Protein AF-A0A918SEW0-F1 (afdb_monomer_lite)

Sequence (415 aa):
MADFSSTGAGAPDKTLSVIFPSEAASLINGLVQHRLLSPSDQVQILSIVDANEGATVGDIVIELPDHRDPVGATMLLVEAGVLTAEVEGVIDAFTVVRRAPPKCGSDPDLDDQGSETSEPPSGDFAGGEVSEPGIVELDTNPFFASVFVAAGDQRREFLQHATLRRPGVYVLMNSSSAYVGMAGDVGWRIAHGHQPIEGIETIVSVVDADDLLTAEDAKVLERIIWSRLAGSGERRLINGVPDGHAVGLERYVQLDAIAAEACLALRHNDVLFVEGCARSVIAGPRTEPGRLGERRGFDTVPAGEIFEMRFGGGLVAMASRLADTHWLLLRGSDVRIETVVSANASASYLRAAWLHSGLLALSPDGRSYTVMRDLVFGSGSAAAHFCCGSKGKGLSGWQPIDPDFGNDAPVLTLS

Structure (mmCIF, N/CA/C/O backbone):
data_AF-A0A918SEW0-F1
#
_entry.id   AF-A0A918SEW0-F1
#
loop_
_atom_site.group_PDB
_atom_site.id
_atom_site.type_symbol
_atom_site.label_atom_id
_atom_site.label_alt_id
_atom_site.label_comp_id
_atom_site.label_asym_id
_atom_site.label_entity_id
_atom_site.label_seq_id
_atom_site.pdbx_PDB_ins_code
_atom_site.Cartn_x
_atom_site.Cartn_y
_atom_site.Cartn_z
_atom_site.occupancy
_atom_site.B_iso_or_equiv
_atom_site.auth_seq_id
_atom_site.auth_comp_id
_atom_site.auth_asym_id
_atom_site.auth_atom_id
_atom_site.pdbx_PDB_model_num
ATOM 1 N N . MET A 1 1 ? 38.937 28.114 -69.140 1.00 39.47 1 MET A N 1
ATOM 2 C CA . MET A 1 1 ? 40.051 28.144 -68.174 1.00 39.47 1 MET A CA 1
ATOM 3 C C . MET A 1 1 ? 39.429 28.136 -66.798 1.00 39.47 1 MET A C 1
ATOM 5 O O . MET A 1 1 ? 38.744 29.092 -66.466 1.00 39.47 1 MET A O 1
ATOM 9 N N . ALA A 1 2 ? 39.560 27.028 -66.081 1.00 33.47 2 ALA A N 1
ATOM 10 C CA . ALA A 1 2 ? 39.192 26.918 -64.679 1.00 33.47 2 ALA A CA 1
ATOM 11 C C . ALA A 1 2 ? 40.394 26.270 -63.992 1.00 33.47 2 ALA A C 1
ATOM 13 O O . ALA A 1 2 ? 40.811 25.181 -64.391 1.00 33.47 2 ALA A O 1
ATOM 14 N N . ASP A 1 3 ? 40.986 27.010 -63.061 1.00 35.97 3 ASP A N 1
ATOM 15 C CA . ASP A 1 3 ? 42.193 26.628 -62.342 1.00 35.97 3 ASP A CA 1
ATOM 16 C C . ASP A 1 3 ? 41.868 25.610 -61.247 1.00 35.97 3 ASP A C 1
ATOM 18 O O . ASP A 1 3 ? 40.942 25.784 -60.454 1.00 35.97 3 ASP A O 1
ATOM 22 N N . PHE A 1 4 ? 42.669 24.547 -61.204 1.00 40.94 4 PHE A N 1
ATOM 23 C CA . PHE A 1 4 ? 42.795 23.662 -60.055 1.00 40.94 4 PHE A CA 1
ATOM 24 C C . PHE A 1 4 ? 43.696 24.327 -59.012 1.00 40.94 4 PHE A C 1
ATOM 26 O O . PHE A 1 4 ? 44.791 24.778 -59.344 1.00 40.94 4 PHE A O 1
ATOM 33 N N . SER A 1 5 ? 43.301 24.298 -57.739 1.00 32.25 5 SER A N 1
ATOM 34 C CA . SER A 1 5 ? 44.271 24.375 -56.646 1.00 32.25 5 SER A CA 1
ATOM 35 C C . SER A 1 5 ? 43.804 23.564 -55.444 1.00 32.25 5 SER A C 1
ATOM 37 O O . SER A 1 5 ? 42.697 23.728 -54.937 1.00 32.25 5 SER A O 1
ATOM 39 N N . SER A 1 6 ? 44.689 22.653 -55.052 1.00 40.03 6 SER A N 1
ATOM 40 C CA . SER A 1 6 ? 44.626 21.711 -53.945 1.00 40.03 6 SER A CA 1
ATOM 41 C C . SER A 1 6 ? 45.660 22.145 -52.912 1.00 40.03 6 SER A C 1
ATOM 43 O O . SER A 1 6 ? 46.838 22.204 -53.251 1.00 40.03 6 SER A O 1
ATOM 45 N N . THR A 1 7 ? 45.247 22.343 -51.665 1.00 35.88 7 THR A N 1
ATOM 46 C CA . THR A 1 7 ? 46.063 22.346 -50.434 1.00 35.88 7 THR A CA 1
ATOM 47 C C . THR A 1 7 ? 45.070 22.197 -49.273 1.00 35.88 7 THR A C 1
ATOM 49 O O . THR A 1 7 ? 43.970 22.727 -49.341 1.00 35.88 7 THR A O 1
ATOM 52 N N . GLY A 1 8 ? 45.288 21.498 -48.170 1.00 29.31 8 GLY A N 1
ATOM 53 C CA . GLY A 1 8 ? 46.355 20.662 -47.647 1.00 29.31 8 GLY A CA 1
ATOM 54 C C . GLY A 1 8 ? 45.842 20.225 -46.267 1.00 29.31 8 GLY A C 1
ATOM 55 O O . GLY A 1 8 ? 45.273 21.038 -45.537 1.00 29.31 8 GLY A O 1
ATOM 56 N N . ALA A 1 9 ? 45.944 18.937 -45.946 1.00 34.47 9 ALA A N 1
ATOM 57 C CA . ALA A 1 9 ? 45.485 18.387 -44.677 1.00 34.47 9 ALA A CA 1
ATOM 58 C C . ALA A 1 9 ? 46.371 18.884 -43.522 1.00 34.47 9 ALA A C 1
ATOM 60 O O . ALA A 1 9 ? 47.589 18.726 -43.566 1.00 34.47 9 ALA A O 1
ATOM 61 N N . GLY A 1 10 ? 45.752 19.455 -42.489 1.00 29.70 10 GLY A N 1
ATOM 62 C CA . GLY A 1 10 ? 46.372 19.715 -41.192 1.00 29.70 10 GLY A CA 1
ATOM 63 C C . GLY A 1 10 ? 45.586 18.979 -40.114 1.00 29.70 10 GLY A C 1
ATOM 64 O O . GLY A 1 10 ? 44.453 19.353 -39.818 1.00 29.70 10 GLY A O 1
ATOM 65 N N . ALA A 1 11 ? 46.169 17.915 -39.565 1.00 32.91 11 ALA A N 1
ATOM 66 C CA . ALA A 1 11 ? 45.647 17.224 -38.392 1.00 32.91 11 ALA A CA 1
ATOM 67 C C . ALA A 1 11 ? 46.016 18.017 -37.126 1.00 32.91 11 ALA A C 1
ATOM 69 O O . ALA A 1 11 ? 47.172 18.428 -37.000 1.00 32.91 11 ALA A O 1
ATOM 70 N N . PRO A 1 12 ? 45.090 18.239 -36.179 1.00 35.59 12 PRO A N 1
ATOM 71 C CA . PRO A 1 12 ? 45.460 18.690 -34.852 1.00 35.59 12 PRO A CA 1
ATOM 72 C C . PRO A 1 12 ? 45.781 17.480 -33.969 1.00 35.59 12 PRO A C 1
ATOM 74 O O . PRO A 1 12 ? 44.890 16.711 -33.606 1.00 35.59 12 PRO A O 1
ATOM 77 N N . ASP A 1 13 ? 47.051 17.365 -33.585 1.00 41.22 13 ASP A N 1
ATOM 78 C CA . ASP A 1 13 ? 47.478 16.614 -32.407 1.00 41.22 13 ASP A CA 1
ATOM 79 C C . ASP A 1 13 ? 46.752 17.169 -31.173 1.00 41.22 13 ASP A C 1
ATOM 81 O O . ASP A 1 13 ? 47.045 18.260 -30.677 1.00 41.22 13 ASP A O 1
ATOM 85 N N . LYS A 1 14 ? 45.776 16.411 -30.676 1.00 32.53 14 LYS A N 1
ATOM 86 C CA . LYS A 1 14 ? 45.271 16.523 -29.309 1.00 32.53 14 LYS A CA 1
ATOM 87 C C . LYS A 1 14 ? 45.266 15.133 -28.698 1.00 32.53 14 LYS A C 1
ATOM 89 O O . LYS A 1 14 ? 44.373 14.331 -28.955 1.00 32.53 14 LYS A O 1
ATOM 94 N N . THR A 1 15 ? 46.256 14.873 -27.855 1.00 35.31 15 THR A N 1
ATOM 95 C CA . THR A 1 15 ? 46.210 13.815 -26.851 1.00 35.31 15 THR A CA 1
ATOM 96 C C . THR A 1 15 ? 45.064 14.120 -25.888 1.00 35.31 15 THR A C 1
ATOM 98 O O . THR A 1 15 ? 45.176 14.926 -24.969 1.00 35.31 15 THR A O 1
ATOM 101 N N . LEU A 1 16 ? 43.912 13.503 -26.147 1.00 31.23 16 LEU A N 1
ATOM 102 C CA . LEU A 1 16 ? 42.786 13.455 -25.226 1.00 31.23 16 LEU A CA 1
ATOM 103 C C . LEU A 1 16 ? 43.111 12.439 -24.126 1.00 31.23 16 LEU A C 1
ATOM 105 O O . LEU A 1 16 ? 42.801 11.258 -24.253 1.00 31.23 16 LEU A O 1
ATOM 109 N N . SER A 1 17 ? 43.719 12.891 -23.030 1.00 30.77 17 SER A N 1
ATOM 110 C CA . SER A 1 17 ? 43.607 12.178 -21.757 1.00 30.77 17 SER A CA 1
ATOM 111 C C . SER A 1 17 ? 42.203 12.437 -21.208 1.00 30.77 17 SER A C 1
ATOM 113 O O . SER A 1 17 ? 41.972 13.399 -20.472 1.00 30.77 17 SER A O 1
ATOM 115 N N . VAL A 1 18 ? 41.237 11.628 -21.643 1.00 30.69 18 VAL A N 1
ATOM 116 C CA . VAL A 1 18 ? 39.896 11.613 -21.057 1.00 30.69 18 VAL A CA 1
ATOM 117 C C . VAL A 1 18 ? 40.003 10.915 -19.707 1.00 30.69 18 VAL A C 1
ATOM 119 O O . VAL A 1 18 ? 40.073 9.693 -19.635 1.00 30.69 18 VAL A O 1
ATOM 122 N N . ILE A 1 19 ? 40.049 11.698 -18.633 1.00 32.38 19 ILE A N 1
ATOM 123 C CA . ILE A 1 19 ? 39.785 11.184 -17.290 1.00 32.38 19 ILE A CA 1
ATOM 124 C C . ILE A 1 19 ? 38.269 11.015 -17.212 1.00 32.38 19 ILE A C 1
ATOM 126 O O . ILE A 1 19 ? 37.532 11.995 -17.104 1.00 32.38 19 ILE A O 1
ATOM 130 N N . PHE A 1 20 ? 37.797 9.778 -17.351 1.00 38.03 20 PHE A N 1
ATOM 131 C CA . PHE A 1 20 ? 36.411 9.453 -17.043 1.00 38.03 20 PHE A CA 1
ATOM 132 C C . PHE A 1 20 ? 36.242 9.500 -15.518 1.00 38.03 20 PHE A C 1
ATOM 134 O O . PHE A 1 20 ? 37.078 8.927 -14.816 1.00 38.03 20 PHE A O 1
ATOM 141 N N . PRO A 1 21 ? 35.207 10.166 -14.976 1.00 40.66 21 PRO A N 1
ATOM 142 C CA . PRO A 1 21 ? 34.830 9.934 -13.591 1.00 40.66 21 PRO A CA 1
ATOM 143 C C . PRO A 1 21 ? 34.510 8.442 -13.454 1.00 40.66 21 PRO A C 1
ATOM 145 O O . PRO A 1 21 ? 33.622 7.935 -14.140 1.00 40.66 21 PRO A O 1
ATOM 148 N N . SER A 1 22 ? 35.301 7.735 -12.646 1.00 47.47 22 SER A N 1
ATOM 149 C CA . SER A 1 22 ? 35.073 6.326 -12.335 1.00 47.47 22 SER A CA 1
ATOM 150 C C . SER A 1 22 ? 33.816 6.250 -11.475 1.00 47.47 22 SER A C 1
ATOM 152 O O . SER A 1 22 ? 33.855 6.559 -10.284 1.00 47.47 22 SER A O 1
ATOM 154 N N . GLU A 1 23 ? 32.676 5.942 -12.090 1.00 63.28 23 GLU A N 1
ATOM 155 C CA . GLU A 1 23 ? 31.478 5.553 -11.352 1.00 63.28 23 GLU A CA 1
ATOM 156 C C . GLU A 1 23 ? 31.800 4.231 -10.656 1.00 63.28 23 GLU A C 1
ATOM 158 O O . GLU A 1 23 ? 31.966 3.206 -11.313 1.00 63.28 23 GLU A O 1
ATOM 163 N N . ALA A 1 24 ? 31.949 4.266 -9.331 1.00 70.94 24 ALA A N 1
ATOM 164 C CA . ALA A 1 24 ? 32.246 3.069 -8.559 1.00 70.94 24 ALA A CA 1
ATOM 165 C C . ALA A 1 24 ? 31.153 2.015 -8.799 1.00 70.94 24 ALA A C 1
ATOM 167 O O . ALA A 1 24 ? 29.967 2.257 -8.552 1.00 70.94 24 ALA A O 1
ATOM 168 N N . ALA A 1 25 ? 31.560 0.847 -9.288 1.00 80.81 25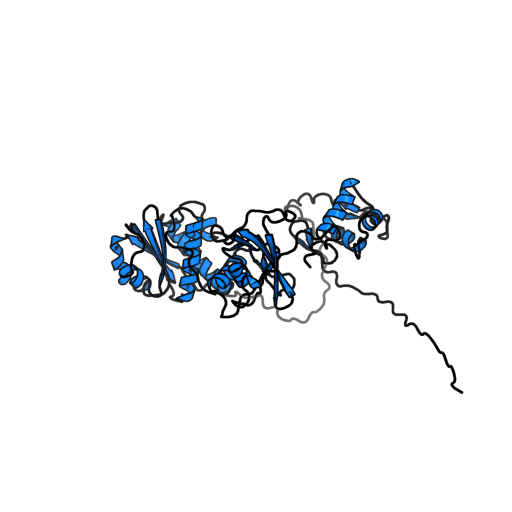 ALA A N 1
ATOM 169 C CA . ALA A 1 25 ? 30.680 -0.285 -9.526 1.00 80.81 25 ALA A CA 1
ATOM 170 C C . ALA A 1 25 ? 29.988 -0.712 -8.216 1.00 80.81 25 ALA A C 1
ATOM 172 O O . ALA A 1 25 ? 30.645 -1.033 -7.224 1.00 80.81 25 ALA A O 1
ATOM 173 N N . SER A 1 26 ? 28.651 -0.737 -8.202 1.00 83.56 26 SER A N 1
ATOM 174 C CA . SER A 1 26 ? 27.886 -1.180 -7.029 1.00 83.56 26 SER A CA 1
ATOM 175 C C . SER A 1 26 ? 27.501 -2.653 -7.153 1.00 83.56 26 SER A C 1
ATOM 177 O O . SER A 1 26 ? 26.988 -3.091 -8.183 1.00 83.56 26 SER A O 1
ATOM 179 N N . LEU A 1 27 ? 27.744 -3.439 -6.100 1.00 80.81 27 LEU A N 1
ATOM 180 C CA . LEU A 1 27 ? 27.328 -4.839 -6.040 1.00 80.81 27 LEU A CA 1
ATOM 181 C C . LEU A 1 27 ? 25.913 -4.919 -5.452 1.00 80.81 27 LEU A C 1
ATOM 183 O O . LEU A 1 27 ? 25.722 -4.744 -4.249 1.00 80.81 27 LEU A O 1
ATOM 187 N N . ILE A 1 28 ? 24.914 -5.199 -6.286 1.00 69.69 28 ILE A N 1
ATOM 188 C CA . ILE A 1 28 ? 23.512 -5.318 -5.870 1.00 69.69 28 ILE A CA 1
ATOM 189 C C . ILE A 1 28 ? 23.034 -6.734 -6.184 1.00 69.69 28 ILE A C 1
ATOM 191 O O . ILE A 1 28 ? 22.973 -7.144 -7.340 1.00 69.69 28 ILE A O 1
ATOM 195 N N . ASN A 1 29 ? 22.672 -7.491 -5.143 1.00 72.81 29 ASN A N 1
ATOM 196 C CA . ASN A 1 29 ? 22.238 -8.893 -5.244 1.00 72.81 29 ASN A CA 1
ATOM 197 C C . ASN A 1 29 ? 23.262 -9.823 -5.925 1.00 72.81 29 ASN A C 1
ATOM 199 O O . ASN A 1 29 ? 22.880 -10.733 -6.656 1.00 72.81 29 ASN A O 1
ATOM 203 N N . GLY A 1 30 ? 24.557 -9.593 -5.692 1.00 75.06 30 GLY A N 1
ATOM 204 C CA . GLY A 1 30 ? 25.630 -10.415 -6.262 1.00 75.06 30 GLY A CA 1
ATOM 205 C C . GLY A 1 30 ? 25.956 -10.123 -7.730 1.00 75.06 30 GLY A C 1
ATOM 206 O O . GLY A 1 30 ? 26.777 -10.831 -8.300 1.00 75.06 30 GLY A O 1
ATOM 207 N N . LEU A 1 31 ? 25.353 -9.086 -8.323 1.00 80.94 31 LEU A N 1
ATOM 208 C CA . LEU A 1 31 ? 25.686 -8.585 -9.656 1.00 80.94 31 LEU A CA 1
ATOM 209 C C . LEU A 1 31 ? 26.252 -7.175 -9.563 1.00 80.94 31 LEU A C 1
ATOM 211 O O . LEU A 1 31 ? 25.767 -6.343 -8.790 1.00 80.94 31 LEU A O 1
ATOM 215 N N . VAL A 1 32 ? 27.255 -6.903 -10.381 1.00 88.94 32 VAL A N 1
ATOM 216 C CA . VAL A 1 32 ? 27.872 -5.588 -10.502 1.00 88.94 32 VAL A CA 1
ATOM 217 C C . VAL A 1 32 ? 27.014 -4.727 -11.423 1.00 88.94 32 VAL A C 1
ATOM 219 O O . VAL A 1 32 ? 26.804 -5.070 -12.580 1.00 88.94 32 VAL A O 1
ATOM 222 N N . GLN A 1 33 ? 26.477 -3.620 -10.921 1.00 88.19 33 GLN A N 1
ATOM 223 C CA . GLN A 1 33 ? 25.672 -2.695 -11.718 1.00 88.19 33 GLN A CA 1
ATOM 224 C C . GLN A 1 33 ? 26.591 -1.659 -12.366 1.00 88.19 33 GLN A C 1
ATOM 226 O O . GLN A 1 33 ? 27.067 -0.746 -11.690 1.00 88.19 33 GLN A O 1
ATOM 231 N N . HIS A 1 34 ? 26.859 -1.810 -13.666 1.00 91.38 34 HIS A N 1
ATOM 232 C CA . HIS A 1 34 ? 27.635 -0.844 -14.441 1.00 91.38 34 HIS A CA 1
ATOM 233 C C . HIS A 1 34 ? 27.249 -0.874 -15.930 1.00 91.38 34 HIS A C 1
ATOM 235 O O . HIS A 1 34 ? 26.979 -1.931 -16.492 1.00 91.38 34 HIS A O 1
ATOM 241 N N . ARG A 1 35 ? 27.283 0.286 -16.601 1.00 90.62 35 ARG A N 1
ATOM 242 C CA . ARG A 1 35 ? 26.856 0.464 -18.009 1.00 90.62 35 ARG A CA 1
ATOM 243 C C . ARG A 1 35 ? 27.611 -0.387 -19.043 1.00 90.62 35 ARG A C 1
ATOM 245 O O . ARG A 1 35 ? 27.130 -0.570 -20.152 1.00 90.62 35 ARG A O 1
ATOM 252 N N . LEU A 1 36 ? 28.831 -0.809 -18.708 1.00 88.75 36 LEU A N 1
ATOM 253 C CA . LEU A 1 36 ? 29.697 -1.648 -19.553 1.00 88.75 36 LEU A CA 1
ATOM 254 C C . LEU A 1 36 ? 29.564 -3.137 -19.221 1.00 88.75 36 LEU A C 1
ATOM 256 O O . LEU A 1 36 ? 30.424 -3.908 -19.618 1.00 88.75 36 LEU A O 1
ATOM 260 N N . LEU A 1 37 ? 28.599 -3.521 -18.390 1.00 91.69 37 LEU A N 1
ATOM 261 C CA . LEU A 1 37 ? 28.586 -4.847 -17.801 1.00 91.69 37 LEU A CA 1
ATOM 262 C C . LEU A 1 37 ? 27.143 -5.321 -17.604 1.00 91.69 37 LEU A C 1
ATOM 264 O O . LEU A 1 37 ? 26.576 -5.206 -16.513 1.00 91.69 37 LEU A O 1
ATOM 268 N N . SER A 1 38 ? 26.535 -5.852 -18.669 1.00 91.25 38 SER A N 1
ATOM 269 C CA . SER A 1 38 ? 25.199 -6.442 -18.564 1.00 91.25 38 SER A CA 1
ATOM 270 C C . SER A 1 38 ? 25.237 -7.722 -17.713 1.00 91.25 38 SER A C 1
ATOM 272 O O . SER A 1 38 ? 26.296 -8.338 -17.559 1.00 91.25 38 SER A O 1
ATOM 274 N N . PRO A 1 39 ? 24.102 -8.174 -17.149 1.00 86.38 39 PRO A N 1
ATOM 275 C CA . PRO A 1 39 ? 24.054 -9.448 -16.433 1.00 86.38 39 PRO A CA 1
ATOM 276 C C . PRO A 1 39 ? 24.544 -10.635 -17.278 1.00 86.38 39 PRO A C 1
ATOM 278 O O . PRO A 1 39 ? 25.223 -11.515 -16.753 1.00 86.38 39 PRO A O 1
ATOM 281 N N . SER A 1 40 ? 24.250 -10.637 -18.582 1.00 88.06 40 SER A N 1
ATOM 282 C CA . SER A 1 40 ? 24.704 -11.672 -19.516 1.00 88.06 40 SER A CA 1
ATOM 283 C C . SER A 1 40 ? 26.223 -11.672 -19.670 1.00 88.06 40 SER A C 1
ATOM 285 O O . SER A 1 40 ? 26.830 -12.736 -19.567 1.00 88.06 40 SER A O 1
ATOM 287 N N . ASP A 1 41 ? 26.838 -10.493 -19.803 1.00 92.25 41 ASP A N 1
ATOM 288 C CA . ASP A 1 41 ? 28.298 -10.363 -19.891 1.00 92.25 41 ASP A CA 1
ATOM 289 C C . ASP A 1 41 ? 28.968 -10.877 -18.613 1.00 92.25 41 ASP A C 1
ATOM 291 O O . ASP A 1 41 ? 29.944 -11.616 -18.677 1.00 92.25 41 ASP A O 1
ATOM 295 N N . GLN A 1 42 ? 28.412 -10.562 -17.435 1.00 93.62 42 GLN A N 1
ATOM 296 C CA . GLN A 1 42 ? 28.937 -11.061 -16.156 1.00 93.62 42 GLN A CA 1
ATOM 297 C C . GLN A 1 42 ? 28.891 -12.578 -16.092 1.00 93.62 42 GLN A C 1
ATOM 299 O O . GLN A 1 42 ? 29.887 -13.204 -15.751 1.00 93.62 42 GLN A O 1
ATOM 304 N N . VAL A 1 43 ? 27.750 -13.180 -16.426 1.00 91.38 43 VAL A N 1
ATOM 305 C CA . VAL A 1 43 ? 27.606 -14.639 -16.412 1.00 91.38 43 VAL A CA 1
ATOM 306 C C . VAL A 1 43 ? 28.567 -15.281 -17.405 1.00 91.38 43 VAL A C 1
ATOM 308 O O . VAL A 1 43 ? 29.211 -16.267 -17.058 1.00 91.38 43 VAL A O 1
ATOM 311 N N . GLN A 1 44 ? 28.718 -14.710 -18.600 1.00 92.94 44 GLN A N 1
ATOM 312 C CA . GLN A 1 44 ? 29.620 -15.235 -19.616 1.00 92.94 44 GLN A CA 1
ATOM 313 C C . GLN A 1 44 ? 31.085 -15.143 -19.174 1.00 92.94 44 GLN A C 1
ATOM 315 O O . GLN A 1 44 ? 31.761 -16.171 -19.151 1.00 92.94 44 GLN A O 1
ATOM 320 N N . ILE A 1 45 ? 31.547 -13.977 -18.707 1.00 94.31 45 ILE A N 1
ATOM 321 C CA . ILE A 1 45 ? 32.901 -13.791 -18.154 1.00 94.31 45 ILE A CA 1
ATOM 322 C C . ILE A 1 45 ? 33.158 -14.790 -17.023 1.00 94.31 45 ILE A C 1
ATOM 324 O O . ILE A 1 45 ? 34.166 -15.495 -17.020 1.00 94.31 45 ILE A O 1
ATOM 328 N N . LEU A 1 46 ? 32.229 -14.883 -16.072 1.00 94.38 46 LEU A N 1
ATOM 329 C CA . LEU A 1 46 ? 32.359 -15.783 -14.933 1.00 94.38 46 LEU A CA 1
ATOM 330 C C . LEU A 1 46 ? 32.354 -17.256 -15.357 1.00 94.38 46 LEU A C 1
ATOM 332 O O . LEU A 1 46 ? 33.103 -18.038 -14.785 1.00 94.38 46 LEU A O 1
ATOM 336 N N . SER A 1 47 ? 31.581 -17.633 -16.378 1.00 95.25 47 SER A N 1
ATOM 337 C CA . SER A 1 47 ? 31.562 -19.004 -16.898 1.00 95.25 47 SER A CA 1
ATOM 338 C C . SER A 1 47 ? 32.888 -19.406 -17.547 1.00 95.25 47 SER A C 1
ATOM 340 O O . SER A 1 47 ? 33.342 -20.529 -17.345 1.00 95.25 47 SER A O 1
ATOM 342 N N . ILE A 1 48 ? 33.544 -18.483 -18.260 1.00 95.88 48 ILE A N 1
ATOM 343 C CA . ILE A 1 48 ? 34.856 -18.707 -18.885 1.00 95.88 48 ILE A CA 1
ATOM 344 C C . ILE A 1 48 ? 35.922 -18.914 -17.804 1.00 95.88 48 ILE A C 1
ATOM 346 O O . ILE A 1 48 ? 36.735 -19.836 -17.897 1.00 95.88 48 ILE A O 1
ATOM 350 N N . VAL A 1 49 ? 35.883 -18.087 -16.752 1.00 96.56 49 VAL A N 1
ATOM 351 C CA . VAL A 1 49 ? 36.775 -18.200 -15.590 1.00 96.56 49 VAL A CA 1
ATOM 352 C C . VAL A 1 49 ? 36.533 -19.511 -14.836 1.00 96.56 49 VAL A C 1
ATOM 354 O O . VAL A 1 49 ? 37.489 -20.208 -14.502 1.00 96.56 49 VAL A O 1
ATOM 357 N N . ASP A 1 50 ? 35.273 -19.879 -14.594 1.00 94.19 50 ASP A N 1
ATOM 358 C CA . ASP A 1 50 ? 34.916 -21.086 -13.840 1.00 94.19 50 ASP A CA 1
ATOM 359 C C . ASP A 1 50 ? 35.278 -22.373 -14.596 1.00 94.19 50 ASP A C 1
ATOM 361 O O . ASP A 1 50 ? 35.680 -23.356 -13.975 1.00 94.19 50 ASP A O 1
ATOM 365 N N . ALA A 1 51 ? 35.185 -22.377 -15.931 1.00 93.19 51 ALA A N 1
ATOM 366 C CA . ALA A 1 51 ? 35.475 -23.552 -16.755 1.00 93.19 51 ALA A CA 1
ATOM 367 C C . ALA A 1 51 ? 36.941 -24.016 -16.675 1.00 93.19 51 ALA A C 1
ATOM 369 O O . ALA A 1 51 ? 37.219 -25.196 -16.885 1.00 93.19 51 ALA A O 1
ATOM 370 N N . ASN A 1 52 ? 37.864 -23.101 -16.371 1.00 90.25 52 ASN A N 1
ATOM 371 C CA . ASN A 1 52 ? 39.307 -23.340 -16.419 1.00 90.25 52 ASN A CA 1
ATOM 372 C C . ASN A 1 52 ? 40.022 -23.012 -15.092 1.00 90.25 52 ASN A C 1
ATOM 374 O O . ASN A 1 52 ? 41.248 -22.935 -15.059 1.00 90.25 52 ASN A O 1
ATOM 378 N N . GLU A 1 53 ? 39.270 -22.799 -14.001 1.00 92.88 53 GLU A N 1
ATOM 379 C CA . GLU A 1 53 ? 39.787 -22.313 -12.702 1.00 92.88 53 GLU A CA 1
ATOM 380 C C . GLU A 1 53 ? 40.563 -20.974 -12.807 1.00 92.88 53 GLU A C 1
ATOM 382 O O . GLU A 1 53 ? 41.381 -20.614 -11.954 1.00 92.88 53 GLU A O 1
ATOM 387 N N . GLY A 1 54 ? 40.290 -20.212 -13.864 1.00 95.19 54 GLY A N 1
ATOM 388 C CA . GLY A 1 54 ? 40.984 -18.997 -14.266 1.00 95.19 54 GLY A CA 1
ATOM 389 C C . GLY A 1 54 ? 40.942 -18.816 -15.781 1.00 95.19 54 GLY A C 1
ATOM 390 O O . GLY A 1 54 ? 40.897 -19.788 -16.522 1.00 95.19 54 GLY A O 1
ATOM 391 N N . ALA A 1 55 ? 40.972 -17.580 -16.259 1.00 97.50 55 ALA A N 1
ATOM 392 C CA . ALA A 1 55 ? 41.045 -17.282 -17.689 1.00 97.50 55 ALA A CA 1
ATOM 393 C C . ALA A 1 55 ? 41.956 -16.084 -17.928 1.00 97.50 55 ALA A C 1
ATOM 395 O O . ALA A 1 55 ? 42.106 -15.243 -17.041 1.00 97.50 55 ALA A O 1
ATOM 396 N N . THR A 1 56 ? 42.567 -15.981 -19.105 1.00 98.12 56 THR A N 1
ATOM 397 C CA . THR A 1 56 ? 43.265 -14.744 -19.462 1.00 98.12 56 THR A CA 1
ATOM 398 C C . THR A 1 56 ? 42.265 -13.689 -19.931 1.00 98.12 56 THR A C 1
ATOM 400 O O . THR A 1 56 ? 41.190 -14.011 -20.444 1.00 98.12 56 THR A O 1
ATOM 403 N N . VAL A 1 57 ? 42.613 -12.408 -19.793 1.00 97.19 57 VAL A N 1
ATOM 404 C CA . VAL A 1 57 ? 41.822 -11.313 -20.382 1.00 97.19 57 VAL A CA 1
ATOM 405 C C . VAL A 1 57 ? 41.656 -11.519 -21.894 1.00 97.19 57 VAL A C 1
ATOM 407 O O . VAL A 1 57 ? 40.592 -11.231 -22.434 1.00 97.19 57 VAL A O 1
ATOM 410 N N . GLY A 1 58 ? 42.669 -12.065 -22.578 1.00 96.44 58 GLY A N 1
ATOM 411 C CA . GLY A 1 58 ? 42.600 -12.413 -23.996 1.00 96.44 58 GLY A CA 1
ATOM 412 C C . GLY A 1 58 ? 41.529 -13.458 -24.316 1.00 96.44 58 GLY A C 1
ATOM 413 O O . GLY A 1 58 ? 40.766 -13.258 -25.260 1.00 96.44 58 GLY A O 1
ATOM 414 N N . ASP A 1 59 ? 41.419 -14.520 -23.513 1.00 96.81 59 ASP A N 1
ATOM 415 C CA . ASP A 1 59 ? 40.383 -15.552 -23.686 1.00 96.81 59 ASP A CA 1
ATOM 416 C C . ASP A 1 59 ? 38.979 -14.951 -23.539 1.00 96.81 59 ASP A C 1
ATOM 418 O O . ASP A 1 59 ? 38.092 -15.207 -24.350 1.00 96.81 59 ASP A O 1
ATOM 422 N N . ILE A 1 60 ? 38.796 -14.076 -22.548 1.00 97.00 60 ILE A N 1
ATOM 423 C CA . ILE A 1 60 ? 37.521 -13.390 -22.312 1.00 97.00 60 ILE A CA 1
ATOM 424 C C . ILE A 1 60 ? 37.154 -12.468 -23.483 1.00 97.00 60 ILE A C 1
ATOM 426 O O . ILE A 1 60 ? 35.994 -12.414 -23.883 1.00 97.00 60 ILE A O 1
ATOM 430 N N . VAL A 1 61 ? 38.129 -11.761 -24.062 1.00 97.31 61 VAL A N 1
ATOM 431 C CA . VAL A 1 61 ? 37.915 -10.900 -25.239 1.00 97.31 61 VAL A CA 1
ATOM 432 C C . VAL A 1 61 ? 37.482 -11.722 -26.456 1.00 97.31 61 VAL A C 1
ATOM 434 O O . VAL A 1 61 ? 36.608 -11.284 -27.200 1.00 97.31 61 VAL A O 1
ATOM 437 N N . ILE A 1 62 ? 38.076 -12.902 -26.664 1.00 96.75 62 ILE A N 1
ATOM 438 C CA . ILE A 1 62 ? 37.741 -13.797 -27.785 1.00 96.75 62 ILE A CA 1
ATOM 439 C C . ILE A 1 62 ? 36.304 -14.312 -27.664 1.00 96.75 62 ILE A C 1
ATOM 441 O O . ILE A 1 62 ? 35.583 -14.361 -28.659 1.00 96.75 62 ILE A O 1
ATOM 445 N N . GLU A 1 63 ? 35.889 -14.664 -26.451 1.00 95.94 63 GLU A N 1
ATOM 446 C CA . GLU A 1 63 ? 34.560 -15.210 -26.166 1.00 95.94 63 GLU A CA 1
ATOM 447 C C . GLU A 1 63 ? 33.463 -14.133 -26.068 1.00 95.94 63 GLU A C 1
ATOM 449 O O . GLU A 1 63 ? 32.282 -14.467 -26.010 1.00 95.94 63 GLU A O 1
ATOM 454 N N . LEU A 1 64 ? 33.819 -12.843 -26.097 1.00 94.31 64 LEU A N 1
ATOM 455 C CA . LEU A 1 64 ? 32.889 -11.704 -26.092 1.00 94.31 64 LEU A CA 1
ATOM 456 C C . LEU A 1 64 ? 33.019 -10.838 -27.362 1.00 94.31 64 LEU A C 1
ATOM 458 O O . LEU A 1 64 ? 33.292 -9.636 -27.264 1.00 94.31 64 LEU A O 1
ATOM 462 N N . PRO A 1 65 ? 32.807 -11.401 -28.568 1.00 92.25 65 PRO A N 1
ATOM 463 C CA . PRO A 1 65 ? 33.078 -10.704 -29.828 1.00 92.25 65 PRO A CA 1
ATOM 464 C C . PRO A 1 65 ? 32.186 -9.474 -30.062 1.00 92.25 65 PRO A C 1
ATOM 466 O O . PRO A 1 65 ? 32.601 -8.546 -30.756 1.00 92.25 65 PRO A O 1
ATOM 469 N N . ASP A 1 66 ? 30.992 -9.447 -29.466 1.00 91.12 66 ASP A N 1
ATOM 470 C CA . ASP A 1 66 ? 30.015 -8.361 -29.621 1.00 91.12 66 ASP A CA 1
ATOM 471 C C . ASP A 1 66 ? 30.081 -7.317 -28.492 1.00 91.12 66 ASP A C 1
ATOM 473 O O . ASP A 1 66 ? 29.380 -6.300 -28.525 1.00 91.12 66 ASP A O 1
ATOM 477 N N . HIS A 1 67 ? 30.928 -7.534 -27.482 1.00 91.19 67 HIS A N 1
ATOM 478 C CA . HIS A 1 67 ? 31.038 -6.621 -26.355 1.00 91.19 67 HIS A CA 1
ATOM 479 C C . HIS A 1 67 ? 31.903 -5.406 -26.716 1.00 91.19 67 HIS A C 1
ATOM 481 O O . HIS A 1 67 ? 33.012 -5.526 -27.233 1.00 91.19 67 HIS A O 1
ATOM 487 N N . ARG A 1 68 ? 31.417 -4.196 -26.411 1.00 92.12 68 ARG A N 1
ATOM 488 C CA . ARG A 1 68 ? 32.091 -2.940 -26.798 1.00 92.12 68 ARG A CA 1
ATOM 489 C C . ARG A 1 68 ? 33.456 -2.749 -26.127 1.00 92.12 68 ARG A C 1
ATOM 491 O O . ARG A 1 68 ? 34.328 -2.106 -26.707 1.00 92.12 68 ARG A O 1
ATOM 498 N N . ASP A 1 69 ? 33.603 -3.243 -24.899 1.00 95.00 69 ASP A N 1
ATOM 499 C CA . ASP A 1 69 ? 34.830 -3.138 -24.097 1.00 95.00 69 ASP A CA 1
ATOM 500 C C . ASP A 1 69 ? 34.965 -4.316 -23.104 1.00 95.00 69 ASP A C 1
ATOM 502 O O . ASP A 1 69 ? 34.664 -4.175 -21.916 1.00 95.00 69 ASP A O 1
ATOM 506 N N . PRO A 1 70 ? 35.312 -5.528 -23.578 1.00 95.31 70 PRO A N 1
ATOM 507 C CA . PRO A 1 70 ? 35.384 -6.730 -22.734 1.00 95.31 70 PRO A CA 1
ATOM 508 C C . PRO A 1 70 ? 36.481 -6.644 -21.661 1.00 95.31 70 PRO A C 1
ATOM 510 O O . PRO A 1 70 ? 36.352 -7.230 -20.584 1.00 95.31 70 PRO A O 1
ATOM 513 N N . VAL A 1 71 ? 37.536 -5.862 -21.911 1.00 96.19 71 VAL A N 1
ATOM 514 C CA . VAL A 1 71 ? 38.595 -5.603 -20.927 1.00 96.19 71 VAL A CA 1
ATOM 515 C C . VAL A 1 71 ? 38.049 -4.749 -19.783 1.00 96.19 71 VAL A C 1
ATOM 517 O O . VAL A 1 71 ? 38.179 -5.136 -18.623 1.00 96.19 71 VAL A O 1
ATOM 520 N N . GLY A 1 72 ? 37.376 -3.634 -20.091 1.00 94.12 72 GLY A N 1
ATOM 521 C CA . GLY A 1 72 ? 36.739 -2.780 -19.087 1.00 94.12 72 GLY A CA 1
ATOM 522 C C . GLY A 1 72 ? 35.703 -3.530 -18.245 1.00 94.12 72 GLY A C 1
ATOM 523 O O . GLY A 1 72 ? 35.717 -3.425 -17.020 1.00 94.12 72 GLY A O 1
ATOM 524 N N . ALA A 1 73 ? 34.866 -4.356 -18.879 1.00 95.50 73 ALA A N 1
ATOM 525 C CA . ALA A 1 73 ? 33.913 -5.242 -18.203 1.00 95.50 73 ALA A CA 1
ATOM 526 C C . ALA A 1 73 ? 34.591 -6.181 -17.189 1.00 95.50 73 ALA A C 1
ATOM 528 O O . ALA A 1 73 ? 34.171 -6.277 -16.033 1.00 95.50 73 ALA A O 1
ATOM 529 N N . THR A 1 74 ? 35.682 -6.827 -17.602 1.00 96.94 74 THR A N 1
ATOM 530 C CA . THR A 1 74 ? 36.456 -7.727 -16.737 1.00 96.94 74 THR A CA 1
ATOM 531 C C . THR A 1 74 ? 37.059 -6.976 -15.551 1.00 96.94 74 THR A C 1
ATOM 533 O O . THR A 1 74 ? 36.973 -7.438 -14.413 1.00 96.94 74 THR A O 1
ATOM 536 N N . MET A 1 75 ? 37.610 -5.782 -15.781 1.00 96.25 75 MET A N 1
ATOM 537 C CA . MET A 1 75 ? 38.217 -4.983 -14.715 1.00 96.25 75 MET A CA 1
ATOM 538 C C . MET A 1 75 ? 37.199 -4.452 -13.704 1.00 96.25 75 MET A C 1
ATOM 540 O O . MET A 1 75 ? 37.518 -4.376 -12.522 1.00 96.25 75 MET A O 1
ATOM 544 N N . LEU A 1 76 ? 35.962 -4.175 -14.118 1.00 95.31 76 LEU A N 1
ATOM 545 C CA . LEU A 1 76 ? 34.880 -3.802 -13.198 1.00 95.31 76 LEU A CA 1
ATOM 546 C C . LEU A 1 76 ? 34.494 -4.949 -12.256 1.00 95.31 76 LEU A C 1
ATOM 548 O O . LEU A 1 76 ? 34.190 -4.717 -11.087 1.00 95.31 76 LEU A O 1
ATOM 552 N N . LEU A 1 77 ? 34.535 -6.197 -12.735 1.00 95.38 77 LEU A N 1
ATOM 553 C CA . LEU A 1 77 ? 34.340 -7.376 -11.883 1.00 95.38 77 LEU A CA 1
ATOM 554 C C . LEU A 1 77 ? 35.497 -7.565 -10.892 1.00 95.38 77 LEU A C 1
ATOM 556 O O . LEU A 1 77 ? 35.271 -8.032 -9.772 1.00 95.38 77 LEU A O 1
ATOM 560 N N . VAL A 1 78 ? 36.719 -7.188 -11.280 1.00 95.69 78 VAL A N 1
ATOM 561 C CA . VAL A 1 78 ? 37.882 -7.163 -10.379 1.00 95.69 78 VAL A CA 1
ATOM 562 C C . VAL A 1 78 ? 37.728 -6.063 -9.325 1.00 95.69 78 VAL A C 1
ATOM 564 O O . VAL A 1 78 ? 37.885 -6.328 -8.136 1.00 95.69 78 VAL A O 1
ATOM 567 N N . GLU A 1 79 ? 37.345 -4.852 -9.730 1.00 93.38 79 GLU A N 1
ATOM 568 C CA . GLU A 1 79 ? 37.116 -3.712 -8.832 1.00 93.38 79 GLU A CA 1
ATOM 569 C C . GLU A 1 79 ? 36.004 -3.997 -7.811 1.00 93.38 79 GLU A C 1
ATOM 571 O O . GLU A 1 79 ? 36.157 -3.725 -6.621 1.00 93.38 79 GLU A O 1
ATOM 576 N N . ALA A 1 80 ? 34.914 -4.636 -8.245 1.00 90.88 80 ALA A N 1
ATOM 577 C CA . ALA A 1 80 ? 33.826 -5.058 -7.366 1.00 90.88 80 ALA A CA 1
ATOM 578 C C . ALA A 1 80 ? 34.189 -6.239 -6.440 1.00 90.88 80 ALA A C 1
ATOM 580 O O . ALA A 1 80 ? 33.374 -6.650 -5.608 1.00 90.88 80 ALA A O 1
ATOM 581 N N . GLY A 1 81 ? 35.392 -6.809 -6.574 1.00 92.81 81 GLY A N 1
ATOM 582 C CA . GLY A 1 81 ? 35.869 -7.934 -5.773 1.00 92.81 81 GLY A CA 1
ATOM 583 C C . GLY A 1 81 ? 35.176 -9.262 -6.085 1.00 92.81 81 GLY A C 1
ATOM 584 O O . GLY A 1 81 ? 35.126 -10.132 -5.218 1.00 92.81 81 GLY A O 1
ATOM 585 N N . VAL A 1 82 ? 34.617 -9.409 -7.290 1.00 94.50 82 VAL A N 1
ATOM 586 C CA . VAL A 1 82 ? 34.050 -10.673 -7.794 1.00 94.50 82 VAL A CA 1
ATOM 587 C C . VAL A 1 82 ? 35.151 -11.535 -8.419 1.00 94.50 82 VAL A C 1
ATOM 589 O O . VAL A 1 82 ? 35.155 -12.760 -8.267 1.00 94.50 82 VAL A O 1
ATOM 592 N N . LEU A 1 83 ? 36.103 -10.888 -9.092 1.00 96.38 83 LEU A N 1
ATOM 593 C CA . LEU A 1 83 ? 37.309 -11.495 -9.646 1.00 96.38 83 LEU A CA 1
ATOM 594 C C . LEU A 1 83 ? 38.564 -10.925 -8.972 1.00 96.38 83 LEU A C 1
ATOM 596 O O . LEU A 1 83 ? 38.548 -9.849 -8.382 1.00 96.38 83 LEU A O 1
ATOM 600 N N . THR A 1 84 ? 39.672 -11.643 -9.091 1.00 96.81 84 THR A N 1
ATOM 601 C CA . THR A 1 84 ? 41.028 -11.172 -8.782 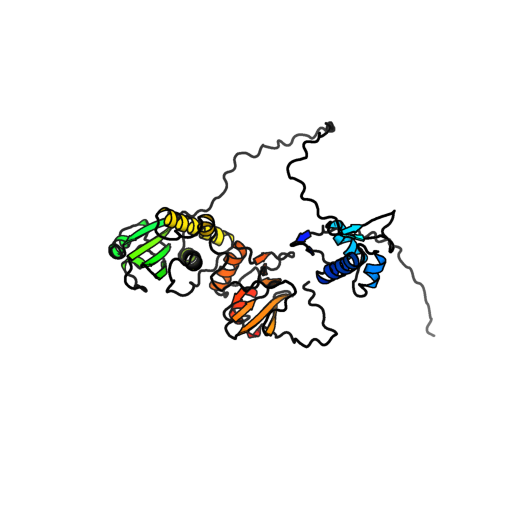1.00 96.81 84 THR A CA 1
ATOM 602 C C . THR A 1 84 ? 41.878 -11.288 -10.037 1.00 96.81 84 THR A C 1
ATOM 604 O O . THR A 1 84 ? 41.785 -12.305 -10.723 1.00 96.81 84 THR A O 1
ATOM 607 N N . ALA A 1 85 ? 42.709 -10.286 -10.324 1.00 96.62 85 ALA A N 1
ATOM 608 C CA . ALA A 1 85 ? 43.649 -10.307 -11.444 1.00 96.62 85 ALA A CA 1
ATOM 609 C C . ALA A 1 85 ? 45.089 -10.511 -10.945 1.00 96.62 85 ALA A C 1
ATOM 611 O O . ALA A 1 85 ? 45.531 -9.822 -10.025 1.00 96.62 85 ALA A O 1
ATOM 612 N N . GLU A 1 86 ? 45.825 -11.429 -11.564 1.00 96.81 86 GLU A N 1
ATOM 613 C CA . GLU A 1 86 ? 47.262 -11.627 -11.356 1.00 96.81 86 GLU A CA 1
ATOM 614 C C . GLU A 1 86 ? 48.028 -10.708 -12.315 1.00 96.81 86 GLU A C 1
ATOM 616 O O . GLU A 1 86 ? 48.235 -11.033 -13.483 1.00 96.81 86 GLU A O 1
ATOM 621 N N . VAL A 1 87 ? 48.397 -9.518 -11.834 1.00 93.19 87 VAL A N 1
ATOM 622 C CA . VAL A 1 87 ? 49.023 -8.480 -12.665 1.00 93.19 87 VAL A CA 1
ATOM 623 C C . VAL A 1 87 ? 50.538 -8.464 -12.450 1.00 93.19 87 VAL A C 1
ATOM 625 O O . VAL A 1 87 ? 51.031 -7.909 -11.469 1.00 93.19 87 VAL A O 1
ATOM 628 N N . GLU A 1 88 ? 51.295 -9.013 -13.400 1.00 87.88 88 GLU A N 1
ATOM 629 C CA . GLU A 1 88 ? 52.760 -8.893 -13.463 1.00 87.88 88 GLU A CA 1
ATOM 630 C C . GLU A 1 88 ? 53.176 -7.658 -14.288 1.00 87.88 88 GLU A C 1
ATOM 632 O O . GLU A 1 88 ? 53.856 -7.747 -15.308 1.00 87.88 88 GLU A O 1
ATOM 637 N N . GLY A 1 89 ? 52.741 -6.470 -13.855 1.00 90.00 89 GLY A N 1
ATOM 638 C CA . GLY A 1 89 ? 53.069 -5.195 -14.502 1.00 90.00 89 GLY A CA 1
ATOM 639 C C . GLY A 1 89 ? 51.858 -4.476 -15.093 1.00 90.00 89 GLY A C 1
ATOM 640 O O . GLY A 1 89 ? 51.115 -3.826 -14.361 1.00 90.00 89 GLY A O 1
ATOM 641 N N . VAL A 1 90 ? 51.702 -4.515 -16.418 1.00 91.25 90 VAL A N 1
ATOM 642 C CA . VAL A 1 90 ? 50.590 -3.855 -17.127 1.00 91.25 90 VAL A CA 1
ATOM 643 C C . VAL A 1 90 ? 49.497 -4.880 -17.410 1.00 91.25 90 VAL A C 1
ATOM 645 O O . VAL A 1 90 ? 49.804 -6.017 -17.747 1.00 91.25 90 VAL A O 1
ATOM 648 N N . ILE A 1 91 ? 48.230 -4.473 -17.295 1.00 91.00 91 ILE A N 1
ATOM 649 C CA . ILE A 1 91 ? 47.098 -5.311 -17.702 1.00 91.00 91 ILE A CA 1
ATOM 650 C C . ILE A 1 91 ? 47.146 -5.484 -19.220 1.00 91.00 91 ILE A C 1
ATOM 652 O O . ILE A 1 91 ? 47.046 -4.513 -19.973 1.00 91.00 91 ILE A O 1
ATOM 656 N N . ASP A 1 92 ? 47.294 -6.724 -19.657 1.00 95.25 92 ASP A N 1
ATOM 657 C CA . ASP A 1 92 ? 47.387 -7.113 -21.056 1.00 95.25 92 ASP A CA 1
ATOM 658 C C . ASP A 1 92 ? 46.574 -8.388 -21.332 1.00 95.25 92 ASP A C 1
ATOM 660 O O . ASP A 1 92 ? 45.874 -8.911 -20.463 1.00 95.25 92 ASP A O 1
ATOM 664 N N . ALA A 1 93 ? 46.653 -8.897 -22.563 1.00 95.50 93 ALA A N 1
ATOM 665 C CA . ALA A 1 93 ? 45.920 -10.092 -22.971 1.00 95.50 93 ALA A CA 1
ATOM 666 C C . ALA A 1 93 ? 46.317 -11.361 -22.190 1.00 95.50 93 ALA A C 1
ATOM 668 O O . ALA A 1 93 ? 45.555 -12.322 -22.209 1.00 95.50 93 ALA A O 1
ATOM 669 N N . PHE A 1 94 ? 47.467 -11.378 -21.510 1.00 96.56 94 PHE A N 1
ATOM 670 C CA . PHE A 1 94 ? 47.965 -12.525 -20.746 1.00 96.56 94 PHE A CA 1
ATOM 671 C C . PHE A 1 94 ? 47.670 -12.424 -19.249 1.00 96.56 94 PHE A C 1
ATOM 673 O O . PHE A 1 94 ? 47.923 -13.376 -18.513 1.00 96.56 94 PHE A O 1
ATOM 680 N N . THR A 1 95 ? 47.115 -11.300 -18.792 1.00 97.25 95 THR A N 1
ATOM 681 C CA . THR A 1 95 ? 46.705 -11.126 -17.398 1.00 97.25 95 THR A CA 1
ATOM 682 C C . THR A 1 95 ? 45.663 -12.180 -17.036 1.00 97.25 95 THR A C 1
ATOM 684 O O . THR A 1 95 ? 44.609 -12.264 -17.669 1.00 97.25 95 THR A O 1
ATOM 687 N N . VAL A 1 96 ? 45.962 -12.992 -16.022 1.00 97.62 96 VAL A N 1
ATOM 688 C CA . VAL A 1 96 ? 45.080 -14.070 -15.566 1.00 97.62 96 VAL A CA 1
ATOM 689 C C . VAL A 1 96 ? 44.086 -13.510 -14.560 1.00 97.62 96 VAL A C 1
ATOM 691 O O . VAL A 1 96 ? 44.472 -12.872 -13.582 1.00 97.62 96 VAL A O 1
ATOM 694 N N . VAL A 1 97 ? 42.802 -13.777 -14.772 1.00 97.88 97 VAL A N 1
ATOM 695 C CA . VAL A 1 97 ? 41.731 -13.480 -13.822 1.00 97.88 97 VAL A CA 1
ATOM 696 C C . VAL A 1 97 ? 41.151 -14.766 -13.247 1.00 97.88 97 VAL A C 1
ATOM 698 O O . VAL A 1 97 ? 40.965 -15.760 -13.948 1.00 97.88 97 VAL A O 1
ATOM 701 N N . ARG A 1 98 ? 40.868 -14.753 -11.945 1.00 97.88 98 ARG A N 1
ATOM 702 C CA . ARG A 1 98 ? 40.288 -15.876 -11.193 1.00 97.88 98 ARG A CA 1
ATOM 703 C C . ARG A 1 98 ? 39.124 -15.404 -10.339 1.00 97.88 98 ARG A C 1
ATOM 705 O O . ARG A 1 98 ? 39.032 -14.219 -10.023 1.00 97.88 98 ARG A O 1
ATOM 712 N N . ARG A 1 99 ? 38.255 -16.332 -9.926 1.00 96.31 99 ARG A N 1
ATOM 713 C CA . ARG A 1 99 ? 37.248 -16.060 -8.892 1.00 96.31 99 ARG A CA 1
ATOM 714 C C . ARG A 1 99 ? 37.933 -15.520 -7.645 1.00 96.31 99 ARG A C 1
ATOM 716 O O . ARG A 1 99 ? 38.858 -16.150 -7.130 1.00 96.31 99 ARG A O 1
ATOM 723 N N . ALA A 1 100 ? 37.453 -14.382 -7.149 1.00 93.56 100 ALA A N 1
ATOM 724 C CA . ALA A 1 100 ? 37.889 -13.916 -5.848 1.00 93.56 100 ALA A CA 1
ATOM 725 C C . ALA A 1 100 ? 37.519 -14.984 -4.806 1.00 93.56 100 ALA A C 1
ATOM 727 O O . ALA A 1 100 ? 36.396 -15.508 -4.848 1.00 93.56 100 ALA A O 1
ATOM 728 N N . PRO A 1 101 ? 38.429 -15.339 -3.882 1.00 89.62 101 PRO A N 1
ATOM 729 C CA . PRO A 1 101 ? 38.067 -16.225 -2.791 1.00 89.62 101 PRO A CA 1
ATOM 730 C C . PRO A 1 101 ? 36.870 -15.610 -2.057 1.00 89.62 101 PRO A C 1
ATOM 732 O O . PRO A 1 101 ? 36.817 -14.379 -1.924 1.00 89.62 101 PRO A O 1
ATOM 735 N N . PRO A 1 102 ? 35.897 -16.423 -1.595 1.00 81.00 102 PRO A N 1
ATOM 736 C CA . PRO A 1 102 ? 34.814 -15.897 -0.783 1.00 81.00 102 PRO A CA 1
ATOM 737 C C . PRO A 1 102 ? 35.468 -15.096 0.332 1.00 81.00 102 PRO A C 1
ATOM 739 O O . PRO A 1 102 ? 36.354 -15.619 1.012 1.00 81.00 102 PRO A O 1
ATOM 742 N N . LYS A 1 103 ? 35.095 -13.815 0.462 1.00 75.62 103 LYS A N 1
ATOM 743 C CA . LYS A 1 103 ? 35.512 -13.003 1.602 1.00 75.62 103 LYS A CA 1
ATOM 744 C C . LYS A 1 103 ? 35.001 -13.759 2.815 1.00 75.62 103 LYS A C 1
ATOM 746 O O . LYS A 1 103 ? 33.809 -13.704 3.112 1.00 75.62 103 LYS A O 1
ATOM 751 N N . CYS A 1 104 ? 35.873 -14.573 3.409 1.00 47.28 104 CYS A N 1
ATOM 752 C CA . CYS A 1 104 ? 35.609 -15.268 4.651 1.00 47.28 104 CYS A CA 1
ATOM 753 C C . CYS A 1 104 ? 35.188 -14.140 5.567 1.00 47.28 104 CYS A C 1
ATOM 755 O O . CYS A 1 104 ? 35.985 -13.213 5.729 1.00 47.28 104 CYS A O 1
ATOM 757 N N . GLY A 1 105 ? 33.905 -14.137 5.952 1.00 50.47 105 GLY A N 1
ATOM 758 C CA . GLY A 1 105 ? 33.282 -13.000 6.609 1.00 50.47 105 GLY A CA 1
ATOM 759 C C . GLY A 1 105 ? 34.264 -12.509 7.644 1.00 50.47 105 GLY A C 1
ATOM 760 O O . GLY A 1 105 ? 34.664 -13.293 8.500 1.00 50.47 105 GLY A O 1
ATOM 761 N N . SER A 1 106 ? 34.759 -11.287 7.456 1.00 47.28 106 SER A N 1
ATOM 762 C CA . SER A 1 106 ? 35.563 -10.634 8.469 1.00 47.28 106 SER A CA 1
ATOM 763 C C . SER A 1 106 ? 34.733 -10.750 9.733 1.00 47.28 106 SER A C 1
ATOM 765 O O . SER A 1 106 ? 33.642 -10.170 9.789 1.00 47.28 106 SER A O 1
ATOM 767 N N . ASP A 1 107 ? 35.185 -11.595 10.661 1.00 42.31 107 ASP A N 1
ATOM 768 C CA . ASP A 1 107 ? 34.670 -11.611 12.018 1.00 42.31 107 ASP A CA 1
ATOM 769 C C . ASP A 1 107 ? 34.623 -10.136 12.427 1.00 42.31 107 ASP A C 1
ATOM 771 O O . ASP A 1 107 ? 35.655 -9.464 12.325 1.00 42.31 107 ASP A O 1
ATOM 775 N N . PRO A 1 108 ? 33.460 -9.581 12.799 1.00 49.97 108 PRO A N 1
ATOM 776 C CA . PRO A 1 108 ? 33.333 -8.157 13.099 1.00 49.97 108 PRO A CA 1
ATOM 777 C C . PRO A 1 108 ? 34.115 -7.714 14.354 1.00 49.97 108 PRO A C 1
ATOM 779 O O . PRO A 1 108 ? 33.899 -6.607 14.833 1.00 49.97 108 PRO A O 1
ATOM 782 N N . ASP A 1 109 ? 35.032 -8.538 14.868 1.00 49.97 109 ASP A N 1
ATOM 783 C CA . ASP A 1 109 ? 35.609 -8.422 16.206 1.00 49.97 109 ASP A CA 1
ATOM 784 C C . ASP A 1 109 ? 37.132 -8.225 16.263 1.00 49.97 109 ASP A C 1
ATOM 786 O O . ASP A 1 109 ? 37.693 -8.257 17.355 1.00 49.97 109 ASP A O 1
ATOM 790 N N . LEU A 1 110 ? 37.838 -7.975 15.156 1.00 53.22 110 LEU A N 1
ATOM 791 C CA . LEU A 1 110 ? 39.280 -7.695 15.232 1.00 53.22 110 LEU A CA 1
ATOM 792 C C . LEU A 1 110 ? 39.710 -6.559 14.303 1.00 53.22 110 LEU A C 1
ATOM 794 O O . LEU A 1 110 ? 40.099 -6.807 13.172 1.00 53.22 110 LEU A O 1
ATOM 798 N N . ASP A 1 111 ? 39.685 -5.335 14.839 1.00 41.91 111 ASP A N 1
ATOM 799 C CA . ASP A 1 111 ? 40.717 -4.316 14.595 1.00 41.91 111 ASP A CA 1
ATOM 800 C C . ASP A 1 111 ? 40.784 -3.338 15.787 1.00 41.91 111 ASP A C 1
ATOM 802 O O . ASP A 1 111 ? 40.403 -2.171 15.726 1.00 41.91 111 ASP A O 1
ATOM 806 N N . ASP A 1 112 ? 41.298 -3.859 16.906 1.00 48.47 112 ASP A N 1
ATOM 807 C CA . ASP A 1 112 ? 42.093 -3.098 17.875 1.00 48.47 112 ASP A CA 1
ATOM 808 C C . ASP A 1 112 ? 43.566 -3.210 17.447 1.00 48.47 112 ASP A C 1
ATOM 810 O O . ASP A 1 112 ? 44.338 -4.015 17.971 1.00 48.47 112 ASP A O 1
ATOM 814 N N . GLN A 1 113 ? 43.944 -2.458 16.411 1.00 40.84 113 GLN A N 1
ATOM 815 C CA . GLN A 1 113 ? 45.345 -2.250 16.055 1.00 40.84 113 GLN A CA 1
ATOM 816 C C . GLN A 1 113 ? 45.635 -0.760 15.907 1.00 40.84 113 GLN A C 1
ATOM 818 O O . GLN A 1 113 ? 45.460 -0.155 14.855 1.00 40.84 113 GLN A O 1
ATOM 823 N N . GLY A 1 114 ? 46.094 -0.189 17.023 1.00 50.22 114 GLY A N 1
ATOM 824 C CA . GLY A 1 114 ? 47.237 0.719 17.074 1.00 50.22 114 GLY A CA 1
ATOM 825 C C . GLY A 1 114 ? 47.338 1.743 15.950 1.00 50.22 114 GLY A C 1
ATOM 826 O O . GLY A 1 114 ? 48.230 1.654 15.111 1.00 50.22 114 GLY A O 1
ATOM 827 N N . SER A 1 115 ? 46.486 2.767 15.998 1.00 38.72 115 SER A N 1
ATOM 828 C CA . SER A 1 115 ? 46.761 4.012 15.287 1.00 38.72 115 SER A CA 1
ATOM 829 C C . SER A 1 115 ? 47.981 4.671 15.929 1.00 38.72 115 SER A C 1
ATOM 831 O O . SER A 1 115 ? 47.897 5.247 17.015 1.00 38.72 115 SER A O 1
ATOM 833 N N . GLU A 1 116 ? 49.121 4.580 15.249 1.00 43.62 116 GLU A N 1
ATOM 834 C CA . GLU A 1 116 ? 50.289 5.404 15.524 1.00 43.62 116 GLU A CA 1
ATOM 835 C C . GLU A 1 116 ? 49.872 6.880 15.496 1.00 43.62 116 GLU A C 1
ATOM 837 O O . GLU A 1 116 ? 49.267 7.381 14.544 1.00 43.62 116 GLU A O 1
ATOM 842 N N . THR A 1 117 ? 50.170 7.568 16.594 1.00 39.69 117 THR A N 1
ATOM 843 C CA . THR A 1 117 ? 50.015 9.008 16.780 1.00 39.69 117 THR A CA 1
ATOM 844 C C . THR A 1 117 ? 50.824 9.760 15.729 1.00 39.69 117 THR A C 1
ATOM 846 O O . THR A 1 117 ? 52.010 10.026 15.916 1.00 39.69 117 THR A O 1
ATOM 849 N N . SER A 1 118 ? 50.173 10.112 14.626 1.00 42.69 118 SER A N 1
ATOM 850 C CA . SER A 1 118 ? 50.654 11.137 13.707 1.00 42.69 118 SER A CA 1
ATOM 851 C C . SER A 1 118 ? 50.228 12.495 14.260 1.00 42.69 118 SER A C 1
ATOM 853 O O . SER A 1 118 ? 49.036 12.795 14.330 1.00 42.69 118 SER A O 1
ATOM 855 N N . GLU A 1 119 ? 51.201 13.292 14.705 1.00 44.06 119 GLU A N 1
ATOM 856 C CA . GLU A 1 119 ? 50.994 14.692 15.082 1.00 44.06 119 GLU A CA 1
ATOM 857 C C . GLU A 1 119 ? 50.349 15.454 13.911 1.00 44.06 119 GLU A C 1
ATOM 859 O O . GLU A 1 119 ? 50.871 15.411 12.791 1.00 44.06 119 GLU A O 1
ATOM 864 N N . PRO A 1 120 ? 49.226 16.162 14.126 1.00 50.41 120 PRO A N 1
ATOM 865 C CA . PRO A 1 120 ? 48.668 17.010 13.092 1.00 50.41 120 PRO A CA 1
ATOM 866 C C . PRO A 1 120 ? 49.582 18.228 12.878 1.00 50.41 120 PRO A C 1
ATOM 868 O O . PRO A 1 120 ? 50.120 18.779 13.842 1.00 50.41 120 PRO A O 1
ATOM 871 N N . PRO A 1 121 ? 49.749 18.693 11.630 1.00 52.00 121 PRO A N 1
ATOM 872 C CA . PRO A 1 121 ? 50.460 19.929 11.351 1.00 52.00 121 PRO A CA 1
ATOM 873 C C . PRO A 1 121 ? 49.727 21.102 12.006 1.00 52.00 121 PRO A C 1
ATOM 875 O O . PRO A 1 121 ? 48.554 21.356 11.730 1.00 52.00 121 PRO A O 1
ATOM 878 N N . SER A 1 122 ? 50.448 21.823 12.861 1.00 45.66 122 SER A N 1
ATOM 879 C CA . SER A 1 122 ? 50.053 23.086 13.482 1.00 45.66 122 SER A CA 1
ATOM 880 C C . SER A 1 122 ? 49.834 24.160 12.411 1.00 45.66 122 SER A C 1
ATOM 882 O O . SER A 1 122 ? 50.722 24.955 12.107 1.00 45.66 122 SER A O 1
ATOM 884 N N . GLY A 1 123 ? 48.662 24.141 11.782 1.00 47.94 123 GLY A N 1
ATOM 885 C CA . GLY A 1 123 ? 48.169 25.196 10.910 1.00 47.94 123 GLY A CA 1
ATOM 886 C C . GLY A 1 123 ? 47.183 26.066 11.675 1.00 47.94 123 GLY A C 1
ATOM 887 O O . GLY A 1 123 ? 46.110 25.592 12.043 1.00 47.94 123 GLY A O 1
ATOM 888 N N . ASP A 1 124 ? 47.548 27.328 11.901 1.00 48.28 124 ASP A N 1
ATOM 889 C CA . ASP A 1 124 ? 46.667 28.381 12.409 1.00 48.28 124 ASP A CA 1
ATOM 890 C C . ASP A 1 124 ? 45.489 28.596 11.442 1.00 48.28 124 ASP A C 1
ATOM 892 O O . ASP A 1 124 ? 45.537 29.422 10.527 1.00 48.28 124 ASP A O 1
ATOM 896 N N . PHE A 1 125 ? 44.408 27.841 11.637 1.00 51.50 125 PHE A N 1
ATOM 897 C CA . PHE A 1 125 ? 43.109 28.141 11.051 1.00 51.50 125 PHE A CA 1
ATOM 898 C C . PHE A 1 125 ? 42.369 29.081 11.998 1.00 51.50 125 PHE A C 1
ATOM 900 O O . PHE A 1 125 ? 41.937 28.700 13.085 1.00 51.50 125 PHE A O 1
ATOM 907 N N . ALA A 1 126 ? 42.257 30.340 11.577 1.00 48.81 126 ALA A N 1
ATOM 908 C CA . ALA A 1 126 ? 41.455 31.356 12.237 1.00 48.81 126 ALA A CA 1
ATOM 909 C C . ALA A 1 126 ? 40.031 30.828 12.496 1.00 48.81 126 ALA A C 1
ATOM 911 O O . ALA A 1 126 ? 39.325 30.429 11.569 1.00 48.81 126 ALA A O 1
ATOM 912 N N . GLY A 1 127 ? 39.652 30.809 13.776 1.00 46.22 127 GLY A N 1
ATOM 913 C CA . GLY A 1 127 ? 38.431 30.204 14.289 1.00 46.22 127 GLY A CA 1
ATOM 914 C C . GLY A 1 127 ? 37.153 30.774 13.681 1.00 46.22 127 GLY A C 1
ATOM 915 O O . GLY A 1 127 ? 36.779 31.916 13.938 1.00 46.22 127 GLY A O 1
ATOM 916 N N . GLY A 1 128 ? 36.444 29.930 12.936 1.00 47.47 128 GLY A N 1
ATOM 917 C CA . GLY A 1 128 ? 34.990 29.918 13.003 1.00 47.47 128 GLY A CA 1
ATOM 918 C C . GLY A 1 128 ? 34.612 29.056 14.200 1.00 47.47 128 GLY A C 1
ATOM 919 O O . GLY A 1 128 ? 34.991 27.887 14.242 1.00 47.47 128 GLY A O 1
ATOM 920 N N . GLU A 1 129 ? 33.927 29.628 15.188 1.00 51.25 129 GLU A N 1
ATOM 921 C CA . GLU A 1 129 ? 33.314 28.861 16.272 1.00 51.25 129 GLU A CA 1
ATOM 922 C C . GLU A 1 129 ? 32.373 27.821 15.652 1.00 51.25 129 GLU A C 1
ATOM 924 O O . GLU A 1 129 ? 31.266 28.135 15.212 1.00 51.25 129 GLU A O 1
ATOM 929 N N . VAL A 1 130 ? 32.827 26.570 15.582 1.00 55.72 130 VAL A N 1
ATOM 930 C CA . VAL A 1 130 ? 31.953 25.428 15.334 1.00 55.72 130 VAL A CA 1
ATOM 931 C C . VAL A 1 130 ? 31.127 25.290 16.607 1.00 55.72 130 VAL A C 1
ATOM 933 O O . VAL A 1 130 ? 31.561 24.659 17.566 1.00 55.72 130 VAL A O 1
ATOM 936 N N . SER A 1 131 ? 29.981 25.978 16.661 1.00 65.69 131 SER A N 1
ATOM 937 C CA . SER A 1 131 ? 28.990 25.739 17.709 1.00 65.69 131 SER A CA 1
ATOM 938 C C . SER A 1 131 ? 28.688 24.248 17.711 1.00 65.69 131 SER A C 1
ATOM 940 O O . SER A 1 131 ? 28.273 23.705 16.684 1.00 65.69 131 SER A O 1
ATOM 942 N N . GLU A 1 132 ? 28.934 23.588 18.843 1.00 65.81 132 GLU A N 1
ATOM 943 C CA . GLU A 1 132 ? 28.488 22.215 19.045 1.00 65.81 132 GLU A CA 1
ATOM 944 C C . GLU A 1 132 ? 26.996 22.149 18.692 1.00 65.81 132 GLU A C 1
ATOM 946 O O . GLU A 1 132 ? 26.242 23.045 19.096 1.00 65.81 132 GLU A O 1
ATOM 951 N N . PRO A 1 133 ? 26.555 21.158 17.897 1.00 68.12 133 PRO A N 1
ATOM 952 C CA . PRO A 1 133 ? 25.150 21.043 17.551 1.00 68.12 133 PRO A CA 1
ATOM 953 C C . PRO A 1 133 ? 24.361 20.892 18.854 1.00 68.12 133 PRO A C 1
ATOM 955 O O . PRO A 1 133 ? 24.480 19.888 19.555 1.00 68.12 133 PRO A O 1
ATOM 958 N N . GLY A 1 134 ? 23.607 21.934 19.210 1.00 84.38 134 GLY A N 1
ATOM 959 C CA . GLY A 1 134 ? 22.752 21.933 20.390 1.00 84.38 134 GLY A CA 1
ATOM 960 C C . GLY A 1 134 ? 21.688 20.837 20.311 1.00 84.38 134 GLY A C 1
ATOM 961 O O . GLY A 1 134 ? 21.501 20.199 19.277 1.00 84.38 134 GLY A O 1
ATOM 962 N N . ILE A 1 135 ? 20.959 20.624 21.409 1.00 87.56 135 ILE A N 1
ATOM 963 C CA . ILE A 1 135 ? 19.801 19.721 21.409 1.00 87.56 135 ILE A CA 1
ATOM 964 C C . ILE A 1 135 ? 18.772 20.267 20.408 1.00 87.56 135 ILE A C 1
ATOM 966 O O . ILE A 1 135 ? 18.245 21.362 20.603 1.00 87.56 135 ILE A O 1
ATOM 970 N N . VAL A 1 136 ? 18.506 19.506 19.342 1.00 90.31 136 VAL A N 1
ATOM 971 C CA . VAL A 1 136 ? 17.503 19.829 18.317 1.00 90.31 136 VAL A CA 1
ATOM 972 C C . VAL A 1 136 ? 16.265 18.969 18.550 1.00 90.31 136 VAL A C 1
ATOM 974 O O . VAL A 1 136 ? 16.355 17.743 18.615 1.00 90.31 136 VAL A O 1
ATOM 977 N N . GLU A 1 137 ? 15.113 19.618 18.681 1.00 90.31 137 GLU A N 1
ATOM 978 C CA . GLU A 1 137 ? 13.810 18.956 18.641 1.00 90.31 137 GLU A CA 1
ATOM 979 C C . GLU A 1 137 ? 13.516 18.516 17.201 1.00 90.31 137 GLU A C 1
ATOM 981 O O . GLU A 1 137 ? 13.688 19.295 16.263 1.00 90.31 137 GLU A O 1
ATOM 986 N N . LEU A 1 138 ? 13.126 17.253 17.021 1.00 91.88 138 LEU A N 1
ATOM 987 C CA . LEU A 1 138 ? 12.805 16.688 15.713 1.00 91.88 138 LEU A CA 1
ATOM 988 C C . LEU A 1 138 ? 11.293 16.565 15.568 1.00 91.88 138 LEU A C 1
ATOM 990 O O . LEU A 1 138 ? 10.621 16.088 16.485 1.00 91.88 138 LEU A O 1
ATOM 994 N N . ASP A 1 139 ? 10.781 16.926 14.395 1.00 89.19 139 ASP A N 1
ATOM 995 C CA . ASP A 1 139 ? 9.378 16.716 14.063 1.00 89.19 139 ASP A CA 1
ATOM 996 C C . ASP A 1 139 ? 9.054 15.214 14.094 1.00 89.19 139 ASP A C 1
ATOM 998 O O . ASP A 1 139 ? 9.767 14.382 13.523 1.00 89.19 139 ASP A O 1
ATOM 1002 N N . THR A 1 140 ? 7.970 14.860 14.783 1.00 93.94 140 THR A N 1
ATOM 1003 C CA . THR A 1 140 ? 7.485 13.478 14.894 1.00 93.94 140 THR A CA 1
ATOM 1004 C C . THR A 1 140 ? 6.146 13.313 14.178 1.00 93.94 140 THR A C 1
ATOM 1006 O O . THR A 1 140 ? 5.586 14.268 13.640 1.00 93.94 140 THR A O 1
ATOM 1009 N N . ASN A 1 141 ? 5.642 12.076 14.112 1.00 92.75 141 ASN A N 1
ATOM 1010 C CA . ASN A 1 141 ? 4.332 11.809 13.525 1.00 92.75 141 ASN A CA 1
ATOM 1011 C C . ASN A 1 141 ? 3.250 12.599 14.289 1.00 92.75 141 ASN A C 1
ATOM 1013 O O . ASN A 1 141 ? 3.132 12.401 15.496 1.00 92.75 141 ASN A O 1
ATOM 1017 N N . PRO A 1 142 ? 2.451 13.451 13.619 1.00 94.62 142 PRO A N 1
ATOM 1018 C CA . PRO A 1 142 ? 1.437 14.258 14.294 1.00 94.62 142 PRO A CA 1
ATOM 1019 C C . PRO A 1 142 ? 0.213 13.458 14.766 1.00 94.62 142 PRO A C 1
ATOM 1021 O O . PRO A 1 142 ? -0.668 14.035 15.388 1.00 94.62 142 PRO A O 1
ATOM 1024 N N . PHE A 1 143 ? 0.105 12.174 14.422 1.00 95.94 143 PHE A N 1
ATOM 1025 C CA . PHE A 1 143 ? -1.066 11.354 14.720 1.00 95.94 143 PHE A CA 1
ATOM 1026 C C . PHE A 1 143 ? -0.871 10.427 15.915 1.00 95.94 143 PHE A C 1
ATOM 1028 O O . PHE A 1 143 ? 0.179 9.797 16.040 1.00 95.94 143 PHE A O 1
ATOM 1035 N N . PHE A 1 144 ? -1.946 10.235 16.684 1.00 96.81 144 PHE A N 1
ATOM 1036 C CA . PHE A 1 144 ? -1.995 9.308 17.814 1.00 96.81 144 PHE A CA 1
ATOM 1037 C C . PHE A 1 144 ? -3.281 8.482 17.793 1.00 96.81 144 PHE A C 1
ATOM 1039 O O . PHE A 1 144 ? -4.390 9.022 17.742 1.00 96.81 144 PHE A O 1
ATOM 1046 N N . ALA A 1 145 ? -3.162 7.156 17.854 1.00 97.88 145 ALA A N 1
ATOM 1047 C CA . ALA A 1 145 ? -4.325 6.280 17.805 1.00 97.88 145 ALA A CA 1
ATOM 1048 C C . ALA A 1 145 ? -5.164 6.368 19.091 1.00 97.88 145 ALA A C 1
ATOM 1050 O O . ALA A 1 145 ? -4.710 6.037 20.183 1.00 97.88 145 ALA A O 1
ATOM 1051 N N . SER A 1 146 ? -6.450 6.696 18.955 1.00 98.31 146 SER A N 1
ATOM 1052 C CA . SER A 1 146 ? -7.453 6.491 20.002 1.00 98.31 146 SER A CA 1
ATOM 1053 C C . SER A 1 146 ? -8.382 5.346 19.601 1.00 98.31 146 SER A C 1
ATOM 1055 O O . SER A 1 146 ? -9.137 5.445 18.626 1.00 98.31 146 SER A O 1
ATOM 1057 N N . VAL A 1 147 ? -8.292 4.232 20.335 1.00 98.56 147 VAL A N 1
ATOM 1058 C CA . VAL A 1 147 ? -9.014 2.987 20.041 1.00 98.56 147 VAL A CA 1
ATOM 1059 C C . VAL A 1 147 ? -10.143 2.775 21.045 1.00 98.56 147 VAL A C 1
ATOM 1061 O O . VAL A 1 147 ? -9.920 2.740 22.252 1.00 98.56 147 VAL A O 1
ATOM 1064 N N . PHE A 1 148 ? -11.356 2.579 20.535 1.00 98.62 148 PHE A N 1
ATOM 1065 C CA . PHE A 1 148 ? -12.553 2.295 21.323 1.00 98.62 148 PHE A CA 1
ATOM 1066 C C . PHE A 1 148 ? -13.078 0.913 20.963 1.00 98.62 148 PHE A C 1
ATOM 1068 O O . PHE A 1 148 ? -13.228 0.602 19.782 1.00 98.62 148 PHE A O 1
ATOM 1075 N N . VAL A 1 149 ? -13.384 0.100 21.971 1.00 98.38 149 VAL A N 1
ATOM 1076 C CA . VAL A 1 149 ? -13.921 -1.253 21.798 1.00 98.38 149 VAL A CA 1
ATOM 1077 C C . VAL A 1 149 ? -15.181 -1.388 22.640 1.00 98.38 149 VAL A C 1
ATOM 1079 O O . VAL A 1 149 ? -15.187 -0.989 23.802 1.00 98.38 149 VAL A O 1
ATOM 1082 N N . ALA A 1 150 ? -16.244 -1.941 22.065 1.00 98.31 150 ALA A N 1
ATOM 1083 C CA . ALA A 1 150 ? -17.471 -2.240 22.796 1.00 98.31 150 ALA A CA 1
ATOM 1084 C C . ALA A 1 150 ? -18.209 -3.435 22.185 1.00 98.31 150 ALA A C 1
ATOM 1086 O O . ALA A 1 150 ? -17.918 -3.863 21.061 1.00 98.31 150 ALA A O 1
ATOM 1087 N N . ALA A 1 151 ? -19.179 -3.965 22.925 1.00 98.19 151 ALA A N 1
ATOM 1088 C CA . ALA A 1 151 ? -20.040 -5.028 22.434 1.00 98.19 151 ALA A CA 1
ATOM 1089 C C . ALA A 1 151 ? -21.007 -4.517 21.348 1.00 98.19 151 ALA A C 1
ATOM 1091 O O . ALA A 1 151 ? -21.339 -3.329 21.272 1.00 98.19 151 ALA A O 1
ATOM 1092 N N . GLY A 1 152 ? -21.473 -5.421 20.485 1.00 95.88 152 GLY A N 1
ATOM 1093 C CA . GLY A 1 152 ? -22.374 -5.074 19.382 1.00 95.88 152 GLY A CA 1
ATOM 1094 C C . GLY A 1 152 ? -23.724 -4.489 19.815 1.00 95.88 152 GLY A C 1
ATOM 1095 O O . GLY A 1 152 ? -24.304 -3.676 19.093 1.00 95.88 152 GLY A O 1
ATOM 1096 N N . ASP A 1 153 ? -24.219 -4.840 21.002 1.00 97.25 153 ASP A N 1
ATOM 1097 C CA . ASP A 1 153 ? -25.451 -4.297 21.588 1.00 97.25 153 ASP A CA 1
ATOM 1098 C C . ASP A 1 153 ? -25.272 -2.881 22.172 1.00 97.25 153 ASP A C 1
ATOM 1100 O O . ASP A 1 153 ? -26.235 -2.113 22.235 1.00 97.25 153 ASP A O 1
ATOM 1104 N N . GLN A 1 154 ? -24.033 -2.478 22.470 1.00 97.44 154 GLN A N 1
ATOM 1105 C CA . GLN A 1 154 ? -23.655 -1.134 22.930 1.00 97.44 154 GLN A CA 1
ATOM 1106 C C . GLN A 1 154 ? -23.441 -0.135 21.786 1.00 97.44 154 GLN A C 1
ATOM 1108 O O . GLN A 1 154 ? -23.058 1.014 21.993 1.00 97.44 154 GLN A O 1
ATOM 1113 N N . ARG A 1 155 ? -23.736 -0.525 20.546 1.00 96.38 155 ARG A N 1
ATOM 1114 C CA . ARG A 1 155 ? -23.559 0.285 19.331 1.00 96.38 155 ARG A CA 1
ATOM 1115 C C . ARG A 1 155 ? -24.076 1.729 19.428 1.00 96.38 155 ARG A C 1
ATOM 1117 O O . ARG A 1 155 ? -23.502 2.629 18.819 1.00 96.38 155 ARG A O 1
ATOM 1124 N N . ARG A 1 156 ? -25.169 1.972 20.162 1.00 96.69 156 ARG A N 1
ATOM 1125 C CA . ARG A 1 156 ? -25.745 3.322 20.332 1.00 96.69 156 ARG A CA 1
ATOM 1126 C C . ARG A 1 156 ? -24.908 4.233 21.235 1.00 96.69 156 ARG A C 1
ATOM 1128 O O . ARG A 1 156 ? -25.031 5.450 21.120 1.00 96.69 156 ARG A O 1
ATOM 1135 N N . GLU A 1 157 ? -24.065 3.674 22.096 1.00 97.31 157 GLU A N 1
ATOM 1136 C CA . GLU A 1 157 ? -23.211 4.424 23.026 1.00 97.31 157 GLU A CA 1
ATOM 1137 C C . GLU A 1 157 ? -22.090 5.174 22.290 1.00 97.31 157 GLU A C 1
ATOM 1139 O O . GLU A 1 157 ? -21.730 6.278 22.693 1.00 97.31 157 GLU A O 1
ATOM 1144 N N . PHE A 1 158 ? -21.639 4.674 21.130 1.00 97.56 158 PHE A N 1
ATOM 1145 C CA . PHE A 1 158 ? -20.664 5.364 20.266 1.00 97.56 158 PHE A CA 1
ATOM 1146 C C . PHE A 1 158 ? -21.112 6.773 19.854 1.00 97.56 158 PHE A C 1
ATOM 1148 O O . PHE A 1 158 ? -20.276 7.641 19.615 1.00 97.56 158 PHE A O 1
ATOM 1155 N N . LEU A 1 159 ? -22.424 7.029 19.787 1.00 97.12 159 LEU A N 1
ATOM 1156 C CA . LEU A 1 159 ? -22.962 8.353 19.467 1.00 97.12 159 LEU A CA 1
ATOM 1157 C C . LEU A 1 159 ? -22.663 9.389 20.558 1.00 97.12 159 LEU A C 1
ATOM 1159 O O . LEU A 1 159 ? -22.567 10.579 20.267 1.00 97.12 159 LEU A O 1
ATOM 1163 N N . GLN A 1 160 ? -22.566 8.936 21.808 1.00 97.06 160 GLN A N 1
ATOM 1164 C CA . GLN A 1 160 ? -22.420 9.790 22.984 1.00 97.06 160 GLN A CA 1
ATOM 1165 C C . GLN A 1 160 ? -20.958 10.187 23.221 1.00 97.06 160 GLN A C 1
ATOM 1167 O O . GLN A 1 160 ? -20.690 11.143 23.945 1.00 97.06 160 GLN A O 1
ATOM 1172 N N . HIS A 1 161 ? -20.011 9.484 22.594 1.00 97.50 161 HIS A N 1
ATOM 1173 C CA . HIS A 1 161 ? -18.590 9.742 22.769 1.00 97.50 161 HIS A CA 1
ATOM 1174 C C . HIS A 1 161 ? -18.119 10.879 21.851 1.00 97.50 161 HIS A C 1
ATOM 1176 O O . HIS A 1 161 ? -18.018 10.712 20.635 1.00 97.50 161 HIS A O 1
ATOM 1182 N N . ALA A 1 162 ? -17.799 12.042 22.427 1.00 97.19 162 ALA A N 1
ATOM 1183 C CA . ALA A 1 162 ? -17.428 13.240 21.663 1.00 97.19 162 ALA A CA 1
ATOM 1184 C C . ALA A 1 162 ? -16.220 13.012 20.732 1.00 97.19 162 ALA A C 1
ATOM 1186 O O . ALA A 1 162 ? -16.250 13.435 19.580 1.00 97.19 162 ALA A O 1
ATOM 1187 N N . THR A 1 163 ? -15.209 12.262 21.186 1.00 97.25 163 THR A N 1
ATOM 1188 C CA . THR A 1 163 ? -14.006 11.904 20.404 1.00 97.25 163 THR A CA 1
ATOM 1189 C C . THR A 1 163 ? -14.310 11.096 19.141 1.00 97.25 163 THR A C 1
ATOM 1191 O O . THR A 1 163 ? -13.483 11.033 18.248 1.00 97.25 163 THR A O 1
ATOM 1194 N N . LEU A 1 164 ? -15.487 10.473 19.035 1.00 97.94 164 LEU A N 1
ATOM 1195 C CA . LEU A 1 164 ? -15.878 9.677 17.869 1.00 97.94 164 LEU A CA 1
ATOM 1196 C C . LEU A 1 164 ? -16.638 10.492 16.814 1.00 97.94 164 LEU A C 1
ATOM 1198 O O . LEU A 1 164 ? -16.958 9.971 15.745 1.00 97.94 164 LEU A O 1
ATOM 1202 N N . ARG A 1 165 ? -16.921 11.772 17.085 1.00 97.81 165 ARG A N 1
ATOM 1203 C CA . ARG A 1 165 ? -17.635 12.700 16.191 1.00 97.81 165 ARG A CA 1
ATOM 1204 C C . ARG A 1 165 ? -16.702 13.316 15.138 1.00 97.81 165 ARG A C 1
ATOM 1206 O O . ARG A 1 165 ? -16.773 14.512 14.878 1.00 97.81 165 ARG A O 1
ATOM 1213 N N . ARG A 1 166 ? -15.817 12.496 14.571 1.00 98.00 166 ARG A N 1
ATOM 1214 C CA . ARG A 1 166 ? -14.733 12.894 13.662 1.00 98.00 166 ARG A CA 1
ATOM 1215 C C . ARG A 1 166 ? -14.393 11.787 12.656 1.00 98.00 166 ARG A C 1
ATOM 1217 O O . ARG A 1 166 ? -14.926 10.673 12.790 1.00 98.00 166 ARG A O 1
ATOM 1224 N N . PRO A 1 167 ? -13.531 12.066 11.658 1.00 98.62 167 PRO A N 1
ATOM 1225 C CA . PRO A 1 167 ? -13.080 11.058 10.718 1.00 98.62 167 PRO A CA 1
ATOM 1226 C C . PRO A 1 167 ? -12.323 9.907 11.381 1.00 98.62 167 PRO A C 1
ATOM 1228 O O . PRO A 1 167 ? -11.550 10.099 12.316 1.00 98.62 167 PRO A O 1
ATOM 1231 N N . GLY A 1 168 ? -12.530 8.697 10.869 1.00 98.56 168 GLY A N 1
ATOM 1232 C CA . GLY A 1 168 ? -11.812 7.514 11.327 1.00 98.56 168 GLY A CA 1
ATOM 1233 C C . GLY A 1 168 ? -12.317 6.223 10.697 1.00 98.56 168 GLY A C 1
ATOM 1234 O O . GLY A 1 168 ? -13.082 6.229 9.725 1.00 98.56 168 GLY A O 1
ATOM 1235 N N . VAL A 1 169 ? -11.888 5.111 11.283 1.00 98.75 169 VAL A N 1
ATOM 1236 C CA . VAL A 1 169 ? -12.169 3.750 10.819 1.00 98.75 169 VAL A CA 1
ATOM 1237 C C . VAL A 1 169 ? -12.916 2.986 11.901 1.00 98.75 169 VAL A C 1
ATOM 1239 O O . VAL A 1 169 ? -12.652 3.150 13.086 1.00 98.75 169 VAL A O 1
ATOM 1242 N N . TYR A 1 170 ? -13.841 2.123 11.502 1.00 98.62 170 TYR A N 1
ATOM 1243 C CA . TYR A 1 170 ? -14.512 1.183 12.383 1.00 98.62 170 TYR A CA 1
ATOM 1244 C C . TYR A 1 170 ? -14.408 -0.240 11.844 1.00 98.62 170 TYR A C 1
ATOM 1246 O O . TYR A 1 170 ? -14.397 -0.469 10.633 1.00 98.62 170 TYR A O 1
ATOM 1254 N N . VAL A 1 171 ? -14.362 -1.202 12.760 1.00 98.62 171 VAL A N 1
ATOM 1255 C CA . VAL A 1 171 ? -14.413 -2.632 12.463 1.00 98.62 171 VAL A CA 1
ATOM 1256 C C . VAL A 1 171 ? -15.632 -3.221 13.157 1.00 98.62 171 VAL A C 1
ATOM 1258 O O . VAL A 1 171 ? -15.797 -3.078 14.366 1.00 98.62 171 VAL A O 1
ATOM 1261 N N . LEU A 1 172 ? -16.499 -3.872 12.386 1.00 98.50 172 LEU A N 1
ATOM 1262 C CA . LEU A 1 172 ? -17.627 -4.649 12.898 1.00 98.50 172 LEU A CA 1
ATOM 1263 C C . LEU A 1 172 ? -17.275 -6.119 12.748 1.00 98.50 172 LEU A C 1
ATOM 1265 O O . LEU A 1 172 ? -16.948 -6.543 11.638 1.00 98.50 172 LEU A O 1
ATOM 1269 N N . MET A 1 173 ? -17.348 -6.900 13.818 1.00 98.12 173 MET A N 1
ATOM 1270 C CA . MET A 1 173 ? -16.964 -8.306 13.749 1.00 98.12 173 MET A CA 1
ATOM 1271 C C . MET A 1 173 ? -17.821 -9.215 14.618 1.00 98.12 173 MET A C 1
ATOM 1273 O O . MET A 1 173 ? -18.435 -8.800 15.602 1.00 98.12 173 MET A O 1
ATOM 1277 N N . ASN A 1 174 ? -17.842 -10.475 14.208 1.00 97.62 174 ASN A N 1
ATOM 1278 C CA . ASN A 1 174 ? -18.337 -11.606 14.975 1.00 97.62 174 ASN A CA 1
ATOM 1279 C C . ASN A 1 174 ? -17.235 -12.674 15.063 1.00 97.62 174 ASN A C 1
ATOM 1281 O O . ASN A 1 174 ? -16.095 -12.447 14.639 1.00 97.62 174 ASN A O 1
ATOM 1285 N N . SER A 1 175 ? -17.570 -13.850 15.583 1.00 96.00 175 SER A N 1
ATOM 1286 C CA . SER A 1 175 ? -16.631 -14.967 15.740 1.00 96.00 175 SER A CA 1
ATOM 1287 C C . SER A 1 175 ? -15.882 -15.397 14.468 1.00 96.00 175 SER A C 1
ATOM 1289 O O . SER A 1 175 ? -14.783 -15.934 14.575 1.00 96.00 175 SER A O 1
ATOM 1291 N N . SER A 1 176 ? -16.424 -15.164 13.267 1.00 97.00 176 SER A N 1
ATOM 1292 C CA . SER A 1 176 ? -15.847 -15.678 12.008 1.00 97.00 176 SER A CA 1
ATOM 1293 C C . SER A 1 176 ? -15.500 -14.609 10.977 1.00 97.00 176 SER A C 1
ATOM 1295 O O . SER A 1 176 ? -14.679 -14.841 10.088 1.00 97.00 176 SER A O 1
ATOM 1297 N N . SER A 1 177 ? -16.152 -13.454 11.047 1.00 98.06 177 SER A N 1
ATOM 1298 C CA . SER A 1 177 ? -16.174 -12.477 9.967 1.00 98.06 177 SER A CA 1
ATOM 1299 C C . SER A 1 177 ? -15.969 -11.062 10.492 1.00 98.06 177 SER A C 1
ATOM 1301 O O . SER A 1 177 ? -16.358 -10.740 11.614 1.00 98.06 177 SER A O 1
ATOM 1303 N N . ALA A 1 178 ? -15.380 -10.213 9.655 1.00 98.31 178 ALA A N 1
ATOM 1304 C CA . ALA A 1 178 ? -15.155 -8.807 9.950 1.00 98.31 178 ALA A CA 1
ATOM 1305 C C . ALA A 1 178 ? -15.488 -7.919 8.744 1.00 98.31 178 ALA A C 1
ATOM 1307 O O . ALA A 1 178 ? -15.355 -8.319 7.587 1.00 98.31 178 ALA A O 1
ATOM 1308 N N . TYR A 1 179 ? -15.908 -6.694 9.032 1.00 98.25 179 TYR A N 1
ATOM 1309 C CA . TYR A 1 179 ? -16.117 -5.617 8.076 1.00 98.25 179 TYR A CA 1
ATOM 1310 C C . TYR A 1 179 ? -15.315 -4.406 8.534 1.00 98.25 179 TYR A C 1
ATOM 1312 O O . TYR A 1 179 ? -15.481 -3.970 9.672 1.00 98.25 179 TYR A O 1
ATOM 1320 N N . VAL A 1 180 ? -14.494 -3.844 7.649 1.00 98.44 180 VAL A N 1
ATOM 1321 C CA . VAL A 1 180 ? -13.738 -2.609 7.911 1.00 98.44 180 VAL A CA 1
ATOM 1322 C C . VAL A 1 180 ? -14.365 -1.478 7.108 1.00 98.44 180 VAL A C 1
ATOM 1324 O O . VAL A 1 180 ? -14.559 -1.630 5.904 1.00 98.44 180 VAL A O 1
ATOM 1327 N N . GLY A 1 181 ? -14.703 -0.372 7.767 1.00 98.19 181 GLY A N 1
ATOM 1328 C CA . GLY A 1 181 ? -15.337 0.785 7.144 1.00 98.19 181 GLY A CA 1
ATOM 1329 C C . GLY A 1 181 ? -14.750 2.108 7.627 1.00 98.19 181 GLY A C 1
ATOM 1330 O O . GLY A 1 181 ? -14.311 2.197 8.767 1.00 98.19 181 GLY A O 1
ATOM 1331 N N . MET A 1 182 ? -14.819 3.162 6.818 1.00 98.00 182 MET A N 1
ATOM 1332 C CA . MET A 1 182 ? -14.548 4.540 7.255 1.00 98.00 182 MET A CA 1
ATOM 1333 C C . MET A 1 182 ? -15.813 5.382 7.424 1.00 98.00 182 MET A C 1
ATOM 1335 O O . MET A 1 182 ? -16.897 5.044 6.932 1.00 98.00 182 MET A O 1
ATOM 1339 N N . ALA A 1 183 ? -15.680 6.500 8.135 1.00 98.00 183 ALA A N 1
ATOM 1340 C CA . ALA A 1 183 ? -16.677 7.564 8.192 1.00 98.00 183 ALA A CA 1
ATOM 1341 C C . ALA A 1 183 ? -16.015 8.910 8.499 1.00 98.00 183 ALA A C 1
ATOM 1343 O O . ALA A 1 183 ? -14.993 8.941 9.169 1.00 98.00 183 ALA A O 1
ATOM 1344 N N . GLY A 1 184 ? -16.638 10.014 8.069 1.00 97.75 184 GLY A N 1
ATOM 1345 C CA . GLY A 1 184 ? -16.288 11.364 8.544 1.00 97.75 184 GLY A CA 1
ATOM 1346 C C . GLY A 1 184 ? -16.815 11.675 9.954 1.00 97.75 184 GLY A C 1
ATOM 1347 O O . GLY A 1 184 ? -16.390 12.642 10.568 1.00 97.75 184 GLY A O 1
ATOM 1348 N N . ASP A 1 185 ? -17.741 10.852 10.450 1.00 98.25 185 ASP A N 1
ATOM 1349 C CA . ASP A 1 185 ? -18.258 10.843 11.821 1.00 98.25 185 ASP A CA 1
ATOM 1350 C C . ASP A 1 185 ? -18.497 9.376 12.194 1.00 98.25 185 ASP A C 1
ATOM 1352 O O . ASP A 1 185 ? -19.537 8.783 11.868 1.00 98.25 185 ASP A O 1
ATOM 1356 N N . VAL A 1 186 ? -17.472 8.752 12.775 1.00 98.00 186 VAL A N 1
ATOM 1357 C CA . VAL A 1 186 ? -17.480 7.315 13.074 1.00 98.00 186 VAL A CA 1
ATOM 1358 C C . VAL A 1 186 ? -18.540 6.968 14.110 1.00 98.00 186 VAL A C 1
ATOM 1360 O O . VAL A 1 186 ? -19.279 6.003 13.912 1.00 98.00 186 VAL A O 1
ATOM 1363 N N . GLY A 1 187 ? -18.703 7.782 15.152 1.00 98.12 187 GLY A N 1
ATOM 1364 C CA . GLY A 1 187 ? -19.717 7.566 16.181 1.00 98.12 187 GLY A CA 1
ATOM 1365 C C . GLY A 1 187 ? -21.134 7.559 15.605 1.00 98.12 187 GLY A C 1
ATOM 1366 O O . GLY A 1 187 ? -21.927 6.661 15.899 1.00 98.12 187 GLY A O 1
ATOM 1367 N N . TRP A 1 188 ? -21.455 8.506 14.713 1.00 98.19 188 TRP A N 1
ATOM 1368 C CA . TRP A 1 188 ? -22.749 8.523 14.025 1.00 98.19 188 TRP A CA 1
ATOM 1369 C C . TRP A 1 188 ? -22.931 7.326 13.095 1.00 98.19 188 TRP A C 1
ATOM 1371 O O . TRP A 1 188 ? -23.999 6.703 13.096 1.00 98.19 188 TRP A O 1
ATOM 1381 N N . ARG A 1 189 ? -21.906 7.006 12.290 1.00 97.88 189 ARG A N 1
ATOM 1382 C CA . ARG A 1 189 ? -21.963 5.910 11.315 1.00 97.88 189 ARG A CA 1
ATOM 1383 C C . ARG A 1 189 ? -22.129 4.567 12.006 1.00 97.88 189 ARG A C 1
ATOM 1385 O O . ARG A 1 189 ? -22.966 3.781 11.558 1.00 97.88 189 ARG A O 1
ATOM 1392 N N . ILE A 1 190 ? -21.394 4.331 13.091 1.00 97.69 190 ILE A N 1
ATOM 1393 C CA . ILE A 1 190 ? -21.579 3.159 13.937 1.00 97.69 190 ILE A CA 1
ATOM 1394 C C . ILE A 1 190 ? -22.999 3.178 14.473 1.00 97.69 190 ILE A C 1
ATOM 1396 O O . ILE A 1 190 ? -23.712 2.248 14.163 1.00 97.69 190 ILE A O 1
ATOM 1400 N N . ALA A 1 191 ? -23.488 4.218 15.147 1.00 97.50 191 ALA A N 1
ATOM 1401 C CA . ALA A 1 191 ? -24.810 4.183 15.787 1.00 97.50 191 ALA A CA 1
ATOM 1402 C C . ALA A 1 191 ? -26.007 4.002 14.824 1.00 97.50 191 ALA A C 1
ATOM 1404 O O . ALA A 1 191 ? -26.951 3.280 15.153 1.00 97.50 191 ALA A O 1
ATOM 1405 N N . HIS A 1 192 ? -25.973 4.612 13.632 1.00 96.69 192 HIS A N 1
ATOM 1406 C CA . HIS A 1 192 ? -27.143 4.706 12.738 1.00 96.69 192 HIS A CA 1
ATOM 1407 C C . HIS A 1 192 ? -26.975 4.043 11.366 1.00 96.69 192 HIS A C 1
ATOM 1409 O O . HIS A 1 192 ? -27.961 3.844 10.658 1.00 96.69 192 HIS A O 1
ATOM 1415 N N . GLY A 1 193 ? -25.754 3.689 10.962 1.00 91.94 193 GLY A N 1
ATOM 1416 C CA . GLY A 1 193 ? -25.490 3.122 9.640 1.00 91.94 193 GLY A CA 1
ATOM 1417 C C . GLY A 1 193 ? -26.172 1.771 9.397 1.00 91.94 193 GLY A C 1
ATOM 1418 O O . GLY A 1 193 ? -26.421 0.992 10.320 1.00 91.94 193 GLY A O 1
ATOM 1419 N N . HIS A 1 194 ? -26.437 1.447 8.134 1.00 93.19 194 HIS A N 1
ATOM 1420 C CA . HIS A 1 194 ? -26.799 0.079 7.762 1.00 93.19 194 HIS A CA 1
ATOM 1421 C C . HIS A 1 194 ? -25.641 -0.876 8.097 1.00 93.19 194 HIS A C 1
ATOM 1423 O O . HIS A 1 194 ? -24.485 -0.532 7.848 1.00 93.19 194 HIS A O 1
ATOM 1429 N N . GLN A 1 195 ? -25.947 -2.031 8.697 1.00 92.12 195 GLN A N 1
ATOM 1430 C CA . GLN A 1 195 ? -24.936 -2.996 9.130 1.00 92.12 195 GLN A CA 1
ATOM 1431 C C . GLN A 1 195 ? -24.746 -4.065 8.051 1.00 92.12 195 GLN A C 1
ATOM 1433 O O . GLN A 1 195 ? -25.700 -4.778 7.750 1.00 92.12 195 GLN A O 1
ATOM 1438 N N . PRO A 1 196 ? -23.544 -4.181 7.468 1.00 92.75 196 PRO A N 1
ATOM 1439 C CA . PRO A 1 196 ? -23.268 -5.127 6.388 1.00 92.75 196 PRO A CA 1
ATOM 1440 C C . PRO A 1 196 ? -23.032 -6.560 6.887 1.00 92.75 196 PRO A C 1
ATOM 1442 O O . PRO A 1 196 ? -22.903 -7.472 6.077 1.00 92.75 196 PRO A O 1
ATOM 1445 N N . ILE A 1 197 ? -22.944 -6.755 8.206 1.00 95.06 197 ILE A N 1
ATOM 1446 C CA . ILE A 1 197 ? -22.707 -8.040 8.862 1.00 95.06 197 ILE A CA 1
ATOM 1447 C C . ILE A 1 197 ? -23.808 -8.310 9.890 1.00 95.06 197 ILE A C 1
ATOM 1449 O O . ILE A 1 197 ? -24.250 -7.399 10.596 1.00 95.06 197 ILE A O 1
ATOM 1453 N N . GLU A 1 198 ? -24.243 -9.564 9.976 1.00 94.50 198 GLU A N 1
ATOM 1454 C CA . GLU A 1 198 ? -25.186 -10.025 10.994 1.00 94.50 198 GLU A CA 1
ATOM 1455 C C . GLU A 1 198 ? -24.461 -10.459 12.273 1.00 94.50 198 GLU A C 1
ATOM 1457 O O . GLU A 1 198 ? -23.303 -10.886 12.239 1.00 94.50 198 GLU A O 1
ATOM 1462 N N . GLY A 1 199 ? -25.167 -10.372 13.405 1.00 96.12 199 GLY A N 1
ATOM 1463 C CA . GLY A 1 199 ? -24.674 -10.876 14.688 1.00 96.12 199 GLY A CA 1
ATOM 1464 C C . GLY A 1 199 ? -23.373 -10.216 15.138 1.00 96.12 199 GLY A C 1
ATOM 1465 O O . GLY A 1 199 ? -22.440 -10.917 15.500 1.00 96.12 199 GLY A O 1
ATOM 1466 N N . ILE A 1 200 ? -23.285 -8.885 15.065 1.00 97.94 200 ILE A N 1
ATOM 1467 C CA . ILE A 1 200 ? -22.110 -8.139 15.536 1.00 97.94 200 ILE A CA 1
ATOM 1468 C C . ILE A 1 200 ? -21.908 -8.429 17.023 1.00 97.94 200 ILE A C 1
ATOM 1470 O O . ILE A 1 200 ? -22.783 -8.132 17.834 1.00 97.94 200 ILE A O 1
ATOM 1474 N N . GLU A 1 201 ? -20.751 -8.982 17.367 1.00 98.12 201 GLU A N 1
ATOM 1475 C CA . GLU A 1 201 ? -20.356 -9.277 18.747 1.00 98.12 201 GLU A CA 1
ATOM 1476 C C . GLU A 1 201 ? -19.456 -8.163 19.285 1.00 98.12 201 GLU A C 1
ATOM 1478 O O . GLU A 1 201 ? -19.615 -7.731 20.425 1.00 98.12 201 GLU A O 1
ATOM 1483 N N . THR A 1 202 ? -18.552 -7.646 18.449 1.00 98.56 202 THR A N 1
ATOM 1484 C CA . THR A 1 202 ? -17.578 -6.621 18.835 1.00 98.56 202 THR A CA 1
ATOM 1485 C C . THR A 1 202 ? -17.509 -5.514 17.793 1.00 98.56 202 THR A C 1
ATOM 1487 O O . THR A 1 202 ? -17.515 -5.758 16.582 1.00 98.56 202 THR A O 1
ATOM 1490 N N . ILE A 1 203 ? -17.427 -4.281 18.281 1.00 98.62 203 ILE A N 1
ATOM 1491 C CA . ILE A 1 203 ? -17.224 -3.073 17.491 1.00 98.62 203 ILE A CA 1
ATOM 1492 C C . ILE A 1 203 ? -15.912 -2.444 17.941 1.00 98.62 203 ILE A C 1
ATOM 1494 O O . ILE A 1 203 ? -15.712 -2.209 19.130 1.00 98.62 203 ILE A O 1
ATOM 1498 N N . VAL A 1 204 ? -15.048 -2.140 16.980 1.00 98.69 204 VAL A N 1
ATOM 1499 C CA . VAL A 1 204 ? -13.832 -1.352 17.185 1.00 98.69 204 VAL A CA 1
ATOM 1500 C C . VAL A 1 204 ? -13.974 -0.040 16.430 1.00 98.69 204 VAL A C 1
ATOM 1502 O O . VAL A 1 204 ? -14.472 -0.024 15.307 1.00 98.69 204 VAL A O 1
ATOM 1505 N N . SER A 1 205 ? -13.507 1.053 17.017 1.00 98.69 205 SER A N 1
ATOM 1506 C CA . SER A 1 205 ? -13.320 2.333 16.343 1.00 98.69 205 SER A CA 1
ATOM 1507 C C . SER A 1 205 ? -11.898 2.826 16.560 1.00 98.69 205 SER A C 1
ATOM 1509 O O . SER A 1 205 ? -11.389 2.756 17.673 1.00 98.69 205 SER A O 1
ATOM 1511 N N . VAL A 1 206 ? -11.292 3.364 15.507 1.00 98.69 206 VAL A N 1
ATOM 1512 C CA . VAL A 1 206 ? -9.970 3.987 15.507 1.00 98.69 206 VAL A CA 1
ATOM 1513 C C . VAL A 1 206 ? -10.122 5.398 14.952 1.00 98.69 206 VAL A C 1
ATOM 1515 O O . VAL A 1 206 ? -10.557 5.585 13.814 1.00 98.69 206 VAL A O 1
ATOM 1518 N N . VAL A 1 207 ? -9.778 6.385 15.768 1.00 98.62 207 VAL A N 1
ATOM 1519 C CA . VAL A 1 207 ? -9.715 7.803 15.395 1.00 98.62 207 VAL A CA 1
ATOM 1520 C C . VAL A 1 207 ? -8.368 8.367 15.826 1.00 98.62 207 VAL A C 1
ATOM 1522 O O . VAL A 1 207 ? -7.649 7.737 16.599 1.00 98.62 207 VAL A O 1
ATOM 1525 N N . ASP A 1 208 ? -8.040 9.557 15.346 1.00 98.44 208 ASP A N 1
ATOM 1526 C CA . ASP A 1 208 ? -6.900 10.308 15.856 1.00 98.44 208 ASP A CA 1
ATOM 1527 C C . ASP A 1 208 ? -7.295 11.087 17.114 1.00 98.44 208 ASP A C 1
ATOM 1529 O O . ASP A 1 208 ? -8.366 11.712 17.172 1.00 98.44 208 ASP A O 1
ATOM 1533 N N . ALA A 1 209 ? -6.451 11.002 18.140 1.00 97.56 209 ALA A N 1
ATOM 1534 C CA . ALA A 1 209 ? -6.676 11.642 19.430 1.00 97.56 209 ALA A CA 1
ATOM 1535 C C . ALA A 1 209 ? -6.760 13.171 19.283 1.00 97.56 209 ALA A C 1
ATOM 1537 O O . ALA A 1 209 ? -7.656 13.792 19.869 1.00 97.56 209 ALA A O 1
ATOM 1538 N N . ASP A 1 210 ? -5.925 13.733 18.406 1.00 97.25 210 ASP A N 1
ATOM 1539 C CA . ASP A 1 210 ? -5.763 15.176 18.211 1.00 97.25 210 ASP A CA 1
ATOM 1540 C C . ASP A 1 210 ? -6.666 15.770 17.116 1.00 97.25 210 ASP A C 1
ATOM 1542 O O . ASP A 1 210 ? -6.644 16.977 16.882 1.00 97.25 210 ASP A O 1
ATOM 1546 N N . ASP A 1 211 ? -7.538 14.957 16.505 1.00 97.25 211 ASP A N 1
ATOM 1547 C CA . ASP A 1 211 ? -8.524 15.392 15.497 1.00 97.25 211 ASP A CA 1
ATOM 1548 C C . ASP A 1 211 ? -7.906 15.976 14.210 1.00 97.25 211 ASP A C 1
ATOM 1550 O O . ASP A 1 211 ? -8.469 16.861 13.564 1.00 97.25 211 ASP A O 1
ATOM 1554 N N . LEU A 1 212 ? -6.729 15.483 13.827 1.00 97.88 212 LEU A N 1
ATOM 1555 C CA . LEU A 1 212 ? -5.989 15.908 12.639 1.00 97.88 212 LEU A CA 1
ATOM 1556 C C . LEU A 1 212 ? -6.278 15.032 11.411 1.00 97.88 212 LEU A C 1
ATOM 1558 O O . LEU A 1 212 ? -5.887 15.390 10.295 1.00 97.88 212 LEU A O 1
ATOM 1562 N N . LEU A 1 213 ? -6.941 13.880 11.582 1.00 97.94 213 LEU A N 1
ATOM 1563 C CA . LEU A 1 213 ? -7.337 13.024 10.460 1.00 97.94 213 LEU A CA 1
ATOM 1564 C C . LEU A 1 213 ? -8.421 13.688 9.616 1.00 97.94 213 LEU A C 1
ATOM 1566 O O . LEU A 1 213 ? -9.518 13.997 10.080 1.00 97.94 213 LEU A O 1
ATOM 1570 N N . THR A 1 214 ? -8.157 13.798 8.320 1.00 98.25 214 THR A N 1
ATOM 1571 C CA . THR A 1 214 ? -9.179 14.167 7.343 1.00 98.25 214 THR A CA 1
ATOM 1572 C C . THR A 1 214 ? -10.023 12.954 6.933 1.00 98.25 214 THR A C 1
ATOM 1574 O O . THR A 1 214 ? -9.675 11.794 7.166 1.00 98.25 214 THR A O 1
ATOM 1577 N N . ALA A 1 215 ? -11.145 13.195 6.248 1.00 97.88 215 ALA A N 1
ATOM 1578 C CA . ALA A 1 215 ? -11.937 12.112 5.655 1.00 97.88 215 ALA A CA 1
ATOM 1579 C C . ALA A 1 215 ? -11.170 11.335 4.564 1.00 97.88 215 ALA A C 1
ATOM 1581 O O . ALA A 1 215 ? -11.470 10.169 4.311 1.00 97.88 215 ALA A O 1
ATOM 1582 N N . GLU A 1 216 ? -10.198 11.970 3.906 1.00 97.81 216 GLU A N 1
ATOM 1583 C CA . GLU A 1 216 ? -9.328 11.328 2.918 1.00 97.81 216 GLU A CA 1
ATOM 1584 C C . GLU A 1 216 ? -8.301 10.420 3.601 1.00 97.81 216 GLU A C 1
ATOM 1586 O O . GLU A 1 216 ? -8.150 9.266 3.197 1.00 97.81 216 GLU A O 1
ATOM 1591 N N . ASP A 1 217 ? -7.691 10.890 4.693 1.00 98.38 217 ASP A N 1
ATOM 1592 C CA . ASP A 1 217 ? -6.798 10.087 5.535 1.00 98.38 217 ASP A CA 1
ATOM 1593 C C . ASP A 1 217 ? -7.520 8.847 6.088 1.00 98.38 217 ASP A C 1
ATOM 1595 O O . ASP A 1 217 ? -6.986 7.740 6.042 1.00 98.38 217 ASP A O 1
ATOM 1599 N N . ALA A 1 218 ? -8.775 8.998 6.529 1.00 98.31 218 ALA A N 1
ATOM 1600 C CA . ALA A 1 218 ? -9.585 7.888 7.031 1.00 98.31 218 ALA A CA 1
ATOM 1601 C C . ALA A 1 218 ? -9.820 6.784 5.979 1.00 98.31 218 ALA A C 1
ATOM 1603 O O . ALA A 1 218 ? -9.875 5.608 6.335 1.00 98.31 218 ALA A O 1
ATOM 1604 N N . LYS A 1 219 ? -9.909 7.121 4.682 1.00 98.12 219 LYS A N 1
ATOM 1605 C CA . LYS A 1 219 ? -9.996 6.119 3.599 1.00 98.12 219 LYS A CA 1
ATOM 1606 C C . LYS A 1 219 ? -8.687 5.357 3.418 1.00 98.12 219 LYS A C 1
ATOM 1608 O O . LYS A 1 219 ? -8.700 4.151 3.181 1.00 98.12 219 LYS A O 1
ATOM 1613 N N . VAL A 1 220 ? -7.547 6.043 3.509 1.00 98.31 220 VAL A N 1
ATOM 1614 C CA . VAL A 1 220 ? -6.228 5.389 3.467 1.00 98.31 220 VAL A CA 1
ATOM 1615 C C . VAL A 1 220 ? -6.083 4.455 4.665 1.00 98.31 220 VAL A C 1
ATOM 1617 O O . VAL A 1 220 ? -5.748 3.286 4.485 1.00 98.31 220 VAL A O 1
ATOM 1620 N N . LEU A 1 221 ? -6.416 4.939 5.864 1.00 98.50 221 LEU A N 1
ATOM 1621 C CA . LEU A 1 221 ? -6.359 4.173 7.105 1.00 98.50 221 LEU A CA 1
ATOM 1622 C C . LEU A 1 221 ? -7.275 2.939 7.064 1.00 98.50 221 LEU A C 1
ATOM 1624 O O . LEU A 1 221 ? -6.860 1.856 7.474 1.00 98.50 221 LEU A O 1
ATOM 1628 N N . GLU A 1 222 ? -8.484 3.065 6.505 1.00 98.62 222 GLU A N 1
ATOM 1629 C CA . GLU A 1 222 ? -9.407 1.943 6.273 1.00 98.62 222 GLU A CA 1
ATOM 1630 C C . GLU A 1 222 ? -8.744 0.851 5.439 1.00 98.62 222 GLU A C 1
ATOM 1632 O O . GLU A 1 222 ? -8.787 -0.321 5.810 1.00 98.62 222 GLU A O 1
ATOM 1637 N N . ARG A 1 223 ? -8.082 1.227 4.340 1.00 98.06 223 ARG A N 1
ATOM 1638 C CA . ARG A 1 223 ? -7.398 0.279 3.458 1.00 98.06 223 ARG A CA 1
ATOM 1639 C C . ARG A 1 223 ? -6.174 -0.366 4.114 1.00 98.06 223 ARG A C 1
ATOM 1641 O O . ARG A 1 223 ? -5.950 -1.563 3.913 1.00 98.06 223 ARG A O 1
ATOM 1648 N N . ILE A 1 224 ? -5.416 0.377 4.922 1.00 98.44 224 ILE A N 1
ATOM 1649 C CA . ILE A 1 224 ? -4.276 -0.156 5.686 1.00 98.44 224 ILE A CA 1
ATOM 1650 C C . ILE A 1 224 ? -4.763 -1.183 6.718 1.00 98.44 224 ILE A C 1
ATOM 1652 O O . ILE A 1 224 ? -4.278 -2.317 6.732 1.00 98.44 224 ILE A O 1
ATOM 1656 N N . ILE A 1 225 ? -5.758 -0.829 7.540 1.00 98.50 225 ILE A N 1
ATOM 1657 C CA . ILE A 1 225 ? -6.327 -1.720 8.567 1.00 98.50 225 ILE A CA 1
ATOM 1658 C C . ILE A 1 225 ? -6.976 -2.945 7.918 1.00 98.50 225 ILE A C 1
ATOM 1660 O O . ILE A 1 225 ? -6.750 -4.069 8.369 1.00 98.50 225 ILE A O 1
ATOM 1664 N N . TRP A 1 226 ? -7.720 -2.754 6.824 1.00 98.25 226 TRP A N 1
ATOM 1665 C CA . TRP A 1 226 ? -8.271 -3.852 6.031 1.00 98.25 226 TRP A CA 1
ATOM 1666 C C . TRP A 1 226 ? -7.163 -4.799 5.565 1.00 98.25 226 TRP A C 1
ATOM 1668 O O . TRP A 1 226 ? -7.281 -6.005 5.753 1.00 98.25 226 TRP A O 1
ATOM 1678 N N . SER A 1 227 ? -6.054 -4.270 5.036 1.00 97.50 227 SER A N 1
ATOM 1679 C CA . SER A 1 227 ? -4.934 -5.086 4.549 1.00 97.50 227 SER A CA 1
ATOM 1680 C C . SER A 1 227 ? -4.276 -5.879 5.675 1.00 97.50 227 SER A C 1
ATOM 1682 O O . SER A 1 227 ? -3.994 -7.065 5.504 1.00 97.50 227 SER A O 1
ATOM 1684 N N . ARG A 1 228 ? -4.072 -5.257 6.843 1.00 97.81 228 ARG A N 1
ATOM 1685 C CA . ARG A 1 228 ? -3.527 -5.921 8.037 1.00 97.81 228 ARG A CA 1
ATOM 1686 C C . ARG A 1 228 ? -4.430 -7.060 8.501 1.00 97.81 228 ARG A C 1
ATOM 1688 O O . ARG A 1 228 ? -3.931 -8.158 8.735 1.00 97.81 228 ARG A O 1
ATOM 1695 N N . LEU A 1 229 ? -5.741 -6.831 8.572 1.00 97.38 229 LEU A N 1
ATOM 1696 C CA . LEU A 1 229 ? -6.713 -7.854 8.970 1.00 97.38 229 LEU A CA 1
ATOM 1697 C C . LEU A 1 229 ? -6.837 -8.974 7.924 1.00 97.38 229 LEU A C 1
ATOM 1699 O O . LEU A 1 229 ? -6.955 -10.144 8.274 1.00 97.38 229 LEU A O 1
ATOM 1703 N N . ALA A 1 230 ? -6.735 -8.638 6.637 1.00 96.88 230 ALA A N 1
ATOM 1704 C CA . ALA A 1 230 ? -6.722 -9.619 5.556 1.00 96.88 230 ALA A CA 1
ATOM 1705 C C . ALA A 1 230 ? -5.472 -10.510 5.624 1.00 96.88 230 ALA A C 1
ATOM 1707 O O . ALA A 1 230 ? -5.546 -11.712 5.383 1.00 96.88 230 ALA A O 1
ATOM 1708 N N . GLY A 1 231 ? -4.323 -9.910 5.945 1.00 94.81 231 GLY A N 1
ATOM 1709 C CA . GLY A 1 231 ? -3.041 -10.596 6.067 1.00 94.81 231 GLY A CA 1
ATOM 1710 C C . GLY A 1 231 ? -2.889 -11.428 7.341 1.00 94.81 231 GLY A C 1
ATOM 1711 O O . GLY A 1 231 ? -2.125 -12.391 7.319 1.00 94.81 231 GLY A O 1
ATOM 1712 N N . SER A 1 232 ? -3.593 -11.091 8.429 1.00 95.88 232 SER A N 1
ATOM 1713 C CA . SER A 1 232 ? -3.557 -11.885 9.665 1.00 95.88 232 SER A CA 1
ATOM 1714 C C . SER A 1 232 ? -4.340 -13.191 9.543 1.00 95.88 232 SER A C 1
ATOM 1716 O O . SER A 1 232 ? -3.963 -14.181 10.156 1.00 95.88 232 SER A O 1
ATOM 1718 N N . GLY A 1 233 ? -5.413 -13.207 8.746 1.00 95.38 233 GLY A N 1
ATOM 1719 C CA . GLY A 1 233 ? -6.251 -14.391 8.547 1.00 95.38 233 GLY A CA 1
ATOM 1720 C C . GLY A 1 233 ? -7.168 -14.738 9.728 1.00 95.38 233 GLY A C 1
ATOM 1721 O O . GLY A 1 233 ? -7.917 -15.706 9.633 1.00 95.38 233 GLY A O 1
ATOM 1722 N N . GLU A 1 234 ? -7.176 -13.943 10.804 1.00 95.88 234 GLU A N 1
ATOM 1723 C CA . GLU A 1 234 ? -7.967 -14.220 12.017 1.00 95.88 234 GLU A CA 1
ATOM 1724 C C . GLU A 1 234 ? -9.482 -14.160 11.790 1.00 95.88 234 GLU A C 1
ATOM 1726 O O . GLU A 1 234 ? -10.261 -14.776 12.524 1.00 95.88 234 GLU A O 1
ATOM 1731 N N . ARG A 1 235 ? -9.924 -13.376 10.801 1.00 96.81 235 ARG A N 1
ATOM 1732 C CA . ARG A 1 235 ? -11.334 -13.199 10.442 1.00 96.81 235 ARG A CA 1
ATOM 1733 C C . ARG A 1 235 ? -11.492 -13.122 8.931 1.00 96.81 235 ARG A C 1
ATOM 1735 O O . ARG A 1 235 ? -10.670 -12.537 8.230 1.00 96.81 235 ARG A O 1
ATOM 1742 N N . ARG A 1 236 ? -12.607 -13.650 8.422 1.00 97.31 236 ARG A N 1
ATOM 1743 C CA . ARG A 1 236 ? -12.981 -13.492 7.015 1.00 97.31 236 ARG A CA 1
ATOM 1744 C C . ARG A 1 236 ? -13.520 -12.085 6.771 1.00 97.31 236 ARG A C 1
ATOM 1746 O O . ARG A 1 236 ? -14.572 -11.722 7.294 1.00 97.31 236 ARG A O 1
ATOM 1753 N N . LEU A 1 237 ? -12.843 -11.314 5.929 1.00 97.50 237 LEU A N 1
ATOM 1754 C CA . LEU A 1 237 ? -13.343 -10.010 5.501 1.00 97.50 237 LEU A CA 1
ATOM 1755 C C . LEU A 1 237 ? -14.527 -10.174 4.548 1.00 97.50 237 LEU A C 1
ATOM 1757 O O . LEU A 1 237 ? -14.457 -10.942 3.588 1.00 97.50 237 LEU A O 1
ATOM 1761 N N . ILE A 1 238 ? -15.623 -9.473 4.833 1.00 97.12 238 ILE A N 1
ATOM 1762 C CA . ILE A 1 238 ? -16.851 -9.563 4.027 1.00 97.12 238 ILE A CA 1
ATOM 1763 C C . ILE A 1 238 ? -16.960 -8.457 2.977 1.00 97.12 238 ILE A C 1
ATOM 1765 O O . ILE A 1 238 ? -17.718 -8.595 2.020 1.00 97.12 238 ILE A O 1
ATOM 1769 N N . ASN A 1 239 ? -16.229 -7.355 3.152 1.00 95.38 239 ASN A N 1
ATOM 1770 C CA . ASN A 1 239 ? -16.112 -6.316 2.141 1.00 95.38 239 ASN A CA 1
ATOM 1771 C C . ASN A 1 239 ? -14.935 -6.591 1.203 1.00 95.38 239 ASN A C 1
ATOM 1773 O O . ASN A 1 239 ? -13.914 -7.152 1.603 1.00 95.38 239 ASN A O 1
ATOM 1777 N N . GLY A 1 240 ? -15.082 -6.156 -0.051 1.00 95.00 240 GLY A N 1
ATOM 1778 C CA . GLY A 1 240 ? -13.966 -6.093 -0.991 1.00 95.00 240 GLY A CA 1
ATOM 1779 C C . GLY A 1 240 ? -12.882 -5.117 -0.523 1.00 95.00 240 GLY A C 1
ATOM 1780 O O . GLY A 1 240 ? -13.083 -4.364 0.430 1.00 95.00 240 GLY A O 1
ATOM 1781 N N . VAL A 1 241 ? -11.743 -5.131 -1.218 1.00 95.25 241 VAL A N 1
ATOM 1782 C CA . VAL A 1 241 ? -10.618 -4.222 -0.948 1.00 95.25 241 VAL A CA 1
ATOM 1783 C C . VAL A 1 241 ? -11.110 -2.767 -1.009 1.00 95.25 241 VAL A C 1
ATOM 1785 O O . VAL A 1 241 ? -11.636 -2.376 -2.054 1.00 95.25 241 VAL A O 1
ATOM 1788 N N . PRO A 1 242 ? -10.954 -1.964 0.060 1.00 95.75 242 PRO A N 1
ATOM 1789 C CA . PRO A 1 242 ? -11.286 -0.545 0.023 1.00 95.75 242 PRO A CA 1
ATOM 1790 C C . PRO A 1 242 ? -10.461 0.193 -1.035 1.00 95.75 242 PRO A C 1
ATOM 1792 O O . PRO A 1 242 ? -9.304 -0.146 -1.281 1.00 95.75 242 PRO A O 1
ATOM 1795 N N . ASP A 1 243 ? -11.024 1.239 -1.639 1.00 93.56 243 ASP A N 1
ATOM 1796 C CA . ASP A 1 243 ? -10.318 2.013 -2.669 1.00 93.56 243 ASP A CA 1
ATOM 1797 C C . ASP A 1 243 ? -9.138 2.817 -2.099 1.00 93.56 243 ASP A C 1
ATOM 1799 O O . ASP A 1 243 ? -8.153 3.061 -2.799 1.00 93.56 243 ASP A O 1
ATOM 1803 N N . GLY A 1 244 ? -9.202 3.215 -0.826 1.00 95.38 244 GLY A N 1
ATOM 1804 C CA . GLY A 1 244 ? -8.231 4.125 -0.223 1.00 95.38 244 GLY A CA 1
ATOM 1805 C C . GLY A 1 244 ? -8.365 5.565 -0.733 1.00 95.38 244 GLY A C 1
ATOM 1806 O O . GLY A 1 244 ? -9.424 5.994 -1.200 1.00 95.38 244 GLY A O 1
ATOM 1807 N N . HIS A 1 245 ? -7.277 6.327 -0.641 1.00 95.62 245 HIS A N 1
ATOM 1808 C CA . HIS A 1 245 ? -7.160 7.664 -1.220 1.00 95.62 245 HIS A CA 1
ATOM 1809 C C . HIS A 1 245 ? -5.747 7.903 -1.761 1.00 95.62 245 HIS A C 1
ATOM 1811 O O . HIS A 1 245 ? -4.795 7.239 -1.351 1.00 95.62 245 HIS A O 1
ATOM 1817 N N . ALA A 1 246 ? -5.606 8.859 -2.679 1.00 93.69 246 ALA A N 1
ATOM 1818 C CA . ALA A 1 246 ? -4.299 9.302 -3.141 1.00 93.69 246 ALA A CA 1
ATOM 1819 C C . ALA A 1 246 ? -3.583 10.077 -2.023 1.00 93.69 246 ALA A C 1
ATOM 1821 O O . ALA A 1 246 ? -4.111 11.074 -1.535 1.00 93.69 246 ALA A O 1
ATOM 1822 N N . VAL A 1 247 ? -2.386 9.629 -1.645 1.00 94.88 247 VAL A N 1
ATOM 1823 C CA . VAL A 1 247 ? -1.511 10.288 -0.665 1.00 94.88 247 VAL A CA 1
ATOM 1824 C C . VAL A 1 247 ? -0.052 10.156 -1.094 1.00 94.88 247 VAL A C 1
ATOM 1826 O O . VAL A 1 247 ? 0.304 9.232 -1.826 1.00 94.88 247 VAL A O 1
ATOM 1829 N N . GLY A 1 248 ? 0.789 11.093 -0.656 1.00 93.94 248 GLY A N 1
ATOM 1830 C CA . GLY A 1 248 ? 2.241 10.982 -0.801 1.00 93.94 248 GLY A CA 1
ATOM 1831 C C . GLY A 1 248 ? 2.833 9.934 0.146 1.00 93.94 248 GLY A C 1
ATOM 1832 O O . GLY A 1 248 ? 2.175 9.506 1.095 1.00 93.94 248 GLY A O 1
ATOM 1833 N N . LEU A 1 249 ? 4.090 9.548 -0.096 1.00 94.81 249 LEU A N 1
ATOM 1834 C CA . LEU A 1 249 ? 4.792 8.553 0.720 1.00 94.81 249 LEU A CA 1
ATOM 1835 C C . LEU A 1 249 ? 4.847 8.958 2.198 1.00 94.81 249 LEU A C 1
ATOM 1837 O O . LEU A 1 249 ? 4.451 8.175 3.048 1.00 94.81 249 LEU A O 1
ATOM 1841 N N . GLU A 1 250 ? 5.277 10.182 2.502 1.00 96.12 250 GLU A N 1
ATOM 1842 C CA . GLU A 1 250 ? 5.409 10.666 3.883 1.00 96.12 250 GLU A CA 1
ATOM 1843 C C . GLU A 1 250 ? 4.087 10.583 4.659 1.00 96.12 250 GLU A C 1
ATOM 1845 O O . GLU A 1 250 ? 4.024 9.980 5.730 1.00 96.12 250 GLU A O 1
ATOM 1850 N N . ARG A 1 251 ? 2.999 11.096 4.071 1.00 97.12 251 ARG A N 1
ATOM 1851 C CA . ARG A 1 251 ? 1.663 11.011 4.669 1.00 97.12 251 ARG A CA 1
ATOM 1852 C C . ARG A 1 251 ? 1.202 9.562 4.830 1.00 97.12 251 ARG A C 1
ATOM 1854 O O . ARG A 1 251 ? 0.594 9.234 5.841 1.00 97.12 251 ARG A O 1
ATOM 1861 N N . TYR A 1 252 ? 1.513 8.682 3.876 1.00 97.62 252 TYR A N 1
ATOM 1862 C CA . TYR A 1 252 ? 1.235 7.251 4.013 1.00 97.62 252 TYR A CA 1
ATOM 1863 C C . TYR A 1 252 ? 2.003 6.627 5.190 1.00 97.62 252 TYR A C 1
ATOM 1865 O O . TYR A 1 252 ? 1.395 5.885 5.950 1.00 97.62 252 TYR A O 1
ATOM 1873 N N . VAL A 1 253 ? 3.291 6.948 5.393 1.00 97.50 253 VAL A N 1
ATOM 1874 C CA . VAL A 1 253 ? 4.078 6.459 6.549 1.00 97.50 253 VAL A CA 1
ATOM 1875 C C . VAL A 1 253 ? 3.446 6.905 7.871 1.00 97.50 253 VAL A C 1
ATOM 1877 O O . VAL A 1 253 ? 3.290 6.095 8.781 1.00 97.50 253 VAL A O 1
ATOM 1880 N N . GLN A 1 254 ? 3.027 8.170 7.969 1.00 97.94 254 GLN A N 1
ATOM 1881 C CA . GLN A 1 254 ? 2.334 8.697 9.152 1.00 97.94 254 GLN A CA 1
ATOM 1882 C C . GLN A 1 254 ? 1.034 7.924 9.446 1.00 97.94 254 GLN A C 1
ATOM 1884 O O . GLN A 1 254 ? 0.765 7.564 10.595 1.00 97.94 254 GLN A O 1
ATOM 1889 N N . LEU A 1 255 ? 0.251 7.627 8.401 1.00 98.44 255 LEU A N 1
ATOM 1890 C CA . LEU A 1 255 ? -1.004 6.873 8.499 1.00 98.44 255 LEU A CA 1
ATOM 1891 C C . LEU A 1 255 ? -0.790 5.378 8.786 1.00 98.44 255 LEU A C 1
ATOM 1893 O O . LEU A 1 255 ? -1.591 4.756 9.483 1.00 98.44 255 LEU A O 1
ATOM 1897 N N . ASP A 1 256 ? 0.293 4.789 8.283 1.00 98.31 256 ASP A N 1
ATOM 1898 C CA . ASP A 1 256 ? 0.668 3.412 8.599 1.00 98.31 256 ASP A CA 1
ATOM 1899 C C . ASP A 1 256 ? 1.112 3.269 10.061 1.00 98.31 256 ASP A C 1
ATOM 1901 O O . ASP A 1 256 ? 0.743 2.301 10.724 1.00 98.31 256 ASP A O 1
ATOM 1905 N N . ALA A 1 257 ? 1.811 4.270 10.602 1.00 98.06 257 ALA A N 1
ATOM 1906 C CA . ALA A 1 257 ? 2.221 4.297 12.001 1.00 98.06 257 ALA A CA 1
ATOM 1907 C C . ALA A 1 257 ? 1.028 4.378 12.976 1.00 98.06 257 ALA A C 1
ATOM 1909 O O . ALA A 1 257 ? 0.974 3.581 13.913 1.00 98.06 257 ALA A O 1
ATOM 1910 N N . ILE A 1 258 ? 0.030 5.243 12.734 1.00 98.31 258 ILE A N 1
ATOM 1911 C CA . ILE A 1 258 ? -1.211 5.254 13.544 1.00 98.31 258 ILE A CA 1
ATOM 1912 C C . ILE A 1 258 ? -1.979 3.927 13.407 1.00 98.31 258 ILE A C 1
ATOM 1914 O O . ILE A 1 258 ? -2.513 3.409 14.389 1.00 98.31 258 ILE A O 1
ATOM 1918 N N . ALA A 1 259 ? -1.999 3.312 12.216 1.00 98.50 259 ALA A N 1
ATOM 1919 C CA . ALA A 1 259 ? -2.595 1.988 12.040 1.00 98.50 259 ALA A CA 1
ATOM 1920 C C . ALA A 1 259 ? -1.861 0.918 12.862 1.00 98.50 259 ALA A C 1
ATOM 1922 O O . ALA A 1 259 ? -2.502 0.069 13.482 1.00 98.50 259 ALA A O 1
ATOM 1923 N N . ALA A 1 260 ? -0.527 0.955 12.875 1.00 98.31 260 ALA A N 1
ATOM 1924 C CA . ALA A 1 260 ? 0.312 0.041 13.639 1.00 98.31 260 ALA A CA 1
ATOM 1925 C C . ALA A 1 260 ? 0.084 0.183 15.148 1.00 98.31 260 ALA A C 1
ATOM 1927 O O . ALA A 1 260 ? -0.086 -0.832 15.825 1.00 98.31 260 ALA A O 1
ATOM 1928 N N . GLU A 1 261 ? 0.018 1.415 15.659 1.00 98.50 261 GLU A N 1
ATOM 1929 C CA . GLU A 1 261 ? -0.306 1.709 17.058 1.00 98.50 261 GLU A CA 1
ATOM 1930 C C . GLU A 1 261 ? -1.684 1.147 17.436 1.00 98.50 261 GLU A C 1
ATOM 1932 O O . GLU A 1 261 ? -1.809 0.404 18.412 1.00 98.50 261 GLU A O 1
ATOM 1937 N N . ALA A 1 262 ? -2.706 1.401 16.612 1.00 98.56 262 ALA A N 1
ATOM 1938 C CA . ALA A 1 262 ? -4.046 0.872 16.838 1.00 98.56 262 ALA A CA 1
ATOM 1939 C C . ALA A 1 262 ? -4.078 -0.667 16.833 1.00 98.56 262 ALA A C 1
ATOM 1941 O O . ALA A 1 262 ? -4.694 -1.283 17.703 1.00 98.56 262 ALA A O 1
ATOM 1942 N N . CYS A 1 263 ? -3.392 -1.309 15.880 1.00 98.50 263 CYS A N 1
ATOM 1943 C CA . CYS A 1 263 ? -3.324 -2.771 15.798 1.00 98.50 263 CYS A CA 1
ATOM 1944 C C . CYS A 1 263 ? -2.584 -3.381 16.999 1.00 98.50 263 CYS A C 1
ATOM 1946 O O . CYS A 1 263 ? -2.996 -4.425 17.503 1.00 98.50 263 CYS A O 1
ATOM 1948 N N . LEU A 1 264 ? -1.525 -2.730 17.490 1.00 98.31 264 LEU A N 1
ATOM 1949 C CA . LEU A 1 264 ? -0.846 -3.132 18.722 1.00 98.31 264 LEU A CA 1
ATOM 1950 C C . LEU A 1 264 ? -1.751 -2.997 19.947 1.00 98.31 264 LEU A C 1
ATOM 1952 O O . LEU A 1 264 ? -1.793 -3.915 20.763 1.00 98.31 264 LEU A O 1
ATOM 1956 N N . ALA A 1 265 ? -2.493 -1.895 20.071 1.00 98.56 265 ALA A N 1
ATOM 1957 C CA . ALA A 1 265 ? -3.438 -1.704 21.166 1.00 98.56 265 ALA A CA 1
ATOM 1958 C C . ALA A 1 265 ? -4.513 -2.803 21.171 1.00 98.56 265 ALA A C 1
ATOM 1960 O O . ALA A 1 265 ? -4.802 -3.379 22.220 1.00 98.56 265 ALA A O 1
ATOM 1961 N N . LEU A 1 266 ? -5.053 -3.158 20.000 1.00 98.56 266 LEU A N 1
ATOM 1962 C CA . LEU A 1 266 ? -6.011 -4.259 19.857 1.00 98.56 266 LEU A CA 1
ATOM 1963 C C . LEU A 1 266 ? -5.411 -5.613 20.240 1.00 98.56 266 LEU A C 1
ATOM 1965 O O . LEU A 1 266 ? -6.072 -6.392 20.928 1.00 98.56 266 LEU A O 1
ATOM 1969 N N . ARG A 1 267 ? -4.155 -5.868 19.856 1.00 98.00 267 ARG A N 1
ATOM 1970 C CA . ARG A 1 267 ? -3.431 -7.083 20.242 1.00 98.00 267 ARG A CA 1
ATOM 1971 C C . ARG A 1 267 ? -3.224 -7.167 21.748 1.00 98.00 267 ARG A C 1
ATOM 1973 O O . ARG A 1 267 ? -3.454 -8.216 22.332 1.00 98.00 267 ARG A O 1
ATOM 1980 N N . HIS A 1 268 ? -2.777 -6.082 22.379 1.00 98.19 268 HIS A N 1
ATOM 1981 C CA . HIS A 1 268 ? -2.496 -6.049 23.818 1.00 98.19 268 HIS A CA 1
ATOM 1982 C C . HIS A 1 268 ? -3.735 -6.260 24.691 1.00 98.19 268 HIS A C 1
ATOM 1984 O O . HIS A 1 268 ? -3.590 -6.613 25.857 1.00 98.19 268 HIS A O 1
ATOM 1990 N N . ASN A 1 269 ? -4.927 -6.049 24.132 1.00 98.25 269 ASN A N 1
ATOM 1991 C CA . ASN A 1 269 ? -6.205 -6.248 24.807 1.00 98.25 269 ASN A CA 1
ATOM 1992 C C . ASN A 1 269 ? -6.948 -7.503 24.308 1.00 98.25 269 ASN A C 1
ATOM 1994 O O . ASN A 1 269 ? -8.151 -7.614 24.527 1.00 98.25 269 ASN A O 1
ATOM 1998 N N . ASP A 1 270 ? -6.256 -8.419 23.618 1.00 97.75 270 ASP A N 1
ATOM 1999 C CA . ASP A 1 270 ? -6.797 -9.691 23.116 1.00 97.75 270 ASP A CA 1
ATOM 2000 C C . ASP A 1 270 ? -8.050 -9.542 22.221 1.00 97.75 270 ASP A C 1
ATOM 2002 O O . ASP A 1 270 ? -8.930 -10.403 22.203 1.00 97.75 270 ASP A O 1
ATOM 2006 N N . VAL A 1 271 ? -8.144 -8.441 21.460 1.00 98.06 271 VAL A N 1
ATOM 2007 C CA . VAL A 1 271 ? -9.303 -8.140 20.596 1.00 98.06 271 VAL A CA 1
ATOM 2008 C C . VAL A 1 271 ? -9.092 -8.630 19.161 1.00 98.06 271 VAL A C 1
ATOM 2010 O O . VAL A 1 271 ? -9.947 -9.317 18.604 1.00 98.06 271 VAL A O 1
ATOM 2013 N N . LEU A 1 272 ? -7.970 -8.251 18.545 1.00 97.56 272 LEU A N 1
ATOM 2014 C CA . LEU A 1 272 ? -7.572 -8.597 17.174 1.00 97.56 272 LEU A CA 1
ATOM 2015 C C . LEU A 1 272 ? -6.047 -8.645 17.086 1.00 97.56 272 LEU A C 1
ATOM 2017 O O . LEU A 1 272 ? -5.365 -7.987 17.869 1.00 97.56 272 LEU A O 1
ATOM 2021 N N . PHE A 1 273 ? -5.519 -9.348 16.085 1.00 97.12 273 PHE A N 1
ATOM 2022 C CA . PHE A 1 273 ? -4.078 -9.514 15.862 1.00 97.12 273 PHE A CA 1
ATOM 2023 C C . PHE A 1 273 ? -3.385 -10.263 17.007 1.00 97.12 273 PHE A C 1
ATOM 2025 O O . PHE A 1 273 ? -2.225 -9.989 17.329 1.00 97.12 273 PHE A O 1
ATOM 2032 N N . VAL A 1 274 ? -4.114 -11.180 17.641 1.00 96.62 274 VAL A N 1
ATOM 2033 C CA . VAL A 1 274 ? -3.651 -12.036 18.738 1.00 96.62 274 VAL A CA 1
ATOM 2034 C C . VAL A 1 274 ? -2.715 -13.127 18.204 1.00 96.62 274 VAL A C 1
ATOM 2036 O O . VAL A 1 274 ? -1.741 -13.500 18.862 1.00 96.62 274 VAL A O 1
ATOM 2039 N N . GLU A 1 275 ? -2.939 -13.582 16.972 1.00 92.12 275 GLU A N 1
ATOM 2040 C CA . GLU A 1 275 ? -2.099 -14.560 16.290 1.00 92.12 275 GLU A CA 1
ATOM 2041 C C . GLU A 1 275 ? -0.851 -13.891 15.672 1.00 92.12 275 GLU A C 1
ATOM 2043 O O . GLU A 1 275 ? -0.805 -12.692 15.387 1.00 92.12 275 GLU A O 1
ATOM 2048 N N . GLY A 1 276 ? 0.238 -14.647 15.507 1.00 89.25 276 GLY A N 1
ATOM 2049 C CA . GLY A 1 276 ? 1.502 -14.128 14.962 1.00 89.25 276 GLY A CA 1
ATOM 2050 C C . GLY A 1 276 ? 2.343 -13.319 15.959 1.00 89.25 276 GLY A C 1
ATOM 2051 O O . GLY A 1 276 ? 2.144 -13.401 17.171 1.00 89.25 276 GLY A O 1
ATOM 2052 N N . CYS A 1 277 ? 3.331 -12.561 15.469 1.00 93.38 277 CYS A N 1
ATOM 2053 C CA . CYS A 1 277 ? 4.263 -11.799 16.309 1.00 93.38 277 CYS A CA 1
ATOM 2054 C C . CYS A 1 277 ? 3.967 -10.292 16.280 1.00 93.38 277 CYS A C 1
ATOM 2056 O O . CYS A 1 277 ? 3.525 -9.752 15.270 1.00 93.38 277 CYS A O 1
ATOM 2058 N N . ALA A 1 278 ? 4.279 -9.570 17.362 1.00 94.19 278 ALA A N 1
ATOM 2059 C CA . ALA A 1 278 ? 4.074 -8.116 17.416 1.00 94.19 278 ALA A CA 1
ATOM 2060 C C . ALA A 1 278 ? 4.767 -7.381 16.252 1.00 94.19 278 ALA A C 1
ATOM 2062 O O . ALA A 1 278 ? 4.220 -6.435 15.696 1.00 94.19 278 ALA A O 1
ATOM 2063 N N . ARG A 1 279 ? 5.929 -7.878 15.801 1.00 94.19 279 ARG A N 1
ATOM 2064 C CA . ARG A 1 279 ? 6.637 -7.341 14.632 1.00 94.19 279 ARG A CA 1
ATOM 2065 C C . ARG A 1 279 ? 5.789 -7.383 13.357 1.00 94.19 279 ARG A C 1
ATOM 2067 O O . ARG A 1 279 ? 5.804 -6.406 12.616 1.00 94.19 279 ARG A O 1
ATOM 2074 N N . SER A 1 280 ? 5.074 -8.478 13.081 1.00 91.94 280 SER A N 1
ATOM 2075 C CA . SER A 1 280 ? 4.205 -8.554 11.897 1.00 91.94 280 SER A CA 1
ATOM 2076 C C . SER A 1 280 ? 2.981 -7.656 12.037 1.00 91.94 280 SER A C 1
ATOM 2078 O O . SER A 1 280 ? 2.537 -7.084 11.046 1.00 91.94 280 SER A O 1
ATOM 2080 N N . VAL A 1 281 ? 2.477 -7.484 13.262 1.00 94.00 281 VAL A N 1
ATOM 2081 C CA . VAL A 1 281 ? 1.368 -6.565 13.549 1.00 94.00 281 VAL A CA 1
ATOM 2082 C C . VAL A 1 281 ? 1.772 -5.117 13.328 1.00 94.00 281 VAL A C 1
ATOM 2084 O O . VAL A 1 281 ? 0.971 -4.384 12.771 1.00 94.00 281 VAL A O 1
ATOM 2087 N N . ILE A 1 282 ? 2.995 -4.720 13.695 1.00 95.06 282 ILE A N 1
ATOM 2088 C CA . ILE A 1 282 ? 3.524 -3.360 13.490 1.00 95.06 282 ILE A CA 1
ATOM 2089 C C . ILE A 1 282 ? 3.848 -3.108 12.022 1.00 95.06 282 ILE A C 1
ATOM 2091 O O . ILE A 1 282 ? 3.408 -2.109 11.465 1.00 95.06 282 ILE A O 1
ATOM 2095 N N . ALA A 1 283 ? 4.596 -4.014 11.390 1.00 92.62 283 ALA A N 1
ATOM 2096 C CA . ALA A 1 283 ? 5.048 -3.829 10.014 1.00 92.62 283 ALA A CA 1
ATOM 2097 C C . ALA A 1 283 ? 3.909 -3.941 8.989 1.00 92.62 283 ALA A C 1
ATOM 2099 O O . ALA A 1 283 ? 4.040 -3.442 7.875 1.00 92.62 283 ALA A O 1
ATOM 2100 N N . GLY A 1 284 ? 2.822 -4.634 9.344 1.00 93.69 284 GLY A N 1
ATOM 2101 C CA . GLY A 1 284 ? 1.763 -4.980 8.408 1.00 93.69 284 GLY A CA 1
ATOM 2102 C C . GLY A 1 284 ? 2.243 -5.913 7.286 1.00 93.69 284 GLY A C 1
ATOM 2103 O O . GLY A 1 284 ? 3.403 -6.346 7.242 1.00 93.69 284 GLY A O 1
ATOM 2104 N N . PRO A 1 285 ? 1.348 -6.289 6.361 1.00 93.31 285 PRO A N 1
ATOM 2105 C CA . PRO A 1 285 ? 1.738 -7.059 5.195 1.00 93.31 285 PRO A CA 1
ATOM 2106 C C . PRO A 1 285 ? 2.457 -6.154 4.185 1.00 93.31 285 PRO A C 1
ATOM 2108 O O . PRO A 1 285 ? 2.057 -5.019 3.947 1.00 93.31 285 PRO A O 1
ATOM 2111 N N . ARG A 1 286 ? 3.489 -6.681 3.512 1.00 90.62 286 ARG A N 1
ATOM 2112 C CA . ARG A 1 286 ? 4.200 -5.940 2.446 1.00 90.62 286 ARG A CA 1
ATOM 2113 C C . ARG A 1 286 ? 3.304 -5.573 1.259 1.00 90.62 286 ARG A C 1
ATOM 2115 O O . ARG A 1 286 ? 3.668 -4.731 0.453 1.00 90.62 286 ARG A O 1
ATOM 2122 N N . THR A 1 287 ? 2.178 -6.258 1.100 1.00 92.88 287 THR A N 1
ATOM 2123 C CA . THR A 1 287 ? 1.200 -5.993 0.050 1.00 92.88 287 THR A CA 1
ATOM 2124 C C . THR A 1 287 ? -0.172 -6.509 0.469 1.00 92.88 287 THR A C 1
ATOM 2126 O O . THR A 1 287 ? -0.275 -7.322 1.388 1.00 92.88 287 THR A O 1
ATOM 2129 N N . GLU A 1 288 ? -1.216 -6.125 -0.255 1.00 93.50 288 GLU A N 1
ATOM 2130 C CA . GLU A 1 288 ? -2.525 -6.762 -0.106 1.00 93.50 288 GLU A CA 1
ATOM 2131 C C . GLU A 1 288 ? -2.471 -8.239 -0.545 1.00 93.50 288 GLU A C 1
ATOM 2133 O O . GLU A 1 288 ? -1.728 -8.588 -1.476 1.00 93.50 288 GLU A O 1
ATOM 2138 N N . PRO A 1 289 ? -3.275 -9.126 0.069 1.00 90.50 289 PRO A N 1
ATOM 2139 C CA . PRO A 1 289 ? -3.358 -10.520 -0.351 1.00 90.50 289 PRO A CA 1
ATOM 2140 C C . PRO A 1 289 ? -3.624 -10.664 -1.854 1.00 90.50 289 PRO A C 1
ATOM 2142 O O . PRO A 1 289 ? -4.473 -9.981 -2.424 1.00 90.50 289 PRO A O 1
ATOM 2145 N N . GLY A 1 290 ? -2.871 -11.553 -2.506 1.00 92.50 290 GLY A N 1
ATOM 2146 C CA . GLY A 1 290 ? -3.006 -11.825 -3.941 1.00 92.50 290 GLY A CA 1
ATOM 2147 C C . GLY A 1 290 ? -2.409 -10.768 -4.878 1.00 92.50 290 GLY A C 1
ATOM 2148 O O . GLY A 1 290 ? -2.551 -10.909 -6.087 1.00 92.50 290 GLY A O 1
ATOM 2149 N N . ARG A 1 291 ? -1.733 -9.726 -4.367 1.00 95.44 291 ARG A N 1
ATOM 2150 C CA . ARG A 1 291 ? -1.071 -8.699 -5.200 1.00 95.44 291 ARG A CA 1
ATOM 2151 C C . ARG A 1 291 ? 0.371 -9.001 -5.579 1.00 95.44 291 ARG A C 1
ATOM 2153 O O . ARG A 1 291 ? 0.919 -8.307 -6.429 1.00 95.44 291 ARG A O 1
ATOM 2160 N N . LEU A 1 292 ? 1.010 -9.978 -4.947 1.00 95.19 292 LEU A N 1
ATOM 2161 C CA . L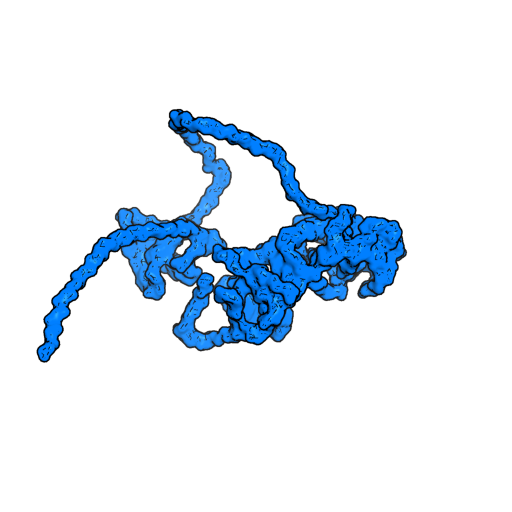EU A 1 292 ? 2.356 -10.399 -5.325 1.00 95.19 292 LEU A CA 1
ATOM 2162 C C . LEU A 1 292 ? 2.285 -11.589 -6.265 1.00 95.19 292 LEU A C 1
ATOM 2164 O O . LEU A 1 292 ? 1.615 -12.574 -5.963 1.00 95.19 292 LEU A O 1
ATOM 2168 N N . GLY A 1 293 ? 3.045 -11.505 -7.352 1.00 94.00 293 GLY A N 1
ATOM 2169 C CA . GLY A 1 293 ? 3.320 -12.649 -8.201 1.00 94.00 293 GLY A CA 1
ATOM 2170 C C . GLY A 1 293 ? 4.104 -13.733 -7.468 1.00 94.00 293 GLY A C 1
ATOM 2171 O O . GLY A 1 293 ? 4.786 -13.491 -6.451 1.00 94.00 293 GLY A O 1
ATOM 2172 N N . GLU A 1 294 ? 4.033 -14.938 -8.029 1.00 93.00 294 GLU A N 1
ATOM 2173 C CA . GLU A 1 294 ? 4.911 -16.039 -7.651 1.00 93.00 294 GLU A CA 1
ATOM 2174 C C . GLU A 1 294 ? 6.377 -15.604 -7.747 1.00 93.00 294 GLU A C 1
ATOM 2176 O O . GLU A 1 294 ? 6.753 -14.732 -8.534 1.00 93.00 294 GLU A O 1
ATOM 2181 N N . ARG A 1 295 ? 7.225 -16.167 -6.882 1.00 88.69 295 ARG A N 1
ATOM 2182 C CA . ARG A 1 295 ? 8.656 -15.878 -6.964 1.00 88.69 295 ARG A CA 1
ATOM 2183 C C . ARG A 1 295 ? 9.200 -16.532 -8.225 1.00 88.69 295 ARG A C 1
ATOM 2185 O O . ARG A 1 295 ? 9.212 -17.751 -8.330 1.00 88.69 295 ARG A O 1
ATOM 2192 N N . ARG A 1 296 ? 9.679 -15.698 -9.136 1.00 87.06 296 ARG A N 1
ATOM 2193 C CA . ARG A 1 296 ? 10.299 -16.098 -10.391 1.00 87.06 296 ARG A CA 1
ATOM 2194 C C . ARG A 1 296 ? 11.800 -15.810 -10.328 1.00 87.06 296 ARG A C 1
ATOM 2196 O O . ARG A 1 296 ? 12.203 -14.787 -9.768 1.00 87.06 296 ARG A O 1
ATOM 2203 N N . GLY A 1 297 ? 12.615 -16.724 -10.858 1.00 78.88 297 GLY A N 1
ATOM 2204 C CA . GLY A 1 297 ? 14.042 -16.473 -11.069 1.00 78.88 297 GLY A CA 1
ATOM 2205 C C . GLY A 1 297 ? 14.237 -15.330 -12.065 1.00 78.88 297 GLY A C 1
ATOM 2206 O O . GLY A 1 297 ? 13.352 -15.065 -12.874 1.00 78.88 297 GLY A O 1
ATOM 2207 N N . PHE A 1 298 ? 15.372 -14.634 -12.006 1.00 71.50 298 PHE A N 1
ATOM 2208 C CA . PHE A 1 298 ? 15.611 -13.480 -12.878 1.00 71.50 298 PHE A CA 1
ATOM 2209 C C . PHE A 1 298 ? 15.500 -13.855 -14.369 1.00 71.50 298 PHE A C 1
ATOM 2211 O O . PHE A 1 298 ? 14.750 -13.206 -15.097 1.00 71.50 298 PHE A O 1
ATOM 2218 N N . ASP A 1 299 ? 16.108 -14.980 -14.758 1.00 75.25 299 ASP A N 1
ATOM 2219 C CA . ASP A 1 299 ? 16.151 -15.479 -16.144 1.00 75.25 299 ASP A CA 1
ATOM 2220 C C . ASP A 1 299 ? 14.957 -16.360 -16.532 1.00 75.25 299 ASP A C 1
ATOM 2222 O O . ASP A 1 299 ? 14.864 -16.872 -17.646 1.00 75.25 299 ASP A O 1
ATOM 2226 N N . THR A 1 300 ? 14.029 -16.602 -15.607 1.00 82.44 300 THR A N 1
ATOM 2227 C CA . THR A 1 300 ? 12.867 -17.437 -15.907 1.00 82.44 300 THR A CA 1
ATOM 2228 C C . THR A 1 300 ? 11.889 -16.637 -16.753 1.00 82.44 300 THR A C 1
ATOM 2230 O O . THR A 1 300 ? 11.383 -15.620 -16.290 1.00 82.44 300 THR A O 1
ATOM 2233 N N . VAL A 1 301 ? 11.570 -17.096 -17.961 1.00 84.31 301 VAL A N 1
ATOM 2234 C CA . VAL A 1 301 ? 10.575 -16.429 -18.814 1.00 84.31 301 VAL A CA 1
ATOM 2235 C C . VAL A 1 301 ? 9.219 -16.378 -18.085 1.00 84.31 301 VAL A C 1
ATOM 2237 O O . VAL A 1 301 ? 8.770 -17.407 -17.570 1.00 84.31 301 VAL A O 1
ATOM 2240 N N . PRO A 1 302 ? 8.562 -15.206 -17.983 1.00 90.12 302 PRO A N 1
ATOM 2241 C CA . PRO A 1 302 ? 7.217 -15.116 -17.425 1.00 90.12 302 PRO A CA 1
ATOM 2242 C C . PRO A 1 302 ? 6.249 -16.011 -18.204 1.00 90.12 302 PRO A C 1
ATOM 2244 O O . PRO A 1 302 ? 6.241 -15.998 -19.431 1.00 90.12 302 PRO A O 1
ATOM 2247 N N . ALA A 1 303 ? 5.401 -16.765 -17.504 1.00 89.69 303 ALA A N 1
ATOM 2248 C CA . ALA A 1 303 ? 4.304 -17.475 -18.159 1.00 89.69 303 ALA A CA 1
ATOM 2249 C C . ALA A 1 303 ? 3.328 -16.471 -18.789 1.00 89.69 303 ALA A C 1
ATOM 2251 O O . ALA A 1 303 ? 3.172 -15.384 -18.239 1.00 89.69 303 ALA A O 1
ATOM 2252 N N . GLY A 1 304 ? 2.635 -16.848 -19.867 1.00 93.38 304 GLY A N 1
ATOM 2253 C CA . GLY A 1 304 ? 1.623 -16.018 -20.537 1.00 93.38 304 GLY A CA 1
ATOM 2254 C C . GLY A 1 304 ? 2.153 -15.212 -21.724 1.00 93.38 304 GLY A C 1
ATOM 2255 O O . GLY A 1 304 ? 3.304 -15.346 -22.126 1.00 93.38 304 GLY A O 1
ATOM 2256 N N . GLU A 1 305 ? 1.279 -14.398 -22.311 1.00 94.88 305 GLU A N 1
ATOM 2257 C CA . GLU A 1 305 ? 1.640 -13.502 -23.415 1.00 94.88 305 GLU A CA 1
ATOM 2258 C C . GLU A 1 305 ? 2.243 -12.214 -22.851 1.00 94.88 305 GLU A C 1
ATOM 2260 O O . GLU A 1 305 ? 1.635 -11.567 -21.993 1.00 94.88 305 GLU A O 1
ATOM 2265 N N . ILE A 1 306 ? 3.435 -11.850 -23.322 1.00 94.75 306 ILE A N 1
ATOM 2266 C CA . ILE A 1 306 ? 4.175 -10.692 -22.823 1.00 94.75 306 ILE A CA 1
ATOM 2267 C C . ILE A 1 306 ? 3.810 -9.460 -23.645 1.00 94.75 306 ILE A C 1
ATOM 2269 O O . ILE A 1 306 ? 3.772 -9.487 -24.873 1.00 94.75 306 ILE A O 1
ATOM 2273 N N . PHE A 1 307 ? 3.573 -8.361 -22.943 1.00 96.44 307 PHE A N 1
ATOM 2274 C CA . PHE A 1 307 ? 3.260 -7.065 -23.508 1.00 96.44 307 PHE A CA 1
ATOM 2275 C C . PHE A 1 307 ? 4.259 -6.014 -23.035 1.00 96.44 307 PHE A C 1
ATOM 2277 O O . PHE A 1 307 ? 4.626 -5.973 -21.860 1.00 96.44 307 PHE A O 1
ATOM 2284 N N . GLU A 1 308 ? 4.614 -5.107 -23.935 1.00 96.50 308 GLU A N 1
ATOM 2285 C CA . GLU A 1 308 ? 5.356 -3.883 -23.654 1.00 96.50 308 GLU A CA 1
ATOM 2286 C C . GLU A 1 308 ? 4.407 -2.679 -23.699 1.00 96.50 308 GLU A C 1
ATOM 2288 O O . GLU A 1 308 ? 3.512 -2.592 -24.540 1.00 96.50 308 GLU A O 1
ATOM 2293 N N . MET A 1 309 ? 4.608 -1.710 -22.814 1.00 97.19 309 MET A N 1
ATOM 2294 C CA . MET A 1 309 ? 3.981 -0.400 -22.903 1.00 97.19 309 MET A CA 1
ATOM 2295 C C . MET A 1 309 ? 5.041 0.685 -22.772 1.00 97.19 309 MET A C 1
ATOM 2297 O O . MET A 1 309 ? 5.673 0.831 -21.727 1.00 97.19 309 MET A O 1
ATOM 2301 N N . ARG A 1 310 ? 5.155 1.518 -23.809 1.00 95.56 310 ARG A N 1
ATOM 2302 C CA . ARG A 1 310 ? 5.982 2.729 -23.796 1.00 95.56 310 ARG A CA 1
ATOM 2303 C C . ARG A 1 310 ? 5.150 3.944 -23.412 1.00 95.56 310 ARG A C 1
ATOM 2305 O O . ARG A 1 310 ? 4.065 4.179 -23.959 1.00 95.56 310 ARG A O 1
ATOM 2312 N N . PHE A 1 311 ? 5.660 4.750 -22.492 1.00 94.62 311 PHE A N 1
ATOM 2313 C CA . PHE A 1 311 ? 5.001 5.970 -22.038 1.00 94.62 311 PHE A CA 1
ATOM 2314 C C . PHE A 1 311 ? 6.017 7.065 -21.688 1.00 94.62 311 PHE A C 1
ATOM 2316 O O . PHE A 1 311 ? 7.218 6.887 -21.835 1.00 94.62 311 PHE A O 1
ATOM 2323 N N . GLY A 1 312 ? 5.493 8.253 -21.361 1.00 86.25 312 GLY A N 1
ATOM 2324 C CA . GLY A 1 312 ? 6.194 9.539 -21.220 1.00 86.25 312 GLY A CA 1
ATOM 2325 C C . GLY A 1 312 ? 7.725 9.509 -21.119 1.00 86.25 312 GLY A C 1
ATOM 2326 O O . GLY A 1 312 ? 8.273 8.946 -20.185 1.00 86.25 312 GLY A O 1
ATOM 2327 N N . GLY A 1 313 ? 8.413 10.195 -22.036 1.00 86.38 313 GLY A N 1
ATOM 2328 C CA . GLY A 1 313 ? 9.858 10.431 -21.929 1.00 86.38 313 GLY A CA 1
ATOM 2329 C C . GLY A 1 313 ? 10.751 9.200 -22.119 1.00 86.38 313 GLY A C 1
ATOM 2330 O O . GLY A 1 313 ? 11.926 9.276 -21.768 1.00 86.38 313 GLY A O 1
ATOM 2331 N N . GLY A 1 314 ? 10.222 8.105 -22.674 1.00 92.62 314 GLY A N 1
ATOM 2332 C CA . GLY A 1 314 ? 10.982 6.882 -22.951 1.00 92.62 314 GLY A CA 1
ATOM 2333 C C . GLY A 1 314 ? 10.869 5.805 -21.873 1.00 92.62 314 GLY A C 1
ATOM 2334 O O . GLY A 1 314 ? 11.600 4.831 -21.954 1.00 92.62 314 GLY A O 1
ATOM 2335 N N . LEU A 1 315 ? 9.965 5.964 -20.901 1.00 95.44 315 LEU A N 1
ATOM 2336 C CA . LEU A 1 315 ? 9.706 4.948 -19.881 1.00 95.44 315 LEU A CA 1
ATOM 2337 C C . LEU A 1 315 ? 9.028 3.714 -20.484 1.00 95.44 315 LEU A C 1
ATOM 2339 O O . LEU A 1 315 ? 8.183 3.833 -21.385 1.00 95.44 315 LEU A O 1
ATOM 2343 N N . VAL A 1 316 ? 9.361 2.543 -19.946 1.00 96.50 316 VAL A N 1
ATOM 2344 C CA . VAL A 1 316 ? 8.887 1.247 -20.433 1.00 96.50 316 VAL A CA 1
ATOM 2345 C C . VAL A 1 316 ? 8.377 0.397 -19.275 1.00 96.50 316 VAL A C 1
ATOM 2347 O O . VAL A 1 316 ? 9.036 0.212 -18.260 1.00 96.50 316 VAL A O 1
ATOM 2350 N N . ALA A 1 317 ? 7.182 -0.164 -19.435 1.00 97.44 317 ALA A N 1
ATOM 2351 C CA . ALA A 1 317 ? 6.659 -1.190 -18.545 1.00 97.44 317 ALA A CA 1
ATOM 2352 C C . ALA A 1 317 ? 6.413 -2.474 -19.328 1.00 97.44 317 ALA A C 1
ATOM 2354 O O . ALA A 1 317 ? 5.979 -2.427 -20.479 1.00 97.44 317 ALA A O 1
ATOM 2355 N N . MET A 1 318 ? 6.635 -3.614 -18.683 1.00 97.25 318 MET A N 1
ATOM 2356 C CA . MET A 1 318 ? 6.331 -4.925 -19.237 1.00 97.25 318 MET A CA 1
ATOM 2357 C C . MET A 1 318 ? 5.316 -5.639 -18.354 1.00 97.25 318 MET A C 1
ATOM 2359 O O . MET A 1 318 ? 5.391 -5.599 -17.125 1.00 97.25 318 MET A O 1
ATOM 2363 N N . ALA A 1 319 ? 4.368 -6.326 -18.972 1.00 97.56 319 ALA A N 1
ATOM 2364 C CA . ALA A 1 319 ? 3.404 -7.141 -18.257 1.00 97.56 319 ALA A CA 1
ATOM 2365 C C . ALA A 1 319 ? 3.197 -8.471 -18.967 1.00 97.56 319 ALA A C 1
ATOM 2367 O O . ALA A 1 319 ? 3.248 -8.535 -20.190 1.00 97.56 319 ALA A O 1
ATOM 2368 N N . SER A 1 320 ? 2.915 -9.520 -18.204 1.00 96.94 320 SER A N 1
ATOM 2369 C CA . SER A 1 320 ? 2.414 -10.768 -18.762 1.00 96.94 320 SER A CA 1
ATOM 2370 C C . SER A 1 320 ? 0.914 -10.914 -18.527 1.00 96.94 320 SER A C 1
ATOM 2372 O O . SER A 1 320 ? 0.414 -10.678 -17.421 1.00 96.94 320 SER A O 1
ATOM 2374 N N . ARG A 1 321 ? 0.188 -11.334 -19.561 1.00 97.38 321 ARG A N 1
ATOM 2375 C CA . ARG A 1 321 ? -1.220 -11.715 -19.480 1.00 97.38 321 ARG A CA 1
ATOM 2376 C C . ARG A 1 321 ? -1.330 -13.223 -19.258 1.00 97.38 321 ARG A C 1
ATOM 2378 O O . ARG A 1 321 ? -1.149 -14.007 -20.187 1.00 97.38 321 ARG A O 1
ATOM 2385 N N . LEU A 1 322 ? -1.679 -13.617 -18.031 1.00 95.31 322 LEU A N 1
ATOM 2386 C CA . LEU A 1 322 ? -1.962 -15.014 -17.668 1.00 95.31 322 LEU A CA 1
ATOM 2387 C C . LEU A 1 322 ? -3.420 -15.392 -17.964 1.00 95.31 322 LEU A C 1
ATOM 2389 O O . LEU A 1 322 ? -3.713 -16.513 -18.366 1.00 95.31 322 LEU A O 1
ATOM 2393 N N . ALA A 1 323 ? -4.331 -14.438 -17.770 1.00 95.31 323 ALA A N 1
ATOM 2394 C CA . ALA A 1 323 ? -5.741 -14.522 -18.133 1.00 95.31 323 ALA A CA 1
ATOM 2395 C C . ALA A 1 323 ? -6.297 -13.106 -18.349 1.00 95.31 323 ALA A C 1
ATOM 2397 O O . ALA A 1 323 ? -5.663 -12.120 -17.968 1.00 95.31 323 ALA A O 1
ATOM 2398 N N . ASP A 1 324 ? -7.511 -12.977 -18.889 1.00 91.31 324 ASP A N 1
ATOM 2399 C CA . ASP A 1 324 ? -8.131 -11.662 -19.127 1.00 91.31 324 ASP A CA 1
ATOM 2400 C C . ASP A 1 324 ? -8.223 -10.805 -17.856 1.00 91.31 324 ASP A C 1
ATOM 2402 O O . ASP A 1 324 ? -8.010 -9.590 -17.895 1.00 91.31 324 ASP A O 1
ATOM 2406 N N . THR A 1 325 ? -8.462 -11.455 -16.715 1.00 94.06 325 THR A N 1
ATOM 2407 C CA . THR A 1 325 ? -8.561 -10.823 -15.395 1.00 94.06 325 THR A CA 1
ATOM 2408 C C . THR A 1 325 ? -7.303 -10.990 -14.542 1.00 94.06 325 THR A C 1
ATOM 2410 O O . THR A 1 325 ? -7.353 -10.762 -13.334 1.00 94.06 325 THR A O 1
ATOM 2413 N N . HIS A 1 326 ? -6.190 -11.447 -15.121 1.00 96.31 326 HIS A N 1
ATOM 2414 C CA . HIS A 1 326 ? -4.965 -11.721 -14.377 1.00 96.31 326 HIS A CA 1
ATOM 2415 C C . HIS A 1 326 ? -3.737 -11.262 -15.164 1.00 96.31 326 HIS A C 1
ATOM 2417 O O . HIS A 1 326 ? -3.232 -11.954 -16.050 1.00 96.31 326 HIS A O 1
ATOM 2423 N N . TRP A 1 327 ? -3.268 -10.072 -14.806 1.00 97.81 327 TRP A N 1
ATOM 2424 C CA . TRP A 1 327 ? -2.110 -9.421 -15.397 1.00 97.81 327 TRP A CA 1
ATOM 2425 C C . TRP A 1 327 ? -0.994 -9.326 -14.374 1.00 97.81 327 TRP A C 1
ATOM 2427 O O . TRP A 1 327 ? -1.217 -8.906 -13.240 1.00 97.81 327 TRP A O 1
ATOM 2437 N N . LEU A 1 328 ? 0.207 -9.686 -14.794 1.00 97.62 328 LEU A N 1
ATOM 2438 C CA . LEU A 1 328 ? 1.400 -9.653 -13.976 1.00 97.62 328 LEU A CA 1
ATOM 2439 C C . LEU A 1 328 ? 2.309 -8.533 -14.478 1.00 97.62 328 LEU A C 1
ATOM 2441 O O . LEU A 1 328 ? 2.952 -8.682 -15.510 1.00 97.62 328 LEU A O 1
ATOM 2445 N N . LEU A 1 329 ? 2.353 -7.405 -13.771 1.00 97.94 329 LEU A N 1
ATOM 2446 C CA . LEU A 1 329 ? 3.323 -6.346 -14.034 1.00 97.94 329 LEU A CA 1
ATOM 2447 C C . LEU A 1 329 ? 4.705 -6.848 -13.620 1.00 97.94 329 LEU A C 1
ATOM 2449 O O . LEU A 1 329 ? 4.904 -7.202 -12.458 1.00 97.94 329 LEU A O 1
ATOM 2453 N N . LEU A 1 330 ? 5.638 -6.903 -14.561 1.00 96.56 330 LEU A N 1
ATOM 2454 C CA . LEU A 1 330 ? 6.919 -7.565 -14.358 1.00 96.56 330 LEU A CA 1
ATOM 2455 C C . LEU A 1 330 ? 7.904 -6.661 -13.612 1.00 96.56 330 LEU A C 1
ATOM 2457 O O . LEU A 1 330 ? 7.924 -5.440 -13.801 1.00 96.56 330 LEU A O 1
ATOM 2461 N N . ARG A 1 331 ? 8.755 -7.277 -12.789 1.00 95.75 331 ARG A N 1
ATOM 2462 C CA . ARG A 1 331 ? 9.942 -6.651 -12.200 1.00 95.75 331 ARG A CA 1
ATOM 2463 C C . ARG A 1 331 ? 10.772 -5.956 -13.284 1.00 95.75 331 ARG A C 1
ATOM 2465 O O . ARG A 1 331 ? 10.947 -6.499 -14.368 1.00 95.75 331 ARG A O 1
ATOM 2472 N N . GLY A 1 332 ? 11.299 -4.777 -12.963 1.00 94.94 332 GLY A N 1
ATOM 2473 C CA . GLY A 1 332 ? 12.051 -3.922 -13.883 1.00 94.94 332 GLY A CA 1
ATOM 2474 C C . GLY A 1 332 ? 11.183 -2.908 -14.629 1.00 94.94 332 GLY A C 1
ATOM 2475 O O . GLY A 1 332 ? 11.723 -1.967 -15.190 1.00 94.94 332 GLY A O 1
ATOM 2476 N N . SER A 1 333 ? 9.853 -3.046 -14.598 1.00 97.19 333 SER A N 1
ATOM 2477 C CA . SER A 1 333 ? 8.954 -2.072 -15.225 1.00 97.19 333 SER A CA 1
ATOM 2478 C C . SER A 1 333 ? 9.056 -0.692 -14.584 1.00 97.19 333 SER A C 1
ATOM 2480 O O . SER A 1 333 ? 9.086 -0.574 -13.355 1.00 97.19 333 SER A O 1
ATOM 2482 N N . ASP A 1 334 ? 8.985 0.343 -15.414 1.00 98.12 334 ASP A N 1
ATOM 2483 C CA . ASP A 1 334 ? 8.866 1.719 -14.964 1.00 98.12 334 ASP A CA 1
ATOM 2484 C C . ASP A 1 334 ? 7.460 2.046 -14.455 1.00 98.12 334 ASP A C 1
ATOM 2486 O O . ASP A 1 334 ? 6.422 1.592 -14.954 1.00 98.12 334 ASP A O 1
ATOM 2490 N N . VAL A 1 335 ? 7.429 2.944 -13.480 1.00 97.69 335 VAL A N 1
ATOM 2491 C CA . VAL A 1 335 ? 6.240 3.594 -12.948 1.00 97.69 335 VAL A CA 1
ATOM 2492 C C . VAL A 1 335 ? 6.543 5.080 -12.865 1.00 97.69 335 VAL A C 1
ATOM 2494 O O . VAL A 1 335 ? 7.469 5.506 -12.184 1.00 97.69 335 VAL A O 1
ATOM 2497 N N . ARG A 1 336 ? 5.757 5.908 -13.552 1.00 95.81 336 ARG A N 1
ATOM 2498 C CA . ARG A 1 336 ? 5.940 7.363 -13.524 1.00 95.81 336 ARG A CA 1
ATOM 2499 C C . ARG A 1 336 ? 5.847 7.877 -12.085 1.00 95.81 336 ARG A C 1
ATOM 2501 O O . ARG A 1 336 ? 4.878 7.536 -11.418 1.00 95.81 336 ARG A O 1
ATOM 2508 N N . ILE A 1 337 ? 6.761 8.741 -11.643 1.00 94.69 337 ILE A N 1
ATOM 2509 C CA . ILE A 1 337 ? 6.724 9.330 -10.290 1.00 94.69 337 ILE A CA 1
ATOM 2510 C C . ILE A 1 337 ? 5.444 10.153 -10.094 1.00 94.69 337 ILE A C 1
ATOM 2512 O O . ILE A 1 337 ? 4.617 9.862 -9.230 1.00 94.69 337 ILE A O 1
ATOM 2516 N N . GLU A 1 338 ? 5.229 11.134 -10.967 1.00 91.12 338 GLU A N 1
ATOM 2517 C CA . GLU A 1 338 ? 4.069 12.020 -10.901 1.00 91.12 338 GLU A CA 1
ATOM 2518 C C . GLU A 1 338 ? 2.775 11.320 -11.339 1.00 91.12 338 GLU A C 1
ATOM 2520 O O . GLU A 1 338 ? 2.695 10.720 -12.417 1.00 91.12 338 GLU A O 1
ATOM 2525 N N . THR A 1 339 ? 1.722 11.465 -10.537 1.00 88.75 339 THR A N 1
ATOM 2526 C CA . THR A 1 339 ? 0.341 11.161 -10.934 1.00 88.75 339 THR A CA 1
ATOM 2527 C C . THR A 1 339 ? -0.386 12.436 -11.329 1.00 88.75 339 THR A C 1
ATOM 2529 O O . THR A 1 339 ? -0.252 13.457 -10.658 1.00 88.75 339 THR A O 1
ATOM 2532 N N . VAL A 1 340 ? -1.239 12.373 -12.351 1.00 87.62 340 VAL A N 1
ATOM 2533 C CA . VAL A 1 340 ? -2.204 13.454 -12.605 1.00 87.62 340 VAL A CA 1
ATOM 2534 C C . VAL A 1 340 ? -3.451 13.273 -11.740 1.00 87.62 340 VAL A C 1
ATOM 2536 O O . VAL A 1 340 ? -3.773 12.159 -11.338 1.00 87.62 340 VAL A O 1
ATOM 2539 N N . VAL A 1 341 ? -4.216 14.344 -11.520 1.00 81.62 341 VAL A N 1
ATOM 2540 C CA . VAL A 1 341 ? -5.459 14.325 -10.715 1.00 81.62 341 VAL A CA 1
ATOM 2541 C C . VAL A 1 341 ? -6.487 13.304 -11.226 1.00 81.62 341 VAL A C 1
ATOM 2543 O O . VAL A 1 341 ? -7.290 12.781 -10.462 1.00 81.62 341 VAL A O 1
ATOM 2546 N N . SER A 1 342 ? -6.461 12.977 -12.522 1.00 79.00 342 SER A N 1
ATOM 2547 C CA . SER A 1 342 ? -7.355 11.969 -13.099 1.00 79.00 342 SER A CA 1
ATOM 2548 C C . SER A 1 342 ? -6.952 10.523 -12.791 1.00 79.00 342 SER A C 1
ATOM 2550 O O . SER A 1 342 ? -7.703 9.611 -13.152 1.00 79.00 342 SER A O 1
ATOM 2552 N N . ALA A 1 343 ? -5.797 10.293 -12.155 1.00 81.19 343 ALA A N 1
ATOM 2553 C CA . ALA A 1 343 ? -5.377 8.975 -11.702 1.00 81.19 343 ALA A CA 1
ATOM 2554 C C . ALA A 1 343 ? -6.422 8.368 -10.757 1.00 81.19 343 ALA A C 1
ATOM 2556 O O . ALA A 1 343 ? -7.090 9.057 -9.989 1.00 81.19 343 ALA A O 1
ATOM 2557 N N . ASN A 1 344 ? -6.591 7.051 -10.837 1.00 84.88 344 ASN A N 1
ATOM 2558 C CA . ASN A 1 344 ? -7.459 6.339 -9.910 1.00 84.88 344 ASN A CA 1
ATOM 2559 C C . ASN A 1 344 ? -6.865 6.435 -8.490 1.00 84.88 344 ASN A C 1
ATOM 2561 O O . ASN A 1 344 ? -5.685 6.135 -8.314 1.00 84.88 344 ASN A O 1
ATOM 2565 N N . ALA A 1 345 ? -7.681 6.796 -7.494 1.00 83.75 345 ALA A N 1
ATOM 2566 C CA . ALA A 1 345 ? -7.282 6.861 -6.086 1.00 83.75 345 ALA A CA 1
ATOM 2567 C C . ALA A 1 345 ? -6.588 5.573 -5.613 1.00 83.75 345 ALA A C 1
ATOM 2569 O O . ALA A 1 345 ? -5.561 5.641 -4.943 1.00 83.75 345 ALA A O 1
ATOM 2570 N N . SER A 1 346 ? -7.069 4.407 -6.061 1.00 87.62 346 SER A N 1
ATOM 2571 C CA . SER A 1 346 ? -6.438 3.125 -5.753 1.00 87.62 346 SER A CA 1
ATOM 2572 C C . SER A 1 346 ? -5.037 2.989 -6.350 1.00 87.62 346 SER A C 1
ATOM 2574 O O . SER A 1 346 ? -4.192 2.339 -5.747 1.00 87.62 346 SER A O 1
ATOM 2576 N N . ALA A 1 347 ? -4.773 3.534 -7.539 1.00 88.88 347 ALA A N 1
ATOM 2577 C CA . ALA A 1 347 ? -3.445 3.451 -8.147 1.00 88.88 347 ALA A CA 1
ATOM 2578 C C . ALA A 1 347 ? -2.450 4.349 -7.400 1.00 88.88 347 ALA A C 1
ATOM 2580 O O . ALA A 1 347 ? -1.333 3.923 -7.121 1.00 88.88 347 ALA A O 1
ATOM 2581 N N . SER A 1 348 ? -2.874 5.559 -7.028 1.00 89.75 348 SER A N 1
ATOM 2582 C CA . SER A 1 348 ? -2.056 6.478 -6.235 1.00 89.75 348 SER A CA 1
ATOM 2583 C C . SER A 1 348 ? -1.773 5.933 -4.832 1.00 89.75 348 SER A C 1
ATOM 2585 O O . SER A 1 348 ? -0.624 5.964 -4.403 1.00 89.75 348 SER A O 1
ATOM 2587 N N . TYR A 1 349 ? -2.778 5.354 -4.161 1.00 94.69 349 TYR A N 1
ATOM 2588 C CA . TYR A 1 349 ? -2.588 4.641 -2.893 1.00 94.69 349 TYR A CA 1
ATOM 2589 C C . TYR A 1 349 ? -1.536 3.532 -3.026 1.00 94.69 349 TYR A C 1
ATOM 2591 O O . TYR A 1 349 ? -0.575 3.491 -2.260 1.00 94.69 349 TYR A O 1
ATOM 2599 N N . LEU A 1 350 ? -1.694 2.647 -4.022 1.00 95.75 350 LEU A N 1
ATOM 2600 C CA . LEU A 1 350 ? -0.805 1.496 -4.205 1.00 95.75 350 LEU A CA 1
ATOM 2601 C C . LEU A 1 350 ? 0.646 1.921 -4.427 1.00 95.75 350 LEU A C 1
ATOM 2603 O O . LEU A 1 350 ? 1.547 1.234 -3.967 1.00 95.75 350 LEU A O 1
ATOM 2607 N N . ARG A 1 351 ? 0.891 3.058 -5.087 1.00 95.62 351 ARG A N 1
ATOM 2608 C CA . ARG A 1 351 ? 2.249 3.588 -5.264 1.00 95.62 351 ARG A CA 1
ATOM 2609 C C . ARG A 1 351 ? 2.890 3.961 -3.930 1.00 95.62 351 ARG A C 1
ATOM 2611 O O . ARG A 1 351 ? 4.004 3.522 -3.671 1.00 95.62 351 ARG A O 1
ATOM 2618 N N . ALA A 1 352 ? 2.193 4.718 -3.082 1.00 96.12 352 ALA A N 1
ATOM 2619 C CA . ALA A 1 352 ? 2.706 5.085 -1.762 1.00 96.12 352 ALA A CA 1
ATOM 2620 C C . ALA A 1 352 ? 2.925 3.844 -0.879 1.00 96.12 352 ALA A C 1
ATOM 2622 O O . ALA A 1 352 ? 4.000 3.681 -0.302 1.00 96.12 352 ALA A O 1
ATOM 2623 N N . ALA A 1 353 ? 1.956 2.923 -0.864 1.00 97.00 353 ALA A N 1
ATOM 2624 C CA . ALA A 1 353 ? 2.050 1.667 -0.125 1.00 97.00 353 ALA A CA 1
ATOM 2625 C C . ALA A 1 353 ? 3.224 0.795 -0.599 1.00 97.00 353 ALA A C 1
ATOM 2627 O O . ALA A 1 353 ? 3.985 0.253 0.204 1.00 97.00 353 ALA A O 1
ATOM 2628 N N . TRP A 1 354 ? 3.411 0.668 -1.913 1.00 97.50 354 TRP A N 1
ATOM 2629 C CA . TRP A 1 354 ? 4.461 -0.175 -2.469 1.00 97.50 354 TRP A CA 1
ATOM 2630 C C . TRP A 1 354 ? 5.850 0.453 -2.390 1.00 97.50 354 TRP A C 1
ATOM 2632 O O . TRP A 1 354 ? 6.806 -0.288 -2.173 1.00 97.50 354 TRP A O 1
ATOM 2642 N N . LEU A 1 355 ? 5.963 1.782 -2.446 1.00 96.75 355 LEU A N 1
ATOM 2643 C CA . LEU A 1 355 ? 7.187 2.498 -2.077 1.00 96.75 355 LEU A CA 1
ATOM 2644 C C . LEU A 1 355 ? 7.560 2.239 -0.618 1.00 96.75 355 LEU A C 1
ATOM 2646 O O . LEU A 1 355 ? 8.672 1.793 -0.350 1.00 96.75 355 LEU A O 1
ATOM 2650 N N . HIS A 1 356 ? 6.617 2.423 0.313 1.00 96.75 356 HIS A N 1
ATOM 2651 C CA . HIS A 1 356 ? 6.841 2.129 1.731 1.00 96.75 356 HIS A CA 1
ATOM 2652 C C . HIS A 1 356 ? 7.301 0.675 1.935 1.00 96.75 356 HIS A C 1
ATOM 2654 O O . HIS A 1 356 ? 8.191 0.397 2.735 1.00 96.75 356 HIS A O 1
ATOM 2660 N N . SER A 1 357 ? 6.697 -0.285 1.231 1.00 95.69 357 SER A N 1
ATOM 2661 C CA . SER A 1 357 ? 7.028 -1.710 1.387 1.00 95.69 357 SER A CA 1
ATOM 2662 C C . SER A 1 357 ? 8.319 -2.163 0.680 1.00 95.69 357 SER A C 1
ATOM 2664 O O . SER A 1 357 ? 8.711 -3.326 0.824 1.00 95.69 357 SER A O 1
ATOM 2666 N N . GLY A 1 358 ? 8.957 -1.287 -0.108 1.00 96.12 358 GLY A N 1
ATOM 2667 C CA . GLY A 1 358 ? 10.123 -1.614 -0.937 1.00 96.12 358 GLY A CA 1
ATOM 2668 C C . GLY A 1 358 ? 9.811 -2.448 -2.188 1.00 96.12 358 GLY A C 1
ATOM 2669 O O . GLY A 1 358 ? 10.699 -3.094 -2.742 1.00 96.12 358 GLY A O 1
ATOM 2670 N N . LEU A 1 359 ? 8.551 -2.484 -2.631 1.00 96.62 359 LEU A N 1
ATOM 2671 C CA . LEU A 1 359 ? 8.136 -3.100 -3.900 1.00 96.62 359 LEU A CA 1
ATOM 2672 C C . LEU A 1 359 ? 8.302 -2.153 -5.096 1.00 96.62 359 LEU A C 1
ATOM 2674 O O . LEU A 1 359 ? 8.314 -2.606 -6.241 1.00 96.62 359 LEU A O 1
ATOM 2678 N N . LEU A 1 360 ? 8.467 -0.862 -4.818 1.00 97.75 360 LEU A N 1
ATOM 2679 C CA . LEU A 1 360 ? 8.946 0.154 -5.744 1.00 97.75 360 LEU A CA 1
ATOM 2680 C C . LEU A 1 360 ? 10.239 0.759 -5.190 1.00 97.75 360 LEU A C 1
ATOM 2682 O O . LEU A 1 360 ? 10.359 0.937 -3.978 1.00 97.75 360 LEU A O 1
ATOM 2686 N N . ALA A 1 361 ? 11.167 1.113 -6.070 1.00 97.19 361 ALA A N 1
ATOM 2687 C CA . ALA A 1 361 ? 12.361 1.886 -5.733 1.00 97.19 361 ALA A CA 1
ATOM 2688 C C . ALA A 1 361 ? 12.527 3.038 -6.723 1.00 97.19 361 ALA A C 1
ATOM 2690 O O . ALA A 1 361 ? 12.056 2.935 -7.850 1.00 97.19 361 ALA A O 1
ATOM 2691 N N . LEU A 1 362 ? 13.179 4.131 -6.323 1.00 97.19 362 LEU A N 1
ATOM 2692 C CA . LEU A 1 362 ? 13.574 5.173 -7.272 1.00 97.19 362 LEU A CA 1
ATOM 2693 C C . LEU A 1 362 ? 14.559 4.578 -8.285 1.00 97.19 362 LEU A C 1
ATOM 2695 O O . LEU A 1 362 ? 15.494 3.881 -7.887 1.00 97.19 362 LEU A O 1
ATOM 2699 N N . SER A 1 363 ? 14.329 4.825 -9.574 1.00 96.12 363 SER A N 1
ATOM 2700 C CA . SER A 1 363 ? 15.261 4.419 -10.622 1.00 96.12 363 SER A CA 1
ATOM 2701 C C . SER A 1 363 ? 16.620 5.115 -10.428 1.00 96.12 363 SER A C 1
ATOM 2703 O O . SER A 1 363 ? 16.663 6.218 -9.874 1.00 96.12 363 SER A O 1
ATOM 2705 N N . PRO A 1 364 ? 17.740 4.527 -10.890 1.00 92.19 364 PRO A N 1
ATOM 2706 C CA . PRO A 1 364 ? 19.063 5.147 -10.756 1.00 92.19 364 PRO A CA 1
ATOM 2707 C C . PRO A 1 364 ? 19.159 6.555 -11.363 1.00 92.19 364 PRO A C 1
ATOM 2709 O O . PRO A 1 364 ? 19.880 7.404 -10.849 1.00 92.19 364 PRO A O 1
ATOM 2712 N N . ASP A 1 365 ? 18.401 6.820 -12.429 1.00 91.31 365 ASP A N 1
ATOM 2713 C CA . ASP A 1 365 ? 18.335 8.128 -13.088 1.00 91.31 365 ASP A CA 1
ATOM 2714 C C . ASP A 1 365 ? 17.356 9.117 -12.420 1.00 91.31 365 ASP A C 1
ATOM 2716 O O . ASP A 1 365 ? 17.263 10.274 -12.835 1.00 91.31 365 ASP A O 1
ATOM 2720 N N . GLY A 1 366 ? 16.608 8.678 -11.403 1.00 95.44 366 GLY A N 1
ATOM 2721 C CA . GLY A 1 366 ? 15.633 9.482 -10.670 1.00 95.44 366 GLY A CA 1
ATOM 2722 C C . GLY A 1 366 ? 14.372 9.860 -11.454 1.00 95.44 366 GLY A C 1
ATOM 2723 O O . GLY A 1 366 ? 13.613 10.715 -10.995 1.00 95.44 366 GLY A O 1
ATOM 2724 N N . ARG A 1 367 ? 14.131 9.276 -12.636 1.00 95.56 367 ARG A N 1
ATOM 2725 C CA . ARG A 1 367 ? 13.029 9.672 -13.537 1.00 95.56 367 ARG A CA 1
ATOM 2726 C C . ARG A 1 367 ? 11.752 8.856 -13.335 1.00 95.56 367 ARG A C 1
ATOM 2728 O O . ARG A 1 367 ? 10.663 9.331 -13.678 1.00 95.56 367 ARG A O 1
ATOM 2735 N N . SER A 1 368 ? 11.860 7.653 -12.782 1.00 97.44 368 SER A N 1
ATOM 2736 C CA . SER A 1 368 ? 10.749 6.732 -12.544 1.00 97.44 368 SER A CA 1
ATOM 2737 C C . SER A 1 368 ? 10.899 6.029 -11.193 1.00 97.44 368 SER A C 1
ATOM 2739 O O . SER A 1 368 ? 11.889 6.172 -10.477 1.00 97.44 368 SER A O 1
ATOM 2741 N N . TYR A 1 369 ? 9.874 5.273 -10.819 1.00 98.19 369 TYR A N 1
ATOM 2742 C CA . TYR A 1 369 ? 10.042 4.174 -9.887 1.00 98.19 369 TYR A CA 1
ATOM 2743 C C . TYR A 1 369 ? 10.161 2.867 -10.664 1.00 98.19 369 TYR A C 1
ATOM 2745 O O . TYR A 1 369 ? 9.412 2.647 -11.613 1.00 98.19 369 TYR A O 1
ATOM 2753 N N . THR A 1 370 ? 11.037 1.976 -10.223 1.00 97.88 370 THR A N 1
ATOM 2754 C CA . THR A 1 370 ? 11.209 0.639 -10.786 1.00 97.88 370 THR A CA 1
ATOM 2755 C C . THR A 1 370 ? 10.472 -0.389 -9.934 1.00 97.88 370 THR A C 1
ATOM 2757 O O . THR A 1 370 ? 10.575 -0.401 -8.704 1.00 97.88 370 THR A O 1
ATOM 2760 N N . VAL A 1 371 ? 9.726 -1.279 -10.588 1.00 97.62 371 VAL A N 1
ATOM 2761 C CA . VAL A 1 371 ? 9.052 -2.409 -9.940 1.00 97.62 371 VAL A CA 1
ATOM 2762 C C . VAL A 1 371 ? 10.085 -3.438 -9.480 1.00 97.62 371 VAL A C 1
ATOM 2764 O O . VAL A 1 371 ? 10.796 -4.025 -10.292 1.00 97.62 371 VAL A O 1
ATOM 2767 N N . MET A 1 372 ? 10.145 -3.710 -8.177 1.00 96.19 372 MET A N 1
ATOM 2768 C CA . MET A 1 372 ? 11.174 -4.580 -7.586 1.00 96.19 372 MET A CA 1
ATOM 2769 C C . MET A 1 372 ? 10.796 -6.064 -7.584 1.00 96.19 372 MET A C 1
ATOM 2771 O O . MET A 1 372 ? 11.653 -6.932 -7.408 1.00 96.19 372 MET A O 1
ATOM 2775 N N . ARG A 1 373 ? 9.515 -6.380 -7.792 1.00 95.38 373 ARG A N 1
ATO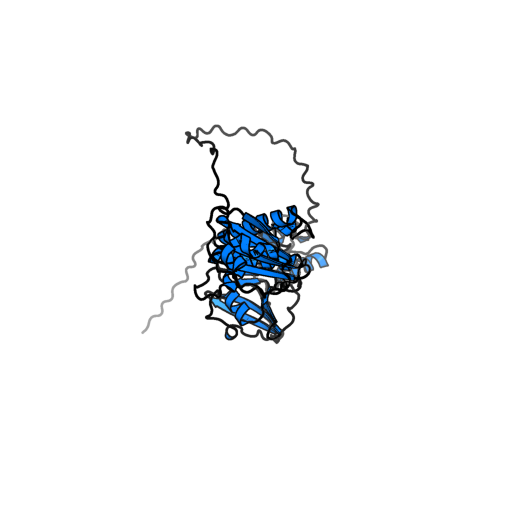M 2776 C CA . ARG A 1 373 ? 8.980 -7.744 -7.845 1.00 95.38 373 ARG A CA 1
ATOM 2777 C C . ARG A 1 373 ? 7.725 -7.781 -8.705 1.00 95.38 373 ARG A C 1
ATOM 2779 O O . ARG A 1 373 ? 7.002 -6.802 -8.716 1.00 95.38 373 ARG A O 1
ATOM 2786 N N . ASP A 1 374 ? 7.443 -8.910 -9.348 1.00 96.88 374 ASP A N 1
ATOM 2787 C CA . ASP A 1 374 ? 6.234 -9.081 -10.156 1.00 96.88 374 ASP A CA 1
ATOM 2788 C C . ASP A 1 374 ? 4.947 -8.815 -9.329 1.00 96.88 374 ASP A C 1
ATOM 2790 O O . ASP A 1 374 ? 4.776 -9.365 -8.231 1.00 96.88 374 ASP A O 1
ATOM 2794 N N . LEU A 1 375 ? 4.049 -7.966 -9.844 1.00 97.50 375 LEU A N 1
ATOM 2795 C CA . LEU A 1 375 ? 2.840 -7.476 -9.160 1.00 97.50 375 LEU A CA 1
ATOM 2796 C C . LEU A 1 375 ? 1.571 -7.852 -9.927 1.00 97.50 375 LEU A C 1
ATOM 2798 O O . LEU A 1 375 ? 1.499 -7.703 -11.144 1.00 97.50 375 LEU A O 1
ATOM 2802 N N . VAL A 1 376 ? 0.539 -8.293 -9.214 1.00 97.25 376 VAL A N 1
ATOM 2803 C CA . VAL A 1 376 ? -0.706 -8.800 -9.803 1.00 97.25 376 VAL A CA 1
ATOM 2804 C C . VAL A 1 376 ? -1.774 -7.709 -9.886 1.00 97.25 376 VAL A C 1
ATOM 2806 O O . VAL A 1 376 ? -2.131 -7.044 -8.905 1.00 97.25 376 VAL A O 1
ATOM 2809 N N . PHE A 1 377 ? -2.361 -7.593 -11.072 1.00 96.88 377 PHE A N 1
ATOM 2810 C CA . PHE A 1 377 ? -3.464 -6.707 -11.403 1.00 96.88 377 PHE A CA 1
ATOM 2811 C C . PHE A 1 377 ? -4.630 -7.483 -12.009 1.00 96.88 377 PHE A C 1
ATOM 2813 O O . PHE A 1 377 ? -4.455 -8.422 -12.781 1.00 96.88 377 PHE A O 1
ATOM 2820 N N . GLY A 1 378 ? -5.848 -7.026 -11.714 1.00 95.50 378 GLY A N 1
ATOM 2821 C CA . GLY A 1 378 ? -7.070 -7.623 -12.258 1.00 95.50 378 GLY A CA 1
ATOM 2822 C C . GLY A 1 378 ? -7.326 -7.312 -13.737 1.00 95.50 378 GLY A C 1
ATOM 2823 O O . GLY A 1 378 ? -8.299 -7.798 -14.296 1.00 95.50 378 GLY A O 1
ATOM 2824 N N . SER A 1 379 ? -6.523 -6.446 -14.368 1.00 96.44 379 SER A N 1
ATOM 2825 C CA . SER A 1 379 ? -6.613 -6.134 -15.800 1.00 96.44 379 SER A CA 1
ATOM 2826 C C . SER A 1 379 ? -5.378 -5.374 -16.289 1.00 96.44 379 SER A C 1
ATOM 2828 O O . SER A 1 379 ? -4.736 -4.656 -15.516 1.00 96.44 379 SER A O 1
ATOM 2830 N N . GLY A 1 380 ? -5.117 -5.431 -17.598 1.00 96.56 380 GLY A N 1
ATOM 2831 C CA . GLY A 1 380 ? -4.067 -4.638 -18.241 1.00 96.56 380 GLY A CA 1
ATOM 2832 C C . GLY A 1 380 ? -4.315 -3.133 -18.145 1.00 96.56 380 GLY A C 1
ATOM 2833 O O . GLY A 1 380 ? -3.373 -2.360 -18.007 1.00 96.56 380 GLY A O 1
ATOM 2834 N N . SER A 1 381 ? -5.578 -2.690 -18.118 1.00 95.88 381 SER A N 1
ATOM 2835 C CA . SER A 1 381 ? -5.906 -1.274 -17.892 1.00 95.88 381 SER A CA 1
ATOM 2836 C C . SER A 1 381 ? -5.500 -0.804 -16.494 1.00 95.88 381 SER A C 1
ATOM 2838 O O . SER A 1 381 ? -4.961 0.289 -16.360 1.00 95.88 381 SER A O 1
ATOM 2840 N N . ALA A 1 382 ? -5.715 -1.626 -15.46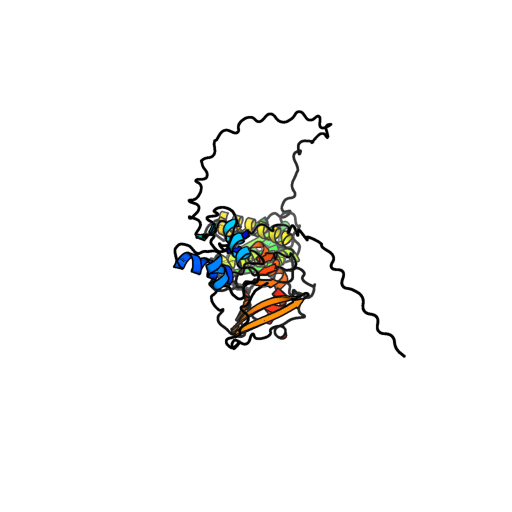1 1.00 94.94 382 ALA A N 1
ATOM 2841 C CA . ALA A 1 382 ? -5.305 -1.288 -14.099 1.00 94.94 382 ALA A CA 1
ATOM 2842 C C . ALA A 1 382 ? -3.775 -1.211 -13.972 1.00 94.94 382 ALA A C 1
ATOM 2844 O O . ALA A 1 382 ? -3.270 -0.257 -13.383 1.00 94.94 382 ALA A O 1
ATOM 2845 N N . ALA A 1 383 ? -3.050 -2.160 -14.578 1.00 96.81 383 ALA A N 1
ATOM 2846 C CA . ALA A 1 383 ? -1.589 -2.122 -14.647 1.00 96.81 383 ALA A CA 1
ATOM 2847 C C . ALA A 1 383 ? -1.088 -0.880 -15.412 1.00 96.81 383 ALA A C 1
ATOM 2849 O O . ALA A 1 383 ? -0.216 -0.162 -14.927 1.00 96.81 383 ALA A O 1
ATOM 2850 N N . ALA A 1 384 ? -1.699 -0.552 -16.557 1.00 96.25 384 ALA A N 1
ATOM 2851 C CA . ALA A 1 384 ? -1.339 0.628 -17.344 1.00 96.25 384 ALA A CA 1
ATOM 2852 C C . ALA A 1 384 ? -1.563 1.935 -16.575 1.00 96.25 384 ALA A C 1
ATOM 2854 O O . ALA A 1 384 ? -0.682 2.797 -16.547 1.00 96.25 384 ALA A O 1
ATOM 2855 N N . HIS A 1 385 ? -2.716 2.080 -15.911 1.00 94.81 385 HIS A N 1
ATOM 2856 C CA . HIS A 1 385 ? -3.019 3.242 -15.069 1.00 94.81 385 HIS A CA 1
ATOM 2857 C C . HIS A 1 385 ? -2.035 3.361 -13.912 1.00 94.81 385 HIS A C 1
ATOM 2859 O O . HIS A 1 385 ? -1.589 4.468 -13.609 1.00 94.81 385 HIS A O 1
ATOM 2865 N N . PHE A 1 386 ? -1.674 2.232 -13.300 1.00 96.12 386 PHE A N 1
ATOM 2866 C CA . PHE A 1 386 ? -0.681 2.189 -12.241 1.00 96.12 386 PHE A CA 1
ATOM 2867 C C . PHE A 1 386 ? 0.701 2.639 -12.724 1.00 96.12 386 PHE A C 1
ATOM 2869 O O . PHE A 1 386 ? 1.307 3.453 -12.039 1.00 96.12 386 PHE A O 1
ATOM 2876 N N . CYS A 1 387 ? 1.175 2.217 -13.899 1.00 96.81 387 CYS A N 1
ATOM 2877 C CA . CYS A 1 387 ? 2.462 2.659 -14.455 1.00 96.81 387 CYS A CA 1
ATOM 2878 C C . CYS A 1 387 ? 2.431 4.119 -14.929 1.00 96.81 387 CYS A C 1
ATOM 2880 O O . CYS A 1 387 ? 3.295 4.916 -14.569 1.00 96.81 387 CYS A O 1
ATOM 2882 N N . CYS A 1 388 ? 1.404 4.513 -15.683 1.00 95.31 388 CYS A N 1
ATOM 2883 C CA . CYS A 1 388 ? 1.340 5.830 -16.322 1.00 95.31 388 CYS A CA 1
ATOM 2884 C C . CYS A 1 388 ? 0.904 6.957 -15.378 1.00 95.31 388 CYS A C 1
ATOM 2886 O O . CYS A 1 388 ? 1.108 8.129 -15.699 1.00 95.31 388 CYS A O 1
ATOM 2888 N N . GLY A 1 389 ? 0.234 6.630 -14.269 1.00 92.56 389 GLY A N 1
ATOM 2889 C CA . GLY A 1 389 ? -0.304 7.615 -13.330 1.00 92.56 389 GLY A CA 1
ATOM 2890 C C . GLY A 1 389 ? -1.419 8.469 -13.935 1.00 92.56 389 GLY A C 1
ATOM 2891 O O . GLY A 1 389 ? -1.604 9.609 -13.521 1.00 92.56 389 GLY A O 1
ATOM 2892 N N . SER A 1 390 ? -2.127 7.960 -14.952 1.00 89.81 390 SER A N 1
ATOM 2893 C CA . SER A 1 390 ? -3.219 8.658 -15.643 1.00 89.81 390 SER A CA 1
ATOM 2894 C C . SER A 1 390 ? -4.209 7.675 -16.274 1.00 89.81 390 SER A C 1
ATOM 2896 O O . SER A 1 390 ? -3.843 6.551 -16.613 1.00 89.81 390 SER A O 1
ATOM 2898 N N . LYS A 1 391 ? -5.455 8.116 -16.501 1.00 87.69 391 LYS A N 1
ATOM 2899 C CA . LYS A 1 391 ? -6.477 7.323 -17.214 1.00 87.69 391 LYS A CA 1
ATOM 2900 C C . LYS A 1 391 ? -6.279 7.258 -18.735 1.00 87.69 391 LYS A C 1
ATOM 2902 O O . LYS A 1 391 ? -6.939 6.457 -19.390 1.00 87.69 391 LYS A O 1
ATOM 2907 N N . GLY A 1 392 ? -5.395 8.087 -19.298 1.00 85.00 392 GLY A N 1
ATOM 2908 C CA . GLY A 1 392 ? -5.230 8.253 -20.749 1.00 85.00 392 GLY A CA 1
ATOM 2909 C C . GLY A 1 392 ? -4.577 7.067 -21.468 1.00 85.00 392 GLY A C 1
ATOM 2910 O O . GLY A 1 392 ? -4.611 7.003 -22.694 1.00 85.00 392 GLY A O 1
ATOM 2911 N N . LYS A 1 393 ? -3.995 6.123 -20.724 1.00 84.38 393 LYS A N 1
ATOM 2912 C CA . LYS A 1 393 ? -3.382 4.899 -21.249 1.00 84.38 393 LYS A CA 1
ATOM 2913 C C . LYS A 1 393 ? -4.015 3.699 -20.553 1.00 84.38 393 LYS A C 1
ATOM 2915 O O . LYS A 1 393 ? -3.763 3.474 -19.379 1.00 84.38 393 LYS A O 1
ATOM 2920 N N . GLY A 1 394 ? -4.900 2.995 -21.255 1.00 90.94 394 GLY A N 1
ATOM 2921 C CA . GLY A 1 394 ? -5.527 1.759 -20.776 1.00 90.94 394 GLY A CA 1
ATOM 2922 C C . GLY A 1 394 ? -4.942 0.533 -21.472 1.00 90.94 394 GLY A C 1
ATOM 2923 O O . GLY A 1 394 ? -3.795 0.553 -21.909 1.00 90.94 394 GLY A O 1
ATOM 2924 N N . LEU A 1 395 ? -5.762 -0.506 -21.642 1.00 93.50 395 LEU A N 1
ATOM 2925 C CA . LEU A 1 395 ? -5.372 -1.748 -22.315 1.00 93.50 395 LEU A CA 1
ATOM 2926 C C . LEU A 1 395 ? -4.724 -1.530 -23.696 1.00 93.50 395 LEU A C 1
ATOM 2928 O O . LEU A 1 395 ? -3.759 -2.203 -24.026 1.00 93.50 395 LEU A O 1
ATOM 2932 N N . SER A 1 396 ? -5.201 -0.554 -24.472 1.00 95.06 396 SER A N 1
ATOM 2933 C CA . SER A 1 396 ? -4.668 -0.241 -25.807 1.00 95.06 396 SER A CA 1
ATOM 2934 C C . SER A 1 396 ? -3.248 0.343 -25.808 1.00 95.06 396 SER A C 1
ATOM 2936 O O . SER A 1 396 ? -2.699 0.596 -26.875 1.00 95.06 396 SER A O 1
ATOM 2938 N N . GLY A 1 397 ? -2.684 0.653 -24.635 1.00 94.44 397 GLY A N 1
ATOM 2939 C CA . GLY A 1 397 ? -1.289 1.071 -24.497 1.00 94.44 397 GLY A CA 1
ATOM 2940 C C . GLY A 1 397 ? -0.298 -0.093 -24.556 1.00 94.44 397 GLY A C 1
ATOM 2941 O O . GLY A 1 397 ? 0.874 0.151 -24.824 1.00 94.44 397 GLY A O 1
ATOM 2942 N N . TRP A 1 398 ? -0.769 -1.319 -24.327 1.00 97.06 398 TRP A N 1
ATOM 2943 C CA . TRP A 1 398 ? 0.037 -2.533 -24.357 1.00 97.06 398 TRP A CA 1
ATOM 2944 C C . TRP A 1 398 ? 0.172 -3.061 -25.786 1.00 97.06 398 TRP A C 1
ATOM 2946 O O . TRP A 1 398 ? -0.821 -3.195 -26.502 1.00 97.06 398 TRP A O 1
ATOM 2956 N N . GLN A 1 399 ? 1.398 -3.379 -26.185 1.00 96.62 399 GLN A N 1
ATOM 2957 C CA . GLN A 1 399 ? 1.745 -3.993 -27.462 1.00 96.62 399 GLN A CA 1
ATOM 2958 C C . GLN A 1 399 ? 2.326 -5.383 -27.192 1.00 96.62 399 GLN A C 1
ATOM 2960 O O . GLN A 1 399 ? 3.219 -5.486 -26.351 1.00 96.62 399 GLN A O 1
ATOM 2965 N N . PRO A 1 400 ? 1.820 -6.451 -27.834 1.00 95.00 4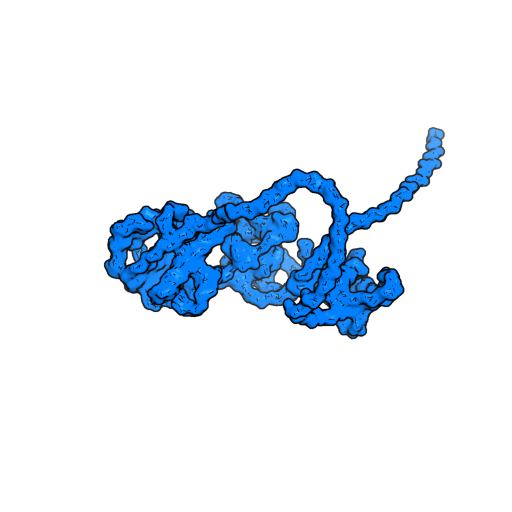00 PRO A N 1
ATOM 2966 C CA . PRO A 1 400 ? 2.378 -7.783 -27.647 1.00 95.00 400 PRO A CA 1
ATOM 2967 C C . PRO A 1 400 ? 3.821 -7.812 -28.156 1.00 95.00 400 PRO A C 1
ATOM 2969 O O . PRO A 1 400 ? 4.130 -7.232 -29.200 1.00 95.00 400 PRO A O 1
ATOM 2972 N N . ILE A 1 401 ? 4.693 -8.473 -27.405 1.00 89.88 401 ILE A N 1
ATOM 2973 C CA . ILE A 1 401 ? 6.056 -8.775 -27.829 1.00 89.88 401 ILE A CA 1
ATOM 2974 C C . ILE A 1 401 ? 5.985 -10.102 -28.584 1.00 89.88 401 ILE A C 1
ATOM 2976 O O . ILE A 1 401 ? 5.568 -11.108 -28.011 1.00 89.88 401 ILE A O 1
ATOM 2980 N N . ASP A 1 402 ? 6.342 -10.093 -29.869 1.00 78.44 402 ASP A N 1
ATOM 2981 C CA . ASP A 1 402 ? 6.363 -11.309 -30.682 1.00 78.44 402 ASP A CA 1
ATOM 2982 C C . ASP A 1 402 ? 7.395 -12.293 -30.093 1.00 78.44 402 ASP A C 1
ATOM 2984 O O . ASP A 1 402 ? 8.560 -11.915 -29.945 1.00 78.44 402 ASP A O 1
ATOM 2988 N N . PRO A 1 403 ? 7.004 -13.518 -29.696 1.00 65.31 403 PRO A N 1
ATOM 2989 C CA . PRO A 1 403 ? 7.960 -14.508 -29.212 1.00 65.31 403 PRO A CA 1
ATOM 2990 C C . PRO A 1 403 ? 8.913 -14.985 -30.319 1.00 65.31 403 PRO A C 1
ATOM 2992 O O . PRO A 1 403 ? 10.010 -15.442 -30.001 1.00 65.31 403 PRO A O 1
ATOM 2995 N N . ASP A 1 404 ? 8.532 -14.842 -31.595 1.00 56.50 404 ASP A N 1
ATOM 2996 C CA . ASP A 1 404 ? 9.307 -15.270 -32.761 1.00 56.50 404 ASP A CA 1
ATOM 2997 C C . ASP A 1 404 ? 10.261 -14.167 -33.249 1.00 56.50 404 ASP A C 1
ATOM 2999 O O . ASP A 1 404 ? 10.375 -13.881 -34.447 1.00 56.50 404 ASP A O 1
ATOM 3003 N N . PHE A 1 405 ? 11.039 -13.579 -32.337 1.00 51.66 405 PHE A N 1
ATOM 3004 C CA . PHE A 1 405 ? 12.336 -13.062 -32.757 1.00 51.66 405 PHE A CA 1
ATOM 3005 C C . PHE A 1 405 ? 13.166 -14.280 -33.173 1.00 51.66 405 PHE A C 1
ATOM 3007 O O . PHE A 1 405 ? 13.798 -14.931 -32.342 1.00 51.66 405 PHE A O 1
ATOM 3014 N N . GLY A 1 406 ? 13.111 -14.639 -34.463 1.00 42.38 406 GLY A N 1
ATOM 3015 C CA . GLY A 1 406 ? 14.023 -15.616 -35.057 1.00 42.38 406 GLY A CA 1
ATOM 3016 C C . GLY A 1 406 ? 15.454 -15.317 -34.613 1.00 42.38 406 GLY A C 1
ATOM 3017 O O . GLY A 1 406 ? 15.726 -14.163 -34.314 1.00 42.38 406 GLY A O 1
ATOM 3018 N N . ASN A 1 407 ? 16.311 -16.346 -34.550 1.00 43.94 407 ASN A N 1
ATOM 3019 C CA . ASN A 1 407 ? 17.691 -16.435 -34.013 1.00 43.94 407 ASN A CA 1
ATOM 3020 C C . ASN A 1 407 ? 18.647 -15.205 -34.060 1.00 43.94 407 ASN A C 1
ATOM 3022 O O . ASN A 1 407 ? 19.745 -15.298 -33.528 1.00 43.94 407 ASN A O 1
ATOM 3026 N N . ASP A 1 408 ? 18.246 -14.077 -34.631 1.00 42.22 408 ASP A N 1
ATOM 3027 C CA . ASP A 1 408 ? 18.797 -12.725 -34.524 1.00 42.22 408 ASP A CA 1
ATOM 3028 C C . ASP A 1 408 ? 18.084 -11.861 -33.447 1.00 42.22 408 ASP A C 1
ATOM 3030 O O . ASP A 1 408 ? 17.953 -10.642 -33.594 1.00 42.22 408 ASP A O 1
ATOM 3034 N N . ALA A 1 409 ? 17.560 -12.465 -32.373 1.00 36.44 409 ALA A N 1
ATOM 3035 C CA . ALA A 1 409 ? 16.862 -11.725 -31.322 1.00 36.44 409 ALA A CA 1
ATOM 3036 C C . ALA A 1 409 ? 17.815 -10.745 -30.604 1.00 36.44 409 ALA A C 1
ATOM 3038 O O . ALA A 1 409 ? 18.841 -11.181 -30.073 1.00 36.44 409 ALA A O 1
ATOM 3039 N N . PRO A 1 410 ? 17.490 -9.440 -30.509 1.00 36.44 410 PRO A N 1
ATOM 3040 C CA . PRO A 1 410 ? 18.182 -8.561 -29.583 1.00 36.44 410 PRO A CA 1
ATOM 3041 C C . PRO A 1 410 ? 17.911 -9.089 -28.175 1.00 36.44 410 PRO A C 1
ATOM 3043 O O . PRO A 1 410 ? 16.766 -9.110 -27.719 1.00 36.44 410 PRO A O 1
ATOM 3046 N N . VAL A 1 411 ? 18.965 -9.536 -27.489 1.00 39.44 411 VAL A N 1
ATOM 3047 C CA . VAL A 1 411 ? 18.937 -9.756 -26.042 1.00 39.44 411 VAL A CA 1
ATOM 3048 C C . VAL A 1 411 ? 18.278 -8.522 -25.434 1.00 39.44 411 VAL A C 1
ATOM 3050 O O . VAL A 1 411 ? 18.699 -7.403 -25.739 1.00 39.44 411 VAL A O 1
ATOM 3053 N N . LEU A 1 412 ? 17.217 -8.718 -24.642 1.00 36.31 412 LEU A N 1
ATOM 3054 C CA . LEU A 1 412 ? 16.546 -7.666 -23.878 1.00 36.31 412 LEU A CA 1
ATOM 3055 C C . LEU A 1 412 ? 17.565 -7.043 -22.914 1.00 36.31 412 LEU A C 1
ATOM 3057 O O . LEU A 1 412 ? 17.639 -7.379 -21.736 1.00 36.31 412 LEU A O 1
ATOM 3061 N N . THR A 1 413 ? 18.390 -6.149 -23.443 1.00 34.62 413 THR A N 1
ATOM 3062 C CA . THR A 1 413 ? 19.254 -5.256 -22.696 1.00 34.62 413 THR A CA 1
ATOM 3063 C C . THR A 1 413 ? 18.330 -4.180 -22.154 1.00 34.62 413 THR A C 1
ATOM 3065 O O . THR A 1 413 ? 17.980 -3.213 -22.825 1.00 34.62 413 THR A O 1
ATOM 3068 N N . LEU A 1 414 ? 17.833 -4.420 -20.942 1.00 35.34 414 LEU A N 1
ATOM 3069 C CA . LEU A 1 414 ? 17.228 -3.376 -20.129 1.00 35.34 414 LEU A CA 1
ATOM 3070 C C . LEU A 1 414 ? 18.347 -2.366 -19.835 1.00 35.34 414 LEU A C 1
ATOM 3072 O O . LEU A 1 414 ? 19.277 -2.678 -19.092 1.00 35.34 414 LEU A O 1
ATOM 3076 N N . SER A 1 415 ? 18.295 -1.229 -20.531 1.00 34.69 415 SER A N 1
ATOM 3077 C CA . SER A 1 415 ? 19.195 -0.077 -20.396 1.00 34.69 415 SER A CA 1
ATOM 3078 C C . SER A 1 415 ? 19.084 0.605 -19.045 1.00 34.69 415 SER A C 1
ATOM 3080 O O . SER A 1 415 ? 17.924 0.714 -18.581 1.00 34.69 415 SER A O 1
#

Radius of gyration: 30.02 Å; chains: 1; bounding box: 80×55×93 Å

pLDDT: mean 86.26, std 19.51, range [29.31, 98.75]

Organism: NCBI:txid1335967

Foldseek 3Di:
DDDDDDDDDDDDDDPPPPPDPPPQFDQDPNDTDDPQEFPVLVVQLQVQQVVVQKDFLLVSCVSCVPRPCSPVNLVSCCSNQQKPWDDPDDRDRRIIIHGRDPPPPPPPPDDPDDDDDDDDPPDPDPDDPPPDPPDDDDDDQPFAKDKDKDFLVCQLVLLVDPQQQAWAWKWFDDQAAIEIDIDRRRSCCSNDNDDPDPPGGMMMIIDTPVRPDDNLLRLLLSQQLVQQQQVLNSHHYPDDRRLHFFDALVSSVSSLQNSLNNQVVCCVVVNPPVPDDNVCSSLPDLDHPPFADDDDDPPRDDPAWKWWFADDPGFIWIWHDPDQQKIKTAFFHWAAPDADPQQRRSLNSVVSSNVSSVQWDQDPVNGTITGHGITIGRHQQSVQSSRHNHNPDGNVRIDTDDPPPPPPDDDPPSD

Secondary structure (DSSP, 8-state):
-----------------------PPEEETTEEEBTTB-HHHHHHHHHHHHHTTSEEHHHHHHH-TT-S-HHHHHHHHHHTTSEEEE-SSS--TT-EEEEPPP-----TT---------PPP-----------------------EEEEEEEGGGTTGGGT-GGGSSSEEEEEE-SSEEEEEEESSHHHHHHHSPPSSSS--EEEEEEETTS---HHHHHHHHHHHHHHHHHH-SSEE-SPPP------HHHHHHHHHHHHHHHHHHHHTTSS--SS-HHHHHH--SS-TT-BPPP--TTSPPSSEEEEEEEGGGEEEEEEEEETTEEEEPTT-EEESPPPTTS-HHHHHHHHHHHHTTSEEE-TTSSEEEE-S-EEESSHHHHHHHHHSSTT--GGG-EEPPS---SS-------